Protein AF-A0A936JSG2-F1 (afdb_monomer_lite)

Secondary structure (DSSP, 8-state):
---------------------------------STTSSSSSSS----------HHHHHHTTT---S-STTSSS-HHHHHHHHTT-SS--EEE-----HHHHHHHHHHHHHSSS----SEEEHHHHHHHHHHHTT-------TTS-THHHHHHHHHHHHHTS-----HHHHHHHHHHHSSS-SSTTTGGGHHHHHHHHHHHH-HHHHHHHHHHHHHHHHH-GGGGGGGGG-TT---SHHHHHHHHHHHHTTTS-HHHHHHHHHHGGGSPPGGGS-TTS-HHHHHHHHHHH-TTSPPPGGGGGGHHHHHHHHT-HHHHHHHTTSHHHHHHHHHHHHHHH-GGGGTSTT---TT--HHHHHHHHHT---HHHHHHHHHHHTSTTTHHHHHHHHHHTHHHHHHHHHHHTTSS-HHHHHHHHHHHHHHHHHHHSSSPPP-PPPPHHHHHHHHHHHHHHHHHHHHH-SSHHHHHHHHHHHHHHHHHHHHHTT----HHHHHHHHHHTT-GGGHHHHHHHH-

pLDDT: mean 74.66, std 18.74, range [25.77, 98.31]

Foldseek 3Di:
DDDDDDDDDDDDDDDDDDDDDDYDDDDDDDDDDPPPVVPVVPPDDPPPPPAQDLVNLQVVLVADQFFAPPLFFDPVQRVCVLLPQQQQADEDQDDDDLVVLLVLLLVLLAFLHRPDFSYHYLSNLQLNLQLCLLNRLYDDDVPDDPVSVVSVVVSSVSSPDPDALELVSVLSSCVVQQQECVVLSRLLCLSVSLVSSCVRYNLLSSLVSLLVSLLVNLVCLVSHPPQQQAQLDQSGSNNNSLLNNLSSLSVDDVVSSLVSLVSLPVRDQLVPDDPRGNSQSNQSSPCSSPVPDDRDPSCPVVVLSSCLSVLVLVVLVVCVLPLVSCQRRVLSNCNSRNLVLLSDPSNDCFLHLLLSVLSSLLSRLGLSNLLNLLLLCVALLNVPSSLVSCQVCVVSSVVSLVSQLPHPPPSSVVSSVSSNCSNVCVVPPDDDDDPQQQDPVSLVVQLVVLLVVLVVQCVVPPDLVSNLVSLSVSSRSNQSSCSSNVRSDDLVVSLVCCVVSVNVVCSVVSVVSVD

Structure (mmCIF, N/CA/C/O backbone):
data_AF-A0A936JSG2-F1
#
_entry.id   AF-A0A936JSG2-F1
#
loop_
_atom_site.group_PDB
_atom_site.id
_atom_site.type_symbol
_atom_site.label_atom_id
_atom_site.label_alt_id
_atom_site.label_comp_id
_atom_site.label_asym_id
_atom_site.label_entity_id
_atom_site.label_seq_id
_atom_site.pdbx_PDB_ins_code
_atom_site.Cartn_x
_atom_site.Cartn_y
_atom_site.Cartn_z
_atom_site.occupancy
_atom_site.B_iso_or_equiv
_atom_site.auth_seq_id
_atom_site.auth_comp_id
_atom_site.auth_asym_id
_atom_site.auth_atom_id
_atom_site.pdbx_PDB_model_num
ATOM 1 N N . MET A 1 1 ? 40.244 39.069 -30.363 1.00 36.47 1 MET A N 1
ATOM 2 C CA . MET A 1 1 ? 40.485 40.272 -29.542 1.00 36.47 1 MET A CA 1
ATOM 3 C C . MET A 1 1 ? 39.942 40.016 -28.141 1.00 36.47 1 MET A C 1
ATOM 5 O O . MET A 1 1 ? 38.740 39.894 -27.974 1.00 36.47 1 MET A O 1
ATOM 9 N N . ALA A 1 2 ? 40.846 39.850 -27.182 1.00 35.59 2 ALA A N 1
ATOM 10 C CA . ALA A 1 2 ? 40.687 40.172 -25.755 1.00 35.59 2 ALA A CA 1
ATOM 11 C C . ALA A 1 2 ? 41.668 41.354 -25.491 1.00 35.59 2 ALA A C 1
ATOM 13 O O . ALA A 1 2 ? 42.476 41.588 -26.401 1.00 35.59 2 ALA A O 1
ATOM 14 N N . PRO A 1 3 ? 41.690 42.095 -24.355 1.00 45.69 3 PRO A N 1
ATOM 15 C CA . PRO A 1 3 ? 41.329 41.742 -22.963 1.00 45.69 3 PRO A CA 1
ATOM 16 C C . PRO A 1 3 ? 40.421 42.837 -22.310 1.00 45.69 3 PRO A C 1
ATOM 18 O O . PRO A 1 3 ? 39.923 43.683 -23.036 1.00 45.69 3 PRO A O 1
ATOM 21 N N . SER A 1 4 ? 40.034 42.920 -21.027 1.00 25.77 4 SER A N 1
ATOM 22 C CA . SER A 1 4 ? 40.705 42.670 -19.740 1.00 25.77 4 SER A CA 1
ATOM 23 C C . SER A 1 4 ? 39.725 42.877 -18.550 1.00 25.77 4 SER A C 1
ATOM 25 O O . SER A 1 4 ? 39.021 43.883 -18.513 1.00 25.77 4 SER A O 1
ATOM 27 N N . SER A 1 5 ? 39.742 41.995 -17.539 1.00 30.66 5 SER A N 1
ATOM 28 C CA . SER A 1 5 ? 39.470 42.313 -16.101 1.00 30.66 5 SER A CA 1
ATOM 29 C C . SER A 1 5 ? 40.711 43.041 -15.485 1.00 30.66 5 SER A C 1
ATOM 31 O O . SER A 1 5 ? 41.658 43.169 -16.266 1.00 30.66 5 SER A O 1
ATOM 33 N N . PRO A 1 6 ? 40.878 43.445 -14.177 1.00 45.25 6 PRO A N 1
ATOM 34 C CA . PRO A 1 6 ? 40.271 42.930 -12.916 1.00 45.25 6 PRO A CA 1
ATOM 35 C C . PRO A 1 6 ? 40.216 43.888 -11.660 1.00 45.25 6 PRO A C 1
ATOM 37 O O . PRO A 1 6 ? 40.498 45.077 -11.755 1.00 45.25 6 PRO A O 1
ATOM 40 N N . ARG A 1 7 ? 39.974 43.273 -10.472 1.00 28.62 7 ARG A N 1
ATOM 41 C CA . ARG A 1 7 ? 40.315 43.605 -9.043 1.00 28.62 7 ARG A CA 1
ATOM 42 C C . ARG A 1 7 ? 39.180 44.126 -8.139 1.00 28.62 7 ARG A C 1
ATOM 44 O O . ARG A 1 7 ? 38.544 45.108 -8.473 1.00 28.62 7 ARG A O 1
ATOM 51 N N . ASN A 1 8 ? 38.785 43.432 -7.056 1.00 27.62 8 ASN A N 1
ATOM 52 C CA . ASN A 1 8 ? 39.433 42.978 -5.790 1.00 27.62 8 ASN A CA 1
ATOM 53 C C . ASN A 1 8 ? 39.352 44.015 -4.655 1.00 27.62 8 ASN A C 1
ATOM 55 O O . ASN A 1 8 ? 40.032 45.026 -4.747 1.00 27.62 8 ASN A O 1
ATOM 59 N N . THR A 1 9 ? 38.722 43.639 -3.530 1.00 29.25 9 THR A N 1
ATOM 60 C CA . THR A 1 9 ? 39.320 43.744 -2.179 1.00 29.25 9 THR A CA 1
ATOM 61 C C . THR A 1 9 ? 38.692 42.741 -1.205 1.00 29.25 9 THR A C 1
ATOM 63 O O . THR A 1 9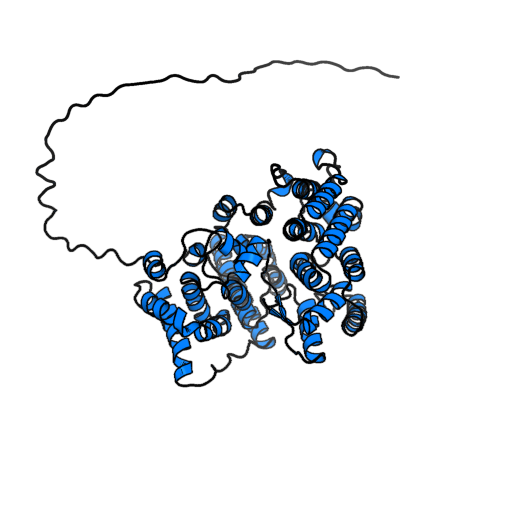 ? 37.479 42.663 -1.048 1.00 29.25 9 THR A O 1
ATOM 66 N N . THR A 1 10 ? 39.581 42.000 -0.552 1.00 29.30 10 THR A N 1
ATOM 67 C CA . THR A 1 10 ? 39.437 41.018 0.530 1.00 29.30 10 THR A CA 1
ATOM 68 C C . THR A 1 10 ? 39.502 41.685 1.912 1.00 29.30 10 THR A C 1
ATOM 70 O O . THR A 1 10 ? 40.213 42.678 2.056 1.00 29.30 10 THR A O 1
ATOM 73 N N . LYS A 1 11 ? 38.893 41.068 2.941 1.00 27.30 11 LYS A N 1
ATOM 74 C CA . LYS A 1 11 ? 39.495 40.767 4.271 1.00 27.30 11 LYS A CA 1
ATOM 75 C C . LYS A 1 11 ? 38.507 39.920 5.103 1.00 27.30 11 LYS A C 1
ATOM 77 O O . LYS A 1 11 ? 37.381 40.345 5.304 1.00 27.30 11 LYS A O 1
ATOM 82 N N . THR A 1 12 ? 38.742 38.617 5.279 1.00 29.02 12 THR A N 1
ATOM 83 C CA . THR A 1 12 ? 39.444 37.928 6.392 1.00 29.02 12 THR A CA 1
ATOM 84 C C . THR A 1 12 ? 38.700 37.980 7.730 1.00 29.02 12 THR A C 1
ATOM 86 O O . THR A 1 12 ? 38.724 39.016 8.371 1.00 29.02 12 THR A O 1
ATOM 89 N N . GLU A 1 13 ? 38.178 36.839 8.199 1.00 27.33 13 GLU A N 1
ATOM 90 C CA . GLU A 1 13 ? 38.541 36.294 9.519 1.00 27.33 13 GLU A CA 1
ATOM 91 C C . GLU A 1 13 ? 38.121 34.821 9.676 1.00 27.33 13 GLU A C 1
ATOM 93 O O . GLU A 1 13 ? 36.967 34.435 9.507 1.00 27.33 13 GLU A O 1
ATOM 98 N N . LYS A 1 14 ? 39.130 33.988 9.954 1.00 30.33 14 LYS A N 1
ATOM 99 C CA . LYS A 1 14 ? 39.027 32.620 10.473 1.00 30.33 14 LYS A CA 1
ATOM 100 C C . LYS A 1 14 ? 38.791 32.708 11.977 1.00 30.33 14 LYS A C 1
ATOM 102 O O . LYS A 1 14 ? 39.447 33.533 12.597 1.00 30.33 14 LYS A O 1
ATOM 107 N N . LEU A 1 15 ? 38.071 31.749 12.560 1.00 27.48 15 LEU A N 1
ATOM 108 C CA . LEU A 1 15 ? 38.438 31.162 13.856 1.00 27.48 15 LEU A CA 1
ATOM 109 C C . LEU A 1 15 ? 37.750 29.798 14.044 1.00 27.48 15 LEU A C 1
ATOM 111 O O . LEU A 1 15 ? 36.535 29.691 14.168 1.00 27.48 15 LEU A O 1
ATOM 115 N N . THR A 1 16 ? 38.570 28.750 14.035 1.00 27.45 16 THR A N 1
ATOM 116 C CA . THR A 1 16 ? 38.284 27.397 14.536 1.00 27.45 16 THR A CA 1
ATOM 117 C C . THR A 1 16 ? 38.670 27.284 16.031 1.00 27.45 16 THR A C 1
ATOM 119 O O . THR A 1 16 ? 39.287 28.204 16.572 1.00 27.45 16 THR A O 1
ATOM 122 N N . PRO A 1 17 ? 38.284 26.192 16.726 1.00 44.03 17 PRO A N 1
ATOM 123 C CA . PRO A 1 17 ? 37.820 26.201 18.115 1.00 44.03 17 PRO A CA 1
ATOM 124 C C . PRO A 1 17 ? 38.896 25.806 19.139 1.00 44.03 17 PRO A C 1
ATOM 126 O O . PRO A 1 17 ? 39.926 25.234 18.782 1.00 44.03 17 PRO A O 1
ATOM 129 N N . LYS A 1 18 ? 38.609 26.009 20.434 1.00 26.80 18 LYS A N 1
ATOM 130 C CA . LYS A 1 18 ? 39.314 25.325 21.528 1.00 26.80 18 LYS A CA 1
ATOM 131 C C . LYS A 1 18 ? 38.387 24.870 22.655 1.00 26.80 18 LYS A C 1
ATOM 133 O O . LYS A 1 18 ? 37.543 25.600 23.160 1.00 26.80 18 LYS A O 1
ATOM 138 N N . THR A 1 19 ? 38.635 23.623 23.011 1.00 26.36 19 THR A N 1
ATOM 139 C CA . THR A 1 19 ? 38.143 22.774 24.088 1.00 26.36 19 THR A CA 1
ATOM 140 C C . THR A 1 19 ? 38.687 23.136 25.481 1.00 26.36 19 THR A C 1
ATOM 142 O O . THR A 1 19 ? 39.776 23.689 25.616 1.00 26.36 19 THR A O 1
ATOM 145 N N . THR A 1 20 ? 37.968 22.621 26.492 1.00 27.64 20 THR A N 1
ATOM 146 C CA . THR A 1 20 ? 38.415 22.084 27.807 1.00 27.64 20 THR A CA 1
ATOM 147 C C . THR A 1 20 ? 38.913 23.003 28.933 1.00 27.64 20 THR A C 1
ATOM 149 O O . THR A 1 20 ? 39.959 23.624 28.818 1.00 27.64 20 THR A O 1
ATOM 152 N N . SER A 1 21 ? 38.244 22.904 30.097 1.00 26.06 21 SER A N 1
ATOM 153 C CA . SER A 1 21 ? 38.803 22.723 31.467 1.00 26.06 21 SER A CA 1
ATOM 154 C C . SER A 1 21 ? 37.628 22.798 32.474 1.00 26.06 21 SER A C 1
ATOM 156 O O . SER A 1 21 ? 36.882 23.763 32.435 1.00 26.06 21 SER A O 1
ATOM 158 N N . SER A 1 22 ? 37.190 21.767 33.209 1.00 26.66 22 SER A N 1
ATOM 159 C CA . SER A 1 22 ? 37.769 20.941 34.290 1.00 26.66 22 SER A CA 1
ATOM 160 C C . SER A 1 22 ? 37.536 21.452 35.740 1.00 26.66 22 SER A C 1
ATOM 162 O O . SER A 1 22 ? 38.049 22.480 36.149 1.00 26.66 22 SER A O 1
ATOM 164 N N . ARG A 1 23 ? 36.789 20.617 36.497 1.00 26.50 23 ARG A N 1
ATOM 165 C CA . ARG A 1 23 ? 36.893 20.194 37.924 1.00 26.50 23 ARG A CA 1
ATOM 166 C C . ARG A 1 23 ? 36.615 21.113 39.148 1.00 26.50 23 ARG A C 1
ATOM 168 O O . ARG A 1 23 ? 37.387 22.011 39.438 1.00 26.50 23 ARG A O 1
ATOM 175 N N . LYS A 1 24 ? 35.732 20.539 40.008 1.00 27.78 24 LYS A N 1
ATOM 176 C CA . LYS A 1 24 ? 35.721 20.415 41.505 1.00 27.78 24 LYS A CA 1
ATOM 177 C C . LYS A 1 24 ? 35.443 21.711 42.303 1.00 27.78 24 LYS A C 1
ATOM 179 O O . LYS A 1 24 ? 35.897 22.763 41.910 1.00 27.78 24 LYS A O 1
ATOM 184 N N . SER A 1 25 ? 34.692 21.742 43.414 1.00 27.94 25 SER A N 1
ATOM 185 C CA . SER A 1 25 ? 34.548 20.812 44.557 1.00 27.94 25 SER A CA 1
ATOM 186 C C . SER A 1 25 ? 33.334 21.169 45.452 1.00 27.94 25 SER A C 1
ATOM 188 O O . SER A 1 25 ? 33.001 22.342 45.586 1.00 27.94 25 SER A O 1
ATOM 190 N N . ALA A 1 26 ? 32.740 20.174 46.127 1.00 28.58 26 ALA A N 1
ATOM 191 C CA . ALA A 1 26 ? 31.854 20.329 47.304 1.00 28.58 26 ALA A CA 1
ATOM 192 C C . ALA A 1 26 ? 32.684 20.647 48.587 1.00 28.58 26 ALA A C 1
ATOM 194 O O . ALA A 1 26 ? 33.906 20.486 48.506 1.00 28.58 26 ALA A O 1
ATOM 195 N N . PRO A 1 27 ? 32.118 21.064 49.756 1.00 36.41 27 PRO A N 1
ATOM 196 C CA . PRO A 1 27 ? 31.206 20.235 50.569 1.00 36.41 27 PRO A CA 1
ATOM 197 C C . PRO A 1 27 ? 30.085 20.972 51.354 1.00 36.41 27 PRO A C 1
ATOM 199 O O . PRO A 1 27 ? 30.021 22.194 51.449 1.00 36.41 27 PRO A O 1
ATOM 202 N N . ALA A 1 28 ? 29.200 20.155 51.933 1.00 36.69 28 ALA A N 1
ATOM 203 C CA . ALA A 1 28 ? 27.977 20.478 52.669 1.00 36.69 28 ALA A CA 1
ATOM 204 C C . ALA A 1 28 ? 28.172 21.044 54.092 1.00 36.69 28 ALA A C 1
ATOM 206 O O . ALA A 1 28 ? 29.147 20.707 54.760 1.00 36.69 28 ALA A O 1
ATOM 207 N N . LYS A 1 29 ? 27.151 21.759 54.603 1.00 31.11 29 LYS A N 1
ATOM 208 C CA . LYS A 1 29 ? 26.766 21.800 56.031 1.00 31.11 29 LYS A CA 1
ATOM 209 C C . LYS A 1 29 ? 25.249 22.004 56.192 1.00 31.11 29 LYS A C 1
ATOM 211 O O . LYS A 1 29 ? 24.670 22.951 55.678 1.00 31.11 29 LYS A O 1
ATOM 216 N N . THR A 1 30 ? 24.639 21.069 56.912 1.00 32.00 30 THR A N 1
ATOM 217 C CA . THR A 1 30 ? 23.242 20.976 57.365 1.00 32.00 30 THR A CA 1
ATOM 218 C C . THR A 1 30 ? 22.932 21.876 58.564 1.00 32.00 30 THR A C 1
ATOM 220 O O . THR A 1 30 ? 23.741 21.917 59.491 1.00 32.00 30 THR A O 1
ATOM 223 N N . THR A 1 31 ? 21.698 22.390 58.660 1.00 31.30 31 THR A N 1
ATOM 224 C CA . THR A 1 31 ? 21.080 22.706 59.962 1.00 31.30 31 THR A CA 1
ATOM 225 C C . THR A 1 31 ? 19.595 22.340 59.990 1.00 31.30 31 THR A C 1
ATOM 227 O O . THR A 1 31 ? 18.808 22.704 59.121 1.00 31.30 31 THR A O 1
ATOM 230 N N . LYS A 1 32 ? 19.256 21.555 61.015 1.00 37.72 32 LYS A N 1
ATOM 231 C CA . LYS A 1 32 ? 17.963 20.965 61.364 1.00 37.72 32 LYS A CA 1
ATOM 232 C C . LYS A 1 32 ? 16.973 22.041 61.832 1.00 37.72 32 LYS A C 1
ATOM 234 O O . LYS A 1 32 ? 17.223 22.660 62.858 1.00 37.72 32 LYS A O 1
ATOM 239 N N . ALA A 1 33 ? 15.838 22.203 61.146 1.00 31.70 33 ALA A N 1
ATOM 240 C CA . ALA A 1 33 ? 14.663 22.898 61.704 1.00 31.70 33 ALA A CA 1
ATOM 241 C C . ALA A 1 33 ? 13.302 22.512 61.074 1.00 31.70 33 ALA A C 1
ATOM 243 O O . ALA A 1 33 ? 12.269 22.996 61.524 1.00 31.70 33 ALA A O 1
ATOM 244 N N . GLN A 1 34 ? 13.250 21.635 60.062 1.00 34.91 34 GLN A N 1
ATOM 245 C CA . GLN A 1 34 ? 12.003 21.351 59.324 1.00 34.91 34 GLN A CA 1
ATOM 246 C C . GLN A 1 34 ? 11.388 19.961 59.578 1.00 34.91 34 GLN A C 1
ATOM 248 O O . GLN A 1 34 ? 10.332 19.653 59.032 1.00 34.91 34 GLN A O 1
ATOM 253 N N . SER A 1 35 ? 11.972 19.126 60.443 1.00 38.97 35 SER A N 1
ATOM 254 C CA . SER A 1 35 ? 11.553 17.719 60.577 1.00 38.97 35 SER A CA 1
ATOM 255 C C . SER A 1 35 ? 10.395 17.443 61.548 1.00 38.97 35 SER A C 1
ATOM 257 O O . SER A 1 35 ? 10.164 16.283 61.859 1.00 38.97 35 SER A O 1
ATOM 259 N N . VAL A 1 36 ? 9.659 18.448 62.040 1.00 35.06 36 VAL A N 1
ATOM 260 C CA . VAL A 1 36 ? 8.564 18.211 63.018 1.00 35.06 36 VAL A CA 1
ATOM 261 C C . VAL A 1 36 ? 7.177 18.626 62.498 1.00 35.06 36 VAL A C 1
ATOM 263 O O . VAL A 1 36 ? 6.163 18.210 63.048 1.00 35.06 36 VAL A O 1
ATOM 266 N N . LYS A 1 37 ? 7.085 19.343 61.366 1.00 34.56 37 LYS A N 1
ATOM 267 C CA . LYS A 1 37 ? 5.795 19.641 60.698 1.00 34.56 37 LYS A CA 1
ATOM 268 C C . LYS A 1 37 ? 5.437 18.698 59.541 1.00 34.56 37 LYS A C 1
ATOM 270 O O . LYS A 1 37 ? 4.304 18.732 59.079 1.00 34.56 37 LYS A O 1
ATOM 275 N N . ALA A 1 38 ? 6.353 17.826 59.115 1.00 34.75 38 ALA A N 1
ATOM 276 C CA . ALA A 1 38 ? 6.115 16.863 58.032 1.00 34.75 38 ALA A CA 1
ATOM 277 C C . ALA A 1 38 ? 5.551 15.506 58.506 1.00 34.75 38 ALA A C 1
ATOM 279 O O . ALA A 1 38 ? 5.141 14.696 57.683 1.00 34.75 38 ALA A O 1
ATOM 280 N N . GLN A 1 39 ? 5.503 15.249 59.818 1.00 35.28 39 GLN A N 1
ATOM 281 C CA . GLN A 1 39 ? 5.197 13.917 60.361 1.00 35.28 39 GLN A CA 1
ATOM 282 C C . GLN A 1 39 ? 3.780 13.770 60.943 1.00 35.28 39 GLN A C 1
ATOM 284 O O . GLN A 1 39 ? 3.456 12.730 61.497 1.00 35.28 39 GLN A O 1
ATOM 289 N N . LYS A 1 40 ? 2.914 14.782 60.777 1.00 33.34 40 LYS A N 1
ATOM 290 C CA . LYS A 1 40 ? 1.494 14.746 61.192 1.00 33.34 40 LYS A CA 1
ATOM 291 C C . LYS A 1 40 ? 0.489 14.904 60.038 1.00 33.34 40 LYS A C 1
ATOM 293 O O . LYS A 1 40 ? -0.676 15.194 60.266 1.00 33.34 40 LYS A O 1
ATOM 298 N N . LEU A 1 41 ? 0.952 14.688 58.804 1.00 33.50 41 LEU A N 1
ATOM 299 C CA . LEU A 1 41 ? 0.133 14.572 57.584 1.00 33.50 41 LEU A CA 1
ATOM 300 C C . LEU A 1 41 ? 0.208 13.158 56.967 1.00 33.50 41 LEU A C 1
ATOM 302 O O . LEU A 1 41 ? -0.222 12.950 55.838 1.00 33.50 41 LEU A O 1
ATOM 306 N N . LEU A 1 42 ? 0.753 12.187 57.712 1.00 36.12 42 LEU A N 1
ATOM 307 C CA . LEU A 1 42 ? 0.964 10.795 57.291 1.00 36.12 42 LEU A CA 1
ATOM 308 C C . LEU A 1 42 ? 0.060 9.790 58.021 1.00 36.12 42 LEU A C 1
ATOM 310 O O . LEU A 1 42 ? 0.363 8.603 58.071 1.00 36.12 42 LEU A O 1
ATOM 314 N N . GLU A 1 43 ? -1.078 10.244 58.539 1.00 35.69 43 GLU A N 1
ATOM 315 C CA . GLU A 1 43 ? -2.126 9.357 59.038 1.00 35.69 43 GLU A CA 1
ATOM 316 C C . GLU A 1 43 ? -3.449 9.733 58.364 1.00 35.69 43 GLU A C 1
ATOM 318 O O . GLU A 1 43 ? -4.003 10.802 58.604 1.00 35.69 43 GLU A O 1
ATOM 323 N N . GLY A 1 44 ? -3.942 8.849 57.489 1.00 39.25 44 GLY A N 1
ATOM 324 C CA . GLY A 1 44 ? -5.367 8.809 57.151 1.00 39.25 44 GLY A CA 1
ATOM 325 C C . GLY A 1 44 ? -5.834 9.421 55.827 1.00 39.25 44 GLY A C 1
ATOM 326 O O . GLY A 1 44 ? -6.995 9.810 55.747 1.00 39.25 44 GLY A O 1
ATOM 327 N N . ALA A 1 45 ? -5.021 9.460 54.767 1.00 32.78 45 ALA A N 1
ATOM 328 C CA . ALA A 1 45 ? -5.585 9.517 53.414 1.00 32.78 45 ALA A CA 1
ATOM 329 C C . ALA A 1 45 ? -5.653 8.083 52.862 1.00 32.78 45 ALA A C 1
ATOM 331 O O . ALA A 1 45 ? -4.596 7.456 52.743 1.00 32.78 45 ALA A O 1
ATOM 332 N N . PRO A 1 46 ? -6.839 7.529 52.535 1.00 34.31 46 PRO A N 1
ATOM 333 C CA . PRO A 1 46 ? -6.897 6.252 51.841 1.00 34.31 46 PRO A CA 1
ATOM 334 C C . PRO A 1 46 ? -6.083 6.398 50.559 1.00 34.31 46 PRO A C 1
ATOM 336 O O . PRO A 1 46 ? -6.268 7.360 49.806 1.00 34.31 46 PRO A O 1
ATOM 339 N N . ALA A 1 47 ? -5.152 5.470 50.335 1.00 36.66 47 ALA A N 1
ATOM 340 C CA . ALA A 1 47 ? -4.469 5.358 49.063 1.00 36.66 47 ALA A CA 1
ATOM 341 C C . ALA A 1 47 ? -5.558 5.252 47.993 1.00 36.66 47 ALA A C 1
ATOM 343 O O . ALA A 1 47 ? -6.222 4.223 47.886 1.00 36.66 47 ALA A O 1
ATOM 344 N N . LYS A 1 48 ? -5.794 6.337 47.241 1.00 38.22 48 LYS A N 1
ATOM 345 C CA . LYS A 1 48 ? -6.564 6.256 46.003 1.00 38.22 48 LYS A CA 1
ATOM 346 C C . LYS A 1 48 ? -5.843 5.203 45.182 1.00 38.22 48 LYS A C 1
ATOM 348 O O . LYS A 1 48 ? -4.706 5.433 44.767 1.00 38.22 48 LYS A O 1
ATOM 353 N N . SER A 1 49 ? -6.473 4.040 45.051 1.00 41.34 49 SER A N 1
ATOM 354 C CA . SER A 1 49 ? -6.025 2.961 44.187 1.00 41.34 49 SER A CA 1
ATOM 355 C C . SER A 1 49 ? -5.629 3.603 42.865 1.00 41.34 49 SER A C 1
ATOM 357 O O . SER A 1 49 ? -6.412 4.324 42.240 1.00 41.34 49 SER A O 1
ATOM 359 N N . ARG A 1 50 ? -4.344 3.489 42.521 1.00 48.62 50 ARG A N 1
ATOM 360 C CA . ARG A 1 50 ? -3.820 4.073 41.293 1.00 48.62 50 ARG A CA 1
ATOM 361 C C . ARG A 1 50 ? -4.525 3.315 40.176 1.00 48.62 50 ARG A C 1
ATOM 363 O O . ARG A 1 50 ? -4.325 2.114 40.029 1.00 48.62 50 ARG A O 1
ATOM 370 N N . LYS A 1 51 ? -5.455 4.010 39.529 1.00 56.16 51 LYS A N 1
ATOM 371 C CA . LYS A 1 51 ? -6.401 3.462 38.559 1.00 56.16 51 LYS A CA 1
ATOM 372 C C . LYS A 1 51 ? -5.646 2.692 37.472 1.00 56.16 51 LYS A C 1
ATOM 374 O O . LYS A 1 51 ? -4.556 3.138 37.099 1.00 56.16 51 LYS A O 1
ATOM 379 N N . PRO A 1 52 ? -6.182 1.562 36.988 1.00 58.72 52 PRO A N 1
ATOM 380 C CA . PRO A 1 52 ? -5.496 0.771 35.983 1.00 58.72 52 PRO A CA 1
ATOM 381 C C . PRO A 1 52 ? -5.408 1.574 34.681 1.00 58.72 52 PRO A C 1
ATOM 383 O O . PRO A 1 52 ? -6.416 1.942 34.082 1.00 58.72 52 PRO A O 1
ATOM 386 N N . ASP A 1 53 ? -4.178 1.890 34.288 1.00 79.81 53 ASP A N 1
ATOM 387 C CA . ASP A 1 53 ? -3.851 2.447 32.979 1.00 79.81 53 ASP A CA 1
ATOM 388 C C . ASP A 1 53 ? -4.194 1.409 31.897 1.00 79.81 53 ASP A C 1
ATOM 390 O O . ASP A 1 53 ? -3.991 0.212 32.102 1.00 79.81 53 ASP A O 1
ATOM 394 N N . ILE A 1 54 ? -4.693 1.847 30.741 1.00 81.25 54 ILE A N 1
ATOM 395 C CA . ILE A 1 54 ? -5.044 0.957 29.628 1.00 81.25 54 ILE A CA 1
ATOM 396 C C . ILE A 1 54 ? -3.843 0.109 29.194 1.00 81.25 54 ILE A C 1
ATOM 398 O O . ILE A 1 54 ? -3.987 -1.078 28.917 1.00 81.25 54 ILE A O 1
ATOM 402 N N . VAL A 1 55 ? -2.638 0.684 29.242 1.00 80.81 55 VAL A N 1
ATOM 403 C CA . VAL A 1 55 ? -1.390 -0.039 28.969 1.00 80.81 55 VAL A CA 1
ATOM 404 C C . VAL A 1 55 ? -1.142 -1.125 30.019 1.00 80.81 55 VAL A C 1
ATOM 406 O O . VAL A 1 55 ? -0.710 -2.221 29.671 1.00 80.81 55 VAL A O 1
ATOM 409 N N . ALA A 1 56 ? -1.449 -0.856 31.292 1.00 81.56 56 ALA A N 1
ATOM 410 C CA . ALA A 1 56 ? -1.305 -1.834 32.367 1.00 81.56 56 ALA A CA 1
ATOM 411 C C . ALA A 1 56 ? -2.304 -2.992 32.221 1.00 81.56 56 ALA A C 1
ATOM 413 O O . ALA A 1 56 ? -1.919 -4.140 32.411 1.00 81.56 56 ALA A O 1
ATOM 414 N N . VAL A 1 57 ? -3.549 -2.705 31.819 1.00 84.19 57 VAL A N 1
ATOM 415 C CA . VAL A 1 57 ? -4.558 -3.742 31.544 1.00 84.19 57 VAL A CA 1
ATOM 416 C C . VAL A 1 57 ? -4.128 -4.638 30.388 1.00 84.19 57 VAL A C 1
ATOM 418 O O . VAL A 1 57 ? -4.189 -5.857 30.501 1.00 84.19 57 VAL A O 1
ATOM 421 N N . LEU A 1 58 ? -3.662 -4.058 29.282 1.00 83.19 58 LEU A N 1
ATOM 422 C CA . LEU A 1 58 ? -3.245 -4.838 28.115 1.00 83.19 58 LEU A CA 1
ATOM 423 C C . LEU A 1 58 ? -1.960 -5.642 28.384 1.00 83.19 58 LEU A C 1
ATOM 425 O O . LEU A 1 58 ? -1.814 -6.747 27.862 1.00 83.19 58 LEU A O 1
ATOM 429 N N . ALA A 1 59 ? -1.061 -5.148 29.243 1.00 81.56 59 ALA A N 1
ATOM 430 C CA . ALA A 1 59 ? 0.151 -5.866 29.644 1.00 81.56 59 ALA A CA 1
ATOM 431 C C . ALA A 1 59 ? -0.136 -7.215 30.332 1.00 81.56 59 ALA A C 1
ATOM 433 O O . ALA A 1 59 ? 0.653 -8.146 30.168 1.00 81.56 59 ALA A O 1
ATOM 434 N N . GLU A 1 60 ? -1.274 -7.365 31.028 1.00 83.88 60 GLU A N 1
ATOM 435 C CA . GLU A 1 60 ? -1.713 -8.650 31.614 1.00 83.88 60 GLU A CA 1
ATOM 436 C C . GLU A 1 60 ? -1.901 -9.748 30.551 1.00 83.88 60 GLU A C 1
ATOM 438 O O . GLU A 1 60 ? -1.799 -10.935 30.854 1.00 83.88 60 GLU A O 1
ATOM 443 N N . PHE A 1 61 ? -2.126 -9.353 29.296 1.00 79.94 61 PHE A N 1
ATOM 444 C CA . PHE A 1 61 ? -2.367 -10.239 28.158 1.00 79.94 61 PHE A CA 1
ATOM 445 C C . PHE A 1 61 ? -1.156 -10.363 27.226 1.00 79.94 61 PHE A C 1
ATOM 447 O O . PHE A 1 61 ? -1.297 -10.766 26.072 1.00 79.94 61 PHE A O 1
ATOM 454 N N . GLY A 1 62 ? 0.038 -10.011 27.711 1.00 71.88 62 GLY A N 1
ATOM 455 C CA . GLY A 1 62 ? 1.278 -10.145 26.947 1.00 71.88 62 GLY A CA 1
ATOM 456 C C . GLY A 1 62 ? 1.473 -9.073 25.876 1.00 71.88 62 GLY A C 1
ATOM 457 O O . GLY A 1 62 ? 2.194 -9.318 24.914 1.00 71.88 62 GLY A O 1
ATOM 458 N N . PHE A 1 63 ? 0.850 -7.899 26.036 1.00 71.69 63 PHE A N 1
ATOM 459 C CA . PHE A 1 63 ? 1.030 -6.759 25.135 1.00 71.69 63 PHE A CA 1
ATOM 460 C C . PHE A 1 63 ? 2.525 -6.406 24.981 1.00 71.69 63 PHE A C 1
ATOM 462 O O . PHE A 1 63 ? 3.169 -6.009 25.963 1.00 71.69 63 PHE A O 1
ATOM 469 N N . PRO A 1 64 ? 3.110 -6.569 23.781 1.00 63.22 64 PRO A N 1
ATOM 470 C CA . PRO A 1 64 ? 4.524 -6.369 23.559 1.00 63.22 64 PRO A CA 1
ATOM 471 C C . PRO A 1 64 ? 4.852 -4.875 23.513 1.00 63.22 64 PRO A C 1
ATOM 473 O O . PRO A 1 64 ? 4.132 -4.051 22.952 1.00 63.22 64 PRO A O 1
ATOM 476 N N . THR A 1 65 ? 5.990 -4.516 24.101 1.00 56.16 65 THR A N 1
ATOM 477 C CA . THR A 1 65 ? 6.431 -3.118 24.230 1.00 56.16 65 THR A CA 1
ATOM 478 C C . THR A 1 65 ? 7.623 -2.761 23.337 1.00 56.16 65 THR A C 1
ATOM 480 O O . THR A 1 65 ? 8.101 -1.629 23.413 1.00 56.16 65 THR A O 1
ATOM 483 N N . GLY A 1 66 ? 8.099 -3.684 22.489 1.00 59.28 66 GLY A N 1
ATOM 484 C CA . GLY A 1 66 ? 9.280 -3.495 21.637 1.00 59.28 66 GLY A CA 1
ATOM 485 C C . GLY A 1 66 ? 9.171 -4.180 20.266 1.00 59.28 66 GLY A C 1
ATOM 486 O O . GLY A 1 66 ? 8.276 -4.994 20.081 1.00 59.28 66 GLY A O 1
ATOM 487 N N . PRO A 1 67 ? 10.048 -3.843 19.305 1.00 65.31 67 PRO A N 1
ATOM 488 C CA . PRO A 1 67 ? 9.914 -4.218 17.893 1.00 65.31 67 PRO A CA 1
ATOM 489 C C . PRO A 1 67 ? 10.363 -5.655 17.552 1.00 65.31 67 PRO A C 1
ATOM 491 O O . PRO A 1 67 ? 11.128 -6.260 18.300 1.00 65.31 67 PRO A O 1
ATOM 494 N N . GLY A 1 68 ? 9.979 -6.166 16.370 1.00 62.62 68 GLY A N 1
ATOM 495 C CA . GLY A 1 68 ? 10.584 -7.358 15.746 1.00 62.62 68 GLY A CA 1
ATOM 496 C C . GLY A 1 68 ? 9.883 -8.713 15.968 1.00 62.62 68 GLY A C 1
ATOM 497 O O . GLY A 1 68 ? 8.663 -8.804 16.101 1.00 62.62 68 GLY A O 1
ATOM 498 N N . ARG A 1 69 ? 10.658 -9.811 15.913 1.00 58.88 69 ARG A N 1
ATOM 499 C CA . ARG A 1 69 ? 10.149 -11.192 16.074 1.00 58.88 69 ARG A CA 1
ATOM 500 C C . ARG A 1 69 ? 9.478 -11.356 17.448 1.00 58.88 69 ARG A C 1
ATOM 502 O O . ARG A 1 69 ? 10.017 -10.907 18.452 1.00 58.88 69 ARG A O 1
ATOM 509 N N . GLY A 1 70 ? 8.328 -12.035 17.494 1.00 56.34 70 GLY A N 1
ATOM 510 C CA . GLY A 1 70 ? 7.573 -12.253 18.739 1.00 56.34 70 GLY A CA 1
ATOM 511 C C . GLY A 1 70 ? 6.488 -11.209 19.038 1.00 56.34 70 GLY A C 1
ATOM 512 O O . GLY A 1 70 ? 5.830 -11.310 20.067 1.00 56.34 70 GLY A O 1
ATOM 513 N N . LEU A 1 71 ? 6.242 -10.268 18.120 1.00 54.59 71 LEU A N 1
ATOM 514 C CA . LEU A 1 71 ? 5.156 -9.273 18.146 1.00 54.59 71 LEU A CA 1
ATOM 515 C C . LEU A 1 71 ? 3.739 -9.845 17.888 1.00 54.59 71 LEU A C 1
ATOM 517 O O . LEU A 1 71 ? 2.891 -9.205 17.268 1.00 54.59 71 LEU A O 1
ATOM 521 N N . CYS A 1 72 ? 3.469 -11.054 18.376 1.00 55.38 72 CYS A N 1
ATOM 522 C CA . CYS A 1 72 ? 2.140 -11.666 18.367 1.00 55.38 72 CYS A CA 1
ATOM 523 C C . CYS A 1 72 ? 1.503 -11.919 16.973 1.00 55.38 72 CYS A C 1
ATOM 525 O O . CYS A 1 72 ? 0.287 -11.883 16.846 1.00 55.38 72 CYS A O 1
ATOM 527 N N . PHE A 1 73 ? 2.270 -12.236 15.926 1.00 67.31 73 PHE A N 1
ATOM 528 C CA . PHE A 1 73 ? 1.771 -12.828 14.660 1.00 67.31 73 PHE A CA 1
ATOM 529 C C . PHE A 1 73 ? 2.472 -14.163 14.372 1.00 67.31 73 PHE A C 1
ATOM 531 O O . PHE A 1 73 ? 3.353 -14.577 15.129 1.00 67.31 73 PHE A O 1
ATOM 538 N N . THR A 1 74 ? 2.048 -14.873 13.321 1.00 66.62 74 THR A N 1
ATOM 539 C CA . THR A 1 74 ? 2.616 -16.184 12.963 1.00 66.62 74 THR A CA 1
ATOM 540 C C . THR A 1 74 ? 4.101 -16.070 12.589 1.00 66.62 74 THR A C 1
ATOM 542 O O . THR A 1 74 ? 4.564 -15.003 12.177 1.00 66.62 74 THR A O 1
ATOM 545 N N . CYS A 1 75 ? 4.876 -17.150 12.733 1.00 71.88 75 CYS A N 1
ATOM 546 C CA . CYS A 1 75 ? 6.285 -17.154 12.315 1.00 71.88 75 CYS A CA 1
ATOM 547 C C . CYS A 1 75 ? 6.419 -16.813 10.823 1.00 71.88 75 CYS A C 1
ATOM 549 O O . CYS A 1 75 ? 7.342 -16.110 10.420 1.00 71.88 75 CYS A O 1
ATOM 551 N N . GLU A 1 76 ? 5.446 -17.241 10.026 1.00 74.50 76 GLU A N 1
ATOM 552 C CA . GLU A 1 76 ? 5.343 -16.985 8.599 1.00 74.50 76 GLU A CA 1
ATOM 553 C C . GLU A 1 76 ? 5.191 -15.485 8.299 1.00 74.50 76 GLU A C 1
ATOM 555 O O . GLU A 1 76 ? 5.889 -14.955 7.436 1.00 74.50 76 GLU A O 1
ATOM 560 N N . ASP A 1 77 ? 4.337 -14.767 9.037 1.00 75.00 77 ASP A N 1
ATOM 561 C CA . ASP A 1 77 ? 4.197 -13.308 8.896 1.00 75.00 77 ASP A CA 1
ATOM 562 C C . ASP A 1 77 ? 5.480 -12.572 9.305 1.00 75.00 77 ASP A C 1
ATOM 564 O O . ASP A 1 77 ? 5.878 -11.592 8.668 1.00 75.00 77 ASP A O 1
ATOM 568 N N . ALA A 1 78 ? 6.163 -13.067 10.343 1.00 74.69 78 ALA A N 1
ATOM 569 C CA . ALA A 1 78 ? 7.440 -12.519 10.784 1.00 74.69 78 ALA A CA 1
ATOM 570 C C . ALA A 1 78 ? 8.501 -12.615 9.692 1.00 74.69 78 ALA A C 1
ATOM 572 O O . ALA A 1 78 ? 9.175 -11.624 9.402 1.00 74.69 78 ALA A O 1
ATOM 573 N N . ASP A 1 79 ? 8.603 -13.783 9.064 1.00 77.19 79 ASP A N 1
ATOM 574 C CA . ASP A 1 79 ? 9.543 -14.033 7.983 1.00 77.19 79 ASP A CA 1
ATOM 575 C C . ASP A 1 79 ? 9.224 -13.170 6.752 1.00 77.19 79 ASP A C 1
ATOM 577 O O . ASP A 1 79 ? 10.142 -12.648 6.117 1.00 77.19 79 ASP A O 1
ATOM 581 N N . LEU A 1 80 ? 7.942 -12.951 6.427 1.00 76.38 80 LEU A N 1
ATOM 582 C CA . LEU A 1 80 ? 7.541 -12.034 5.352 1.00 76.38 80 LEU A CA 1
ATOM 583 C C . LEU A 1 80 ? 8.005 -10.602 5.644 1.00 76.38 80 LEU A C 1
ATOM 585 O O . LEU A 1 80 ? 8.634 -9.946 4.809 1.00 76.38 80 LEU A O 1
ATOM 589 N N . PHE A 1 81 ? 7.753 -10.095 6.843 1.00 77.69 81 PHE A N 1
ATOM 590 C CA . PHE A 1 81 ? 8.223 -8.763 7.192 1.00 77.69 81 PHE A CA 1
ATOM 591 C C . PHE A 1 81 ? 9.750 -8.664 7.213 1.00 77.69 81 PHE A C 1
ATOM 593 O O . PHE A 1 81 ? 10.304 -7.686 6.709 1.00 77.69 81 PHE A O 1
ATOM 600 N N . GLU A 1 82 ? 10.459 -9.655 7.739 1.00 76.44 82 GLU A N 1
ATOM 601 C CA . GLU A 1 82 ? 11.925 -9.666 7.731 1.00 76.44 82 GLU A CA 1
ATOM 602 C C . GLU A 1 82 ? 12.478 -9.603 6.295 1.00 76.44 82 GLU A C 1
ATOM 604 O O . GLU A 1 82 ? 13.355 -8.794 5.978 1.00 76.44 82 GLU A O 1
ATOM 609 N N . ARG A 1 83 ? 11.836 -10.333 5.378 1.00 74.62 83 ARG A N 1
ATOM 610 C CA . ARG A 1 83 ? 12.092 -10.310 3.930 1.00 74.62 83 ARG A CA 1
ATOM 611 C C . ARG A 1 83 ? 11.633 -9.023 3.228 1.00 74.62 83 ARG A C 1
ATOM 613 O O . ARG A 1 83 ? 11.772 -8.901 2.011 1.00 74.62 83 ARG A O 1
ATOM 620 N N . GLY A 1 84 ? 11.106 -8.043 3.963 1.00 69.81 84 GLY A N 1
ATOM 621 C CA . GLY A 1 84 ? 10.727 -6.730 3.447 1.00 69.81 84 GLY A CA 1
ATOM 622 C C . GLY A 1 84 ? 9.426 -6.731 2.648 1.00 69.81 84 GLY A C 1
ATOM 623 O O . GLY A 1 84 ? 9.347 -6.040 1.638 1.00 69.81 84 GLY A O 1
ATOM 624 N N . TYR A 1 85 ? 8.419 -7.517 3.034 1.00 70.38 85 TYR A N 1
ATOM 625 C CA . TYR A 1 85 ? 7.109 -7.461 2.380 1.00 70.38 85 TYR A CA 1
ATOM 626 C C . TYR A 1 85 ? 6.314 -6.204 2.807 1.00 70.38 85 TYR A C 1
ATOM 628 O O . TYR A 1 85 ? 5.945 -6.093 3.976 1.00 70.38 85 TYR A O 1
ATOM 636 N N . PRO A 1 86 ? 6.021 -5.257 1.890 1.00 57.44 86 PRO A N 1
ATOM 637 C CA . PRO A 1 86 ? 5.272 -4.032 2.200 1.00 57.44 86 PRO A CA 1
ATOM 638 C C . PRO A 1 86 ? 3.849 -4.228 2.719 1.00 57.44 86 PRO A C 1
ATOM 640 O O . PRO A 1 86 ? 3.390 -3.461 3.562 1.00 57.44 86 PRO A O 1
ATOM 643 N N . GLU A 1 87 ? 3.109 -5.159 2.103 1.00 62.75 87 GLU A N 1
ATOM 644 C CA . GLU A 1 87 ? 1.638 -5.183 2.170 1.00 62.75 87 GLU A CA 1
ATOM 645 C C . GLU A 1 87 ? 1.070 -6.573 2.484 1.00 62.75 87 GLU A C 1
ATOM 647 O O . GLU A 1 87 ? -0.127 -6.769 2.312 1.00 62.75 87 GLU A O 1
ATOM 652 N N . LEU A 1 88 ? 1.917 -7.519 2.922 1.00 65.19 88 LEU A N 1
ATOM 653 C CA . LEU A 1 88 ? 1.565 -8.872 3.403 1.00 65.19 88 LEU A CA 1
ATOM 654 C C . LEU A 1 88 ? 0.661 -9.709 2.496 1.00 65.19 88 LEU A C 1
ATOM 656 O O . LEU A 1 88 ? 0.130 -10.721 2.944 1.00 65.19 88 LEU A O 1
ATOM 660 N N . ARG A 1 89 ? 0.485 -9.315 1.235 1.00 73.00 89 ARG A N 1
ATOM 661 C CA . ARG A 1 89 ? -0.387 -10.047 0.328 1.00 73.00 89 ARG A CA 1
ATOM 662 C C . ARG A 1 89 ? 0.182 -11.425 0.023 1.00 73.00 89 ARG A C 1
ATOM 664 O O . ARG A 1 89 ? 1.397 -11.614 0.070 1.00 73.00 89 ARG A O 1
ATOM 671 N N . ARG A 1 90 ? -0.720 -12.362 -0.257 1.00 77.00 90 ARG A N 1
ATOM 672 C CA . ARG A 1 90 ? -0.455 -13.759 -0.600 1.00 77.00 90 ARG A CA 1
ATOM 673 C C . ARG A 1 90 ? -1.341 -14.139 -1.776 1.00 77.00 90 ARG A C 1
ATOM 675 O O . ARG A 1 90 ? -2.519 -13.779 -1.794 1.00 77.00 90 ARG A O 1
ATOM 682 N N . LEU A 1 91 ? -0.805 -14.872 -2.750 1.00 84.62 91 LEU A N 1
ATOM 683 C CA . LEU A 1 91 ? -1.650 -15.503 -3.759 1.00 84.62 91 LEU A CA 1
ATOM 684 C C . LEU A 1 91 ? -2.238 -16.808 -3.221 1.00 84.62 91 LEU A C 1
ATOM 686 O O . LEU A 1 91 ? -1.511 -17.641 -2.681 1.00 84.62 91 LEU A O 1
ATOM 690 N N . THR A 1 92 ? -3.541 -17.002 -3.411 1.00 87.62 92 THR A N 1
ATOM 691 C CA . THR A 1 92 ? -4.244 -18.234 -3.032 1.00 87.62 92 THR A CA 1
ATOM 692 C C . THR A 1 92 ? -4.760 -18.979 -4.255 1.00 87.62 92 THR A C 1
ATOM 694 O O . THR A 1 92 ? -5.052 -18.389 -5.296 1.00 87.62 92 THR A O 1
ATOM 697 N N . ASP A 1 93 ? -4.908 -20.293 -4.119 1.00 90.62 93 ASP A N 1
ATOM 698 C CA . ASP A 1 93 ? -5.511 -21.163 -5.135 1.00 90.62 93 ASP A CA 1
ATOM 699 C C . ASP A 1 93 ? -7.011 -21.384 -4.868 1.00 90.62 93 ASP A C 1
ATOM 701 O O . ASP A 1 93 ? -7.577 -22.426 -5.194 1.00 90.62 93 ASP A O 1
ATOM 705 N N . GLU A 1 94 ? -7.660 -20.399 -4.239 1.00 87.38 94 GLU A N 1
ATOM 706 C CA . GLU A 1 94 ? -9.098 -20.424 -3.989 1.00 87.38 94 GLU A CA 1
ATOM 707 C C . GLU A 1 94 ? -9.865 -20.504 -5.322 1.00 87.38 94 GLU A C 1
ATOM 709 O O . GLU A 1 94 ? -9.627 -19.686 -6.222 1.00 87.38 94 GLU A O 1
ATOM 714 N N . PRO A 1 95 ? -10.782 -21.476 -5.478 1.00 87.00 95 PRO A N 1
ATOM 715 C CA . PRO A 1 95 ? -11.545 -21.620 -6.705 1.00 87.00 95 PRO A CA 1
ATOM 716 C C . PRO A 1 95 ? -12.558 -20.480 -6.830 1.00 87.00 95 PRO A C 1
ATOM 718 O O . PRO A 1 95 ? -13.440 -20.316 -5.989 1.00 87.00 95 PRO A O 1
ATOM 721 N N . ILE A 1 96 ? -12.460 -19.721 -7.921 1.00 89.56 96 ILE A N 1
ATOM 722 C CA . ILE A 1 96 ? -13.406 -18.659 -8.271 1.00 89.56 96 ILE A CA 1
ATOM 723 C C . ILE A 1 96 ? -13.890 -18.881 -9.697 1.00 89.56 96 ILE A C 1
ATOM 725 O O . ILE A 1 96 ? -13.112 -19.212 -10.591 1.00 89.56 96 ILE A O 1
ATOM 729 N N . GLU A 1 97 ? -15.194 -18.703 -9.897 1.00 92.56 97 GLU A N 1
ATOM 730 C CA . GLU A 1 97 ? -15.821 -18.794 -11.211 1.00 92.56 97 GLU A CA 1
ATOM 731 C C . GLU A 1 97 ? -15.211 -17.738 -12.166 1.00 92.56 97 GLU A C 1
ATOM 733 O O . GLU A 1 97 ? -15.043 -16.583 -11.761 1.00 92.56 97 GLU A O 1
ATOM 738 N N . PRO A 1 98 ? -14.833 -18.100 -13.409 1.00 90.62 98 PRO A N 1
ATOM 739 C CA . PRO A 1 98 ? -14.061 -17.219 -14.288 1.00 90.62 98 PRO A CA 1
ATOM 740 C C . PRO A 1 98 ? -14.695 -15.851 -14.545 1.00 90.62 98 PRO A C 1
ATOM 742 O O . PRO A 1 98 ? -13.989 -14.841 -14.510 1.00 90.62 98 PRO A O 1
ATOM 745 N N . LYS A 1 99 ? -16.015 -15.790 -14.764 1.00 91.50 99 LYS A N 1
ATOM 746 C CA . LYS A 1 99 ? -16.714 -14.521 -14.982 1.00 91.50 99 LYS A CA 1
ATOM 747 C C . LYS A 1 99 ? -16.654 -13.653 -13.727 1.00 91.50 99 LYS A C 1
ATOM 749 O O . LYS A 1 99 ? -16.322 -12.472 -13.817 1.00 91.50 99 LYS A O 1
ATOM 754 N N . ARG A 1 100 ? -16.874 -14.232 -12.545 1.00 89.31 100 ARG A N 1
ATOM 755 C CA . ARG A 1 100 ? -16.729 -13.510 -11.277 1.00 89.31 100 ARG A CA 1
ATOM 756 C C . ARG A 1 100 ? -15.302 -13.012 -11.047 1.00 89.31 100 ARG A C 1
ATOM 758 O O . ARG A 1 100 ? -15.116 -11.891 -10.576 1.00 89.31 100 ARG A O 1
ATOM 765 N N . ALA A 1 101 ? -14.294 -13.818 -11.374 1.00 90.31 101 ALA A N 1
ATOM 766 C CA . ALA A 1 101 ? -12.897 -13.417 -11.249 1.00 90.31 101 ALA A CA 1
ATOM 767 C C . ALA A 1 101 ? -12.558 -12.232 -12.169 1.00 90.31 101 ALA A C 1
ATOM 769 O O . ALA A 1 101 ? -11.881 -11.294 -11.741 1.00 90.31 101 ALA A O 1
ATOM 770 N N . PHE A 1 102 ? -13.085 -12.244 -13.398 1.00 91.50 102 PHE A N 1
ATOM 771 C CA . PHE A 1 102 ? -12.975 -11.136 -14.344 1.00 91.50 102 PHE A CA 1
ATOM 772 C C . PHE A 1 102 ? -13.619 -9.854 -13.801 1.00 91.50 102 PHE A C 1
ATOM 774 O O . PHE A 1 102 ? -12.954 -8.822 -13.754 1.00 91.50 102 PHE A O 1
ATOM 781 N N . GLU A 1 103 ? -14.871 -9.920 -13.334 1.00 88.56 103 GLU A N 1
ATOM 782 C CA . GLU A 1 103 ? -15.593 -8.765 -12.775 1.00 88.56 103 GLU A CA 1
ATOM 783 C C . GLU A 1 103 ? -14.833 -8.129 -11.602 1.00 88.56 103 GLU A C 1
ATOM 785 O O . GLU A 1 103 ? -14.718 -6.907 -11.505 1.00 88.56 103 GLU A O 1
ATOM 790 N N . LEU A 1 104 ? -14.281 -8.957 -10.711 1.00 85.38 104 LEU A N 1
ATOM 791 C CA . LEU A 1 104 ? -13.497 -8.487 -9.569 1.00 85.38 104 LEU A CA 1
ATOM 792 C C . LEU A 1 104 ? -12.169 -7.853 -10.003 1.00 85.38 104 LEU A C 1
ATOM 794 O O . LEU A 1 104 ? -11.773 -6.828 -9.446 1.00 85.38 104 LEU A O 1
ATOM 798 N N . ALA A 1 105 ? -11.493 -8.430 -10.999 1.00 89.62 105 ALA A N 1
ATOM 799 C CA . ALA A 1 105 ? -10.267 -7.866 -11.555 1.00 89.62 105 ALA A CA 1
ATOM 800 C C . ALA A 1 105 ? -10.524 -6.535 -12.280 1.00 89.62 105 ALA A C 1
ATOM 802 O O . ALA A 1 105 ? -9.749 -5.593 -12.114 1.00 89.62 105 ALA A O 1
ATOM 803 N N . GLU A 1 106 ? -11.618 -6.428 -13.037 1.00 87.75 106 GLU A N 1
ATOM 804 C CA . GLU A 1 106 ? -12.020 -5.187 -13.701 1.00 87.75 106 GLU A CA 1
ATOM 805 C C . GLU A 1 106 ? -12.364 -4.101 -12.681 1.00 87.75 106 GLU A C 1
ATOM 807 O O . GLU A 1 106 ? -11.824 -2.996 -12.761 1.00 87.75 106 GLU A O 1
ATOM 812 N N . LYS A 1 107 ? -13.165 -4.434 -11.660 1.00 82.50 107 LYS A N 1
ATOM 813 C CA . LYS A 1 107 ? -13.471 -3.511 -10.560 1.00 82.50 107 LYS A CA 1
ATOM 814 C C . LYS A 1 107 ? -12.195 -3.019 -9.871 1.00 82.50 107 LYS A C 1
ATOM 816 O O . LYS A 1 107 ? -12.082 -1.838 -9.564 1.00 82.50 107 LYS A O 1
ATOM 821 N N . ALA A 1 108 ? -11.207 -3.893 -9.666 1.00 80.88 108 ALA A N 1
ATOM 822 C CA . ALA A 1 108 ? -9.921 -3.504 -9.091 1.00 80.88 108 ALA A CA 1
ATOM 823 C C . ALA A 1 108 ? -9.093 -2.593 -10.021 1.00 80.88 108 ALA A C 1
ATOM 825 O O . ALA A 1 108 ? -8.391 -1.702 -9.544 1.00 80.88 108 ALA A O 1
ATOM 826 N N . LEU A 1 109 ? -9.152 -2.787 -11.343 1.00 83.00 109 LEU A N 1
ATOM 827 C CA . LEU A 1 109 ? -8.486 -1.904 -12.310 1.00 83.00 109 LEU A CA 1
ATOM 828 C C . LEU A 1 109 ? -9.121 -0.508 -12.335 1.00 83.00 109 LEU A C 1
ATOM 830 O O . LEU A 1 109 ? -8.391 0.480 -12.456 1.00 83.00 109 LEU A O 1
ATOM 834 N N . ASP A 1 110 ? -10.438 -0.438 -12.157 1.00 79.12 110 ASP A N 1
ATOM 835 C CA . ASP A 1 110 ? -11.229 0.797 -12.162 1.00 79.12 110 ASP A CA 1
ATOM 836 C C . ASP A 1 110 ? -11.301 1.506 -10.799 1.00 79.12 110 ASP A C 1
ATOM 838 O O . ASP A 1 110 ? -11.717 2.659 -10.729 1.00 79.12 110 ASP A O 1
ATOM 842 N N . ALA A 1 111 ? -10.861 0.865 -9.717 1.00 72.62 111 ALA A N 1
ATOM 843 C CA . ALA A 1 111 ? -10.716 1.502 -8.411 1.00 72.62 111 ALA A CA 1
ATOM 844 C C . ALA A 1 111 ? -9.391 2.258 -8.340 1.00 72.62 111 ALA A C 1
ATOM 846 O O . ALA A 1 111 ? -8.371 1.710 -8.745 1.00 72.62 111 ALA A O 1
ATOM 847 N N . ILE A 1 112 ? -9.366 3.477 -7.792 1.00 63.34 112 ILE A N 1
ATOM 848 C CA . ILE A 1 112 ? -8.134 4.272 -7.635 1.00 63.34 112 ILE A CA 1
ATOM 849 C C . ILE A 1 112 ? -7.047 3.539 -6.883 1.00 63.34 112 ILE A C 1
ATOM 851 O O . ILE A 1 112 ? -5.893 3.521 -7.324 1.00 63.34 112 ILE A O 1
ATOM 855 N N . ASP A 1 113 ? -7.453 2.898 -5.796 1.00 63.34 113 ASP A N 1
ATOM 856 C CA . ASP A 1 113 ? -6.623 1.973 -5.076 1.00 63.34 113 ASP A CA 1
ATOM 857 C C . ASP A 1 113 ? -7.258 0.583 -5.157 1.00 63.34 113 ASP A C 1
ATOM 859 O O . ASP A 1 113 ? -8.323 0.372 -4.581 1.00 63.34 113 ASP A O 1
ATOM 863 N N . PRO A 1 114 ? -6.654 -0.388 -5.864 1.00 64.00 114 PRO A N 1
ATOM 864 C CA . PRO A 1 114 ? -7.167 -1.743 -5.873 1.00 64.00 114 PRO A CA 1
ATOM 865 C C . PRO A 1 114 ? -7.064 -2.288 -4.447 1.00 64.00 114 PRO A C 1
ATOM 867 O O . PRO A 1 114 ? -5.969 -2.612 -3.955 1.00 64.00 114 PRO A O 1
ATOM 870 N N . CYS A 1 115 ? -8.205 -2.368 -3.765 1.00 58.69 115 CYS A N 1
ATOM 871 C CA . CYS A 1 115 ? -8.341 -3.000 -2.459 1.00 58.69 115 CYS A CA 1
ATOM 872 C C . CYS A 1 115 ? -8.320 -4.521 -2.620 1.00 58.69 115 CYS A C 1
ATOM 874 O O . CYS A 1 115 ? -9.282 -5.228 -2.335 1.00 58.69 115 CYS A O 1
ATOM 876 N N . PHE A 1 116 ? -7.183 -5.037 -3.087 1.00 64.88 116 PHE A N 1
ATOM 877 C CA . PHE A 1 116 ? -6.864 -6.439 -2.904 1.00 64.88 116 PHE A CA 1
ATOM 878 C C . PHE A 1 116 ? -6.707 -6.707 -1.414 1.00 64.88 116 PHE A C 1
ATOM 880 O O . PHE A 1 116 ? -5.851 -6.084 -0.762 1.00 64.88 116 PHE A O 1
ATOM 887 N N . ARG A 1 117 ? -7.519 -7.649 -0.925 1.00 66.62 117 ARG A N 1
ATOM 888 C CA . ARG A 1 117 ? -7.353 -8.284 0.383 1.00 66.62 117 ARG A CA 1
ATOM 889 C C . ARG A 1 117 ? -5.942 -8.862 0.510 1.00 66.62 117 ARG A C 1
ATOM 891 O O . ARG A 1 117 ? -5.197 -8.946 -0.469 1.00 66.62 117 ARG A O 1
ATOM 898 N N . ILE A 1 118 ? -5.569 -9.234 1.729 1.00 69.81 118 ILE A N 1
ATOM 899 C CA . ILE A 1 118 ? -4.298 -9.922 1.985 1.00 69.81 118 ILE A CA 1
ATOM 900 C C . ILE A 1 118 ? -4.198 -11.176 1.119 1.00 69.81 118 ILE A C 1
ATOM 902 O O . ILE A 1 118 ? -3.244 -11.324 0.365 1.00 69.81 118 ILE A O 1
ATOM 906 N N . ASP A 1 119 ? -5.223 -12.016 1.153 1.00 77.62 119 ASP A N 1
ATOM 907 C CA . ASP A 1 119 ? -5.302 -13.194 0.304 1.00 77.62 119 ASP A CA 1
ATOM 908 C C . ASP A 1 119 ? -5.957 -12.828 -1.033 1.00 77.62 119 ASP A C 1
ATOM 910 O O . ASP A 1 119 ? -7.103 -12.369 -1.083 1.00 77.62 119 ASP A O 1
ATOM 914 N N . VAL A 1 120 ? -5.213 -13.006 -2.125 1.00 84.75 120 VAL A N 1
ATOM 915 C CA . VAL A 1 120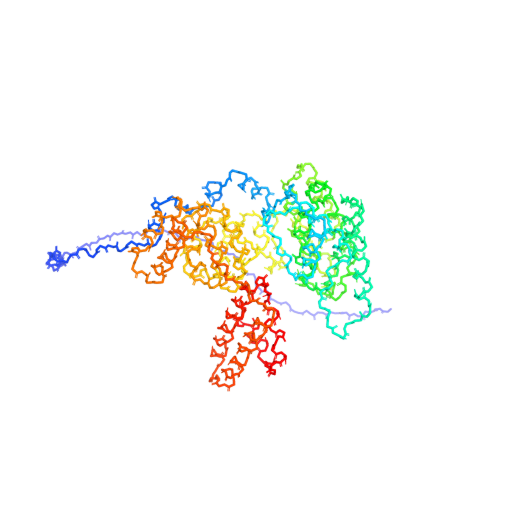 ? -5.657 -12.706 -3.488 1.00 84.75 120 VAL A CA 1
ATOM 916 C C . VAL A 1 120 ? -5.693 -13.998 -4.301 1.00 84.75 120 VAL A C 1
ATOM 918 O O . VAL A 1 120 ? -4.645 -14.554 -4.627 1.00 84.75 120 VAL A O 1
ATOM 921 N N . PRO A 1 121 ? -6.876 -14.474 -4.700 1.00 90.38 121 PRO A N 1
ATOM 922 C CA . PRO A 1 121 ? -6.996 -15.634 -5.572 1.00 90.38 121 PRO A CA 1
ATOM 923 C C . PRO A 1 121 ? -6.231 -15.439 -6.888 1.00 90.38 121 PRO A C 1
ATOM 925 O O . PRO A 1 121 ? -6.405 -14.422 -7.571 1.00 90.38 121 PRO A O 1
ATOM 928 N N . ARG A 1 122 ? -5.415 -16.423 -7.297 1.00 92.25 122 ARG A N 1
ATOM 929 C CA . ARG A 1 122 ? -4.653 -16.374 -8.565 1.00 92.25 122 ARG A CA 1
ATOM 930 C C . ARG A 1 122 ? -5.558 -16.142 -9.771 1.00 92.25 122 ARG A C 1
ATOM 932 O O . ARG A 1 122 ? -5.163 -15.443 -10.705 1.00 92.25 122 ARG A O 1
ATOM 939 N N . ALA A 1 123 ? -6.777 -16.680 -9.715 1.00 92.31 123 ALA A N 1
ATOM 940 C CA . ALA A 1 123 ? -7.814 -16.493 -10.724 1.00 92.31 123 ALA A CA 1
ATOM 941 C C . ALA A 1 123 ? -8.203 -15.016 -10.929 1.00 92.31 123 ALA A C 1
ATOM 943 O O . ALA A 1 123 ? -8.575 -14.653 -12.038 1.00 92.31 123 ALA A O 1
ATOM 944 N N . ILE A 1 124 ? -8.076 -14.162 -9.904 1.00 92.62 124 ILE A N 1
ATOM 945 C CA . ILE A 1 124 ? -8.298 -12.706 -9.988 1.00 92.62 124 ILE A CA 1
ATOM 946 C C . ILE A 1 124 ? -6.994 -11.983 -10.352 1.00 92.62 124 ILE A C 1
ATOM 948 O O . ILE A 1 124 ? -6.987 -11.074 -11.183 1.00 92.62 124 ILE A O 1
ATOM 952 N N . ALA A 1 125 ? -5.868 -12.389 -9.756 1.00 92.62 125 ALA A N 1
ATOM 953 C CA . ALA A 1 125 ? -4.577 -11.736 -9.972 1.00 92.62 125 ALA A CA 1
ATOM 954 C C . ALA A 1 125 ? -4.106 -11.806 -11.435 1.00 92.62 125 ALA A C 1
ATOM 956 O O . ALA A 1 125 ? -3.588 -10.820 -11.960 1.00 92.62 125 ALA A O 1
ATOM 957 N N . LYS A 1 126 ? -4.312 -12.947 -12.109 1.00 94.88 126 LYS A N 1
ATOM 958 C CA . LYS A 1 126 ? -3.933 -13.134 -13.519 1.00 94.88 126 LYS A CA 1
ATOM 959 C C . LYS A 1 126 ? -4.637 -12.134 -14.456 1.00 94.88 126 LYS A C 1
ATOM 961 O O . LYS A 1 126 ? -3.925 -11.373 -15.114 1.00 94.88 126 LYS A O 1
ATOM 966 N N . PRO A 1 127 ? -5.983 -12.081 -14.539 1.00 94.81 127 PRO A N 1
ATOM 967 C CA . PRO A 1 127 ? -6.659 -11.103 -15.385 1.00 94.81 127 PRO A CA 1
ATOM 968 C C . PRO A 1 127 ? -6.345 -9.671 -14.948 1.00 94.81 127 PRO A C 1
ATOM 970 O O . PRO A 1 127 ? -6.158 -8.821 -15.809 1.00 94.81 127 PRO A O 1
ATOM 973 N N . PHE A 1 128 ? -6.179 -9.393 -13.649 1.00 93.56 128 PHE A N 1
ATOM 974 C CA . PHE A 1 128 ? -5.757 -8.062 -13.208 1.00 93.56 128 PHE A CA 1
ATOM 975 C C . PHE A 1 128 ? -4.413 -7.641 -13.823 1.00 93.56 128 PHE A C 1
ATOM 977 O O . PHE A 1 128 ? -4.334 -6.561 -14.401 1.00 93.56 128 PHE A O 1
ATOM 984 N N . LEU A 1 129 ? -3.373 -8.481 -13.753 1.00 94.00 129 LEU A N 1
ATOM 985 C CA . LEU A 1 129 ? -2.056 -8.174 -14.327 1.00 94.00 129 LEU A CA 1
ATOM 986 C C . LEU A 1 129 ? -2.101 -8.013 -15.851 1.00 94.00 129 LEU A C 1
ATOM 988 O O . LEU A 1 129 ? -1.472 -7.104 -16.393 1.00 94.00 129 LEU A O 1
ATOM 992 N N . LEU A 1 130 ? -2.881 -8.857 -16.532 1.00 95.69 130 LEU A N 1
ATOM 993 C CA . LEU A 1 130 ? -3.123 -8.745 -17.969 1.00 95.69 130 LEU A CA 1
ATOM 994 C C . LEU A 1 130 ? -3.807 -7.418 -18.311 1.00 95.69 130 LEU A C 1
ATOM 996 O O . LEU A 1 130 ? -3.325 -6.688 -19.169 1.00 95.69 130 LEU A O 1
ATOM 1000 N N . GLY A 1 131 ? -4.876 -7.047 -17.609 1.00 92.06 131 GLY A N 1
ATOM 1001 C CA . GLY A 1 131 ? -5.552 -5.769 -17.828 1.00 92.06 131 GLY A CA 1
ATOM 1002 C C . GLY A 1 131 ? -4.685 -4.558 -17.461 1.00 92.06 131 GLY A C 1
ATOM 1003 O O . GLY A 1 131 ? -4.727 -3.534 -18.144 1.00 92.06 131 GLY A O 1
ATOM 1004 N N . TYR A 1 132 ? -3.831 -4.683 -16.441 1.00 90.62 132 TYR A N 1
ATOM 1005 C CA . TYR A 1 132 ? -2.923 -3.620 -16.003 1.00 90.62 132 TYR A CA 1
ATOM 1006 C C . TYR A 1 132 ? -1.895 -3.238 -17.075 1.00 90.62 132 TYR A C 1
ATOM 1008 O O . TYR A 1 132 ? -1.442 -2.096 -17.112 1.00 90.62 132 TYR A O 1
ATOM 1016 N N . ARG A 1 133 ? -1.568 -4.148 -18.003 1.00 90.62 133 ARG A N 1
ATOM 1017 C CA . ARG A 1 133 ? -0.740 -3.831 -19.176 1.00 90.62 133 ARG A CA 1
ATOM 1018 C C . ARG A 1 133 ? -1.357 -2.738 -20.052 1.00 90.62 133 ARG A C 1
ATOM 1020 O O . ARG A 1 133 ? -0.612 -1.944 -20.626 1.00 90.62 133 ARG A O 1
ATOM 1027 N N . VAL A 1 134 ? -2.684 -2.667 -20.149 1.00 88.50 134 VAL A N 1
ATOM 1028 C CA . VAL A 1 134 ? -3.385 -1.570 -20.843 1.00 88.50 134 VAL A CA 1
ATOM 1029 C C . VAL A 1 134 ? -3.493 -0.343 -19.939 1.00 88.50 134 VAL A C 1
ATOM 1031 O O . VAL A 1 134 ? -3.316 0.777 -20.409 1.00 88.50 134 VAL A O 1
ATOM 1034 N N . GLY A 1 135 ? -3.659 -0.563 -18.635 1.00 79.12 135 GLY A N 1
ATOM 1035 C CA . GLY A 1 135 ? -3.603 0.459 -17.592 1.00 79.12 135 GLY A CA 1
ATOM 1036 C C . GLY A 1 135 ? -4.942 0.658 -16.878 1.00 79.12 135 GLY A C 1
ATOM 1037 O O . GLY A 1 135 ? -5.983 0.169 -17.333 1.00 79.12 135 GLY A O 1
ATOM 1038 N N . PRO A 1 136 ? -4.939 1.359 -15.734 1.00 73.19 136 PRO A N 1
ATOM 1039 C CA . PRO A 1 136 ? -6.172 1.803 -15.106 1.00 73.19 136 PRO A CA 1
ATOM 1040 C C . PRO A 1 136 ? -6.821 2.889 -15.973 1.00 73.19 136 PRO A C 1
ATOM 1042 O O . PRO A 1 136 ? -6.177 3.856 -16.372 1.00 73.19 136 PRO A O 1
ATOM 1045 N N . LEU A 1 137 ? -8.102 2.706 -16.289 1.00 75.75 137 LEU A N 1
ATOM 1046 C CA . LEU A 1 137 ? -8.885 3.609 -17.140 1.00 75.75 137 LEU A CA 1
ATOM 1047 C C . LEU A 1 137 ? -9.890 4.367 -16.268 1.00 75.75 137 LEU A C 1
ATOM 1049 O O . LEU A 1 137 ? -11.107 4.263 -16.454 1.00 75.75 137 LEU A O 1
ATOM 1053 N N . LEU A 1 138 ? -9.335 5.039 -15.259 1.00 66.06 138 LEU A N 1
ATOM 1054 C CA . LEU A 1 138 ? -10.049 5.859 -14.286 1.00 66.06 138 LEU A CA 1
ATOM 1055 C C . LEU A 1 138 ? -10.673 7.084 -14.969 1.00 66.06 138 LEU A C 1
ATOM 1057 O O . LEU A 1 138 ? -10.189 7.530 -16.008 1.00 66.06 138 LEU A O 1
ATOM 1061 N N . PHE A 1 139 ? -11.742 7.609 -14.364 1.00 56.31 139 PHE A N 1
ATOM 1062 C CA . PHE A 1 139 ? -12.483 8.790 -14.821 1.00 56.31 139 PHE A CA 1
ATOM 1063 C C . PHE A 1 139 ? -13.022 8.649 -16.253 1.00 56.31 139 PHE A C 1
ATOM 1065 O O . PHE A 1 139 ? -12.446 9.115 -17.232 1.00 56.31 139 PHE A O 1
ATOM 1072 N N . VAL A 1 140 ? -14.174 7.993 -16.381 1.00 49.88 140 VAL A N 1
ATOM 1073 C CA . VAL A 1 140 ? -14.998 8.078 -17.591 1.00 49.88 140 VAL A CA 1
ATOM 1074 C C . VAL A 1 140 ? -16.144 9.025 -17.265 1.00 49.88 140 VAL A C 1
ATOM 1076 O O . VAL A 1 140 ? -17.230 8.580 -16.908 1.00 49.88 140 VAL A O 1
ATOM 1079 N N . ASP A 1 141 ? -15.900 10.335 -17.304 1.00 44.50 141 ASP A N 1
ATOM 1080 C CA . ASP A 1 141 ? -17.031 11.254 -17.415 1.00 44.50 141 ASP A CA 1
ATOM 1081 C C . ASP A 1 141 ? -17.564 11.220 -18.857 1.00 44.50 141 ASP A C 1
ATOM 1083 O O . ASP A 1 141 ? -16.882 10.794 -19.795 1.00 44.50 141 ASP A O 1
ATOM 1087 N N . SER A 1 142 ? -18.805 11.658 -19.054 1.00 43.03 142 SER A N 1
ATOM 1088 C CA . SER A 1 142 ? -19.448 11.737 -20.372 1.00 43.03 142 SER A CA 1
ATOM 1089 C C . SER A 1 142 ? -18.727 12.663 -21.371 1.00 43.03 142 SER A C 1
ATOM 1091 O O . SER A 1 142 ? -19.147 12.744 -22.524 1.00 43.03 142 SER A O 1
ATOM 1093 N N . ASN A 1 143 ? -17.653 13.343 -20.950 1.00 47.16 143 ASN A N 1
ATOM 1094 C CA . ASN A 1 143 ? -16.836 14.254 -21.746 1.00 47.16 143 ASN A CA 1
ATOM 1095 C C . ASN A 1 143 ? -15.434 13.688 -22.070 1.00 47.16 143 ASN A C 1
ATOM 1097 O O . ASN A 1 143 ? -14.675 14.337 -22.794 1.00 47.16 143 ASN A O 1
ATOM 1101 N N . HIS A 1 144 ? -15.070 12.496 -21.576 1.00 51.22 144 HIS A N 1
ATOM 1102 C CA . HIS A 1 144 ? -13.770 11.878 -21.842 1.00 51.22 144 HIS A CA 1
ATOM 1103 C C . HIS A 1 144 ? -13.705 11.218 -23.233 1.00 51.22 144 HIS A C 1
ATOM 1105 O O . HIS A 1 144 ? -14.682 10.645 -23.720 1.00 51.22 144 HIS A O 1
ATOM 1111 N N . PRO A 1 145 ? -12.547 11.292 -23.917 1.00 50.38 145 PRO A N 1
ATOM 1112 C CA . PRO A 1 145 ? -12.435 10.964 -25.333 1.00 50.38 145 PRO A CA 1
ATOM 1113 C C . PRO A 1 145 ? -12.702 9.480 -25.623 1.00 50.38 145 PRO A C 1
ATOM 1115 O O . PRO A 1 145 ? -12.336 8.595 -24.848 1.00 50.38 145 PRO A O 1
ATOM 1118 N N . THR A 1 146 ? -13.221 9.210 -26.826 1.00 58.09 146 THR A N 1
ATOM 1119 C CA . THR A 1 146 ? -13.432 7.897 -27.486 1.00 58.09 146 THR A CA 1
ATOM 1120 C C . THR A 1 146 ? -12.298 6.871 -27.318 1.00 58.09 146 THR A C 1
ATOM 1122 O O . THR A 1 146 ? -12.512 5.671 -27.489 1.00 58.09 146 THR A O 1
ATOM 1125 N N . LYS A 1 147 ? -11.098 7.320 -26.941 1.00 70.19 147 LYS A N 1
ATOM 1126 C CA . LYS A 1 147 ? -9.906 6.513 -26.682 1.00 70.19 147 LYS A CA 1
ATOM 1127 C C . LYS A 1 147 ? -10.036 5.584 -25.463 1.00 70.19 147 LYS A C 1
ATOM 1129 O O . LYS A 1 147 ? -9.613 4.438 -25.559 1.00 70.19 147 LYS A O 1
ATOM 1134 N N . ASN A 1 148 ? -10.655 6.006 -24.353 1.00 74.25 148 ASN A N 1
ATOM 1135 C CA . ASN A 1 148 ? -10.793 5.132 -23.170 1.00 74.25 148 ASN A CA 1
ATOM 1136 C C . ASN A 1 148 ? -11.757 3.966 -23.428 1.00 74.25 148 ASN A C 1
ATOM 1138 O O . ASN A 1 148 ? -11.505 2.848 -22.983 1.00 74.25 148 ASN A O 1
ATOM 1142 N N . ALA A 1 149 ? -12.823 4.197 -24.200 1.00 77.50 149 ALA A N 1
ATOM 1143 C CA . ALA A 1 149 ? -13.742 3.138 -24.612 1.00 77.50 149 ALA A CA 1
ATOM 1144 C C . ALA A 1 149 ? -13.035 2.071 -25.468 1.00 77.50 149 ALA A C 1
ATOM 1146 O O . ALA A 1 149 ? -13.223 0.878 -25.245 1.00 77.50 149 ALA A O 1
ATOM 1147 N N . GLN A 1 150 ? -12.163 2.486 -26.394 1.00 81.75 150 GLN A N 1
ATOM 1148 C CA . GLN A 1 150 ? -11.349 1.562 -27.194 1.00 81.75 150 GLN A CA 1
ATOM 1149 C C . GLN A 1 150 ? -10.358 0.773 -26.327 1.00 81.75 150 GLN A C 1
ATOM 1151 O O . GLN A 1 150 ? -10.266 -0.447 -26.453 1.00 81.75 150 GLN A O 1
ATOM 1156 N N . LEU A 1 151 ? -9.676 1.446 -25.396 1.00 85.75 151 LEU A N 1
ATOM 1157 C CA . LEU A 1 151 ? -8.752 0.795 -24.464 1.00 85.75 151 LEU A CA 1
ATOM 1158 C C . LEU A 1 151 ? -9.465 -0.196 -23.533 1.00 85.75 151 LEU A C 1
ATOM 1160 O O . LEU A 1 151 ? -8.880 -1.212 -23.176 1.00 85.75 151 LEU A O 1
ATOM 1164 N N . ARG A 1 152 ? -10.736 0.033 -23.171 1.00 87.19 152 ARG A N 1
ATOM 1165 C CA . ARG A 1 152 ? -11.529 -0.944 -22.401 1.00 87.19 152 ARG A CA 1
ATOM 1166 C C . ARG A 1 152 ? -11.775 -2.233 -23.182 1.00 87.19 152 ARG A C 1
ATOM 1168 O O . ARG A 1 152 ? -11.676 -3.306 -22.596 1.00 87.19 152 ARG A O 1
ATOM 1175 N N . VAL A 1 153 ? -12.029 -2.144 -24.490 1.00 89.38 153 VAL A N 1
ATOM 1176 C CA . VAL A 1 153 ? -12.166 -3.330 -25.356 1.00 89.38 153 VAL A CA 1
ATOM 1177 C C . VAL A 1 153 ? -10.846 -4.100 -25.426 1.00 89.38 153 VAL A C 1
ATOM 1179 O O . VAL A 1 153 ? -10.839 -5.317 -25.248 1.00 89.38 153 VAL A O 1
ATOM 1182 N N . GLU A 1 154 ? -9.724 -3.401 -25.617 1.00 91.25 154 GLU A N 1
ATOM 1183 C CA . GLU A 1 154 ? -8.385 -4.009 -25.610 1.00 91.25 154 GLU A CA 1
ATOM 1184 C C . GLU A 1 154 ? -8.070 -4.677 -24.263 1.00 91.25 154 GLU A C 1
ATOM 1186 O O . GLU A 1 154 ? -7.632 -5.828 -24.217 1.00 91.25 154 GLU A O 1
ATOM 1191 N N . ARG A 1 155 ? -8.354 -3.984 -23.155 1.00 91.94 155 ARG A N 1
ATOM 1192 C CA . ARG A 1 155 ? -8.164 -4.480 -21.789 1.00 91.94 155 ARG A CA 1
ATOM 1193 C C . ARG A 1 155 ? -8.978 -5.742 -21.543 1.00 91.94 155 ARG A C 1
ATOM 1195 O O . ARG A 1 155 ? -8.419 -6.737 -21.093 1.00 91.94 155 ARG A O 1
ATOM 1202 N N . ALA A 1 156 ? -10.266 -5.722 -21.883 1.00 92.69 156 ALA A N 1
ATOM 1203 C CA . ALA A 1 156 ? -11.143 -6.875 -21.733 1.00 92.69 156 ALA A CA 1
ATOM 1204 C C . ALA A 1 156 ? -10.649 -8.066 -22.567 1.00 92.69 156 ALA A C 1
ATOM 1206 O O . ALA A 1 156 ? -10.583 -9.179 -22.046 1.00 92.69 156 ALA A O 1
ATOM 1207 N N . ALA A 1 157 ? -10.238 -7.847 -23.820 1.00 94.62 157 ALA A N 1
ATOM 1208 C CA . ALA A 1 157 ? -9.666 -8.899 -24.661 1.00 94.62 157 ALA A CA 1
ATOM 1209 C C . ALA A 1 157 ? -8.393 -9.506 -24.045 1.00 94.62 157 ALA A C 1
ATOM 1211 O O . ALA A 1 157 ? -8.242 -10.727 -24.015 1.00 94.62 157 ALA A O 1
ATOM 1212 N N . LEU A 1 158 ? -7.499 -8.674 -23.502 1.00 94.88 158 LEU A N 1
ATOM 1213 C CA . LEU A 1 158 ? -6.263 -9.143 -22.881 1.00 94.88 158 LEU A CA 1
ATOM 1214 C C . LEU A 1 158 ? -6.529 -9.917 -21.581 1.00 94.88 158 LEU A C 1
ATOM 1216 O O . LEU A 1 158 ? -5.924 -10.964 -21.363 1.00 94.88 158 LEU A O 1
ATOM 1220 N N . MET A 1 159 ? -7.470 -9.455 -20.756 1.00 95.31 159 MET A N 1
ATOM 1221 C CA . MET A 1 159 ? -7.906 -10.124 -19.523 1.00 95.31 159 MET A CA 1
ATOM 1222 C C . MET A 1 159 ? -8.516 -11.515 -19.766 1.00 95.31 159 MET A C 1
ATOM 1224 O O . MET A 1 159 ? -8.348 -12.394 -18.924 1.00 95.31 159 MET A O 1
ATOM 1228 N N . HIS A 1 160 ? -9.192 -11.723 -20.902 1.00 94.62 160 HIS A N 1
ATOM 1229 C CA . HIS A 1 160 ? -9.747 -13.024 -21.308 1.00 94.62 160 HIS A CA 1
ATOM 1230 C C . HIS A 1 160 ? -8.739 -13.924 -22.036 1.00 94.62 160 HIS A C 1
ATOM 1232 O O . HIS A 1 160 ? -9.064 -15.060 -22.374 1.00 94.62 160 HIS A O 1
ATOM 1238 N N . SER A 1 161 ? -7.538 -13.425 -22.328 1.00 94.81 161 SER A N 1
ATOM 1239 C CA . SER A 1 161 ? -6.559 -14.177 -23.109 1.00 94.81 161 SER A CA 1
ATOM 1240 C C . SER A 1 161 ? -5.836 -15.242 -22.280 1.00 94.81 161 SER A C 1
ATOM 1242 O O . SER A 1 161 ? -5.630 -15.106 -21.072 1.00 94.81 161 SER A O 1
ATOM 1244 N N . ASP A 1 162 ? -5.326 -16.263 -22.966 1.00 94.19 162 ASP A N 1
ATOM 1245 C CA . ASP A 1 162 ? -4.457 -17.284 -22.370 1.00 94.19 162 ASP A CA 1
ATOM 1246 C C . ASP A 1 162 ? -3.003 -16.822 -22.191 1.00 94.19 162 ASP A C 1
ATOM 1248 O O . ASP A 1 162 ? -2.129 -17.623 -21.847 1.00 94.19 162 ASP A O 1
ATOM 1252 N N . ARG A 1 163 ? -2.716 -15.529 -22.402 1.00 96.25 163 ARG A N 1
ATOM 1253 C CA . ARG A 1 163 ? -1.365 -14.980 -22.275 1.00 96.25 163 ARG A CA 1
ATOM 1254 C C . ARG A 1 163 ? -0.793 -15.291 -20.886 1.00 96.25 163 ARG A C 1
ATOM 1256 O O . ARG A 1 163 ? -1.439 -15.092 -19.854 1.00 96.25 163 ARG A O 1
ATOM 1263 N N . ALA A 1 164 ? 0.440 -15.790 -20.870 1.00 95.62 164 ALA A N 1
ATOM 1264 C CA . ALA A 1 164 ? 1.152 -16.087 -19.638 1.00 95.62 164 ALA A CA 1
ATOM 1265 C C . ALA A 1 164 ? 1.549 -14.799 -18.901 1.00 95.62 164 ALA A C 1
ATOM 1267 O O . ALA A 1 164 ? 1.869 -13.783 -19.523 1.00 95.62 164 ALA A O 1
ATOM 1268 N N . ILE A 1 165 ? 1.575 -14.870 -17.569 1.00 97.44 165 ILE A N 1
ATOM 1269 C CA . ILE A 1 165 ? 2.243 -13.859 -16.750 1.00 97.44 165 ILE A CA 1
ATOM 1270 C C . ILE A 1 165 ? 3.730 -14.199 -16.766 1.00 97.44 165 ILE A C 1
ATOM 1272 O O . ILE A 1 165 ? 4.161 -15.144 -16.111 1.00 97.44 165 ILE A O 1
ATOM 1276 N N . ASP A 1 166 ? 4.495 -13.473 -17.574 1.00 97.56 166 ASP A N 1
ATOM 1277 C CA . ASP A 1 166 ? 5.923 -13.695 -17.777 1.00 97.56 166 ASP A CA 1
ATOM 1278 C C . ASP A 1 166 ? 6.726 -12.389 -17.641 1.00 97.56 166 ASP A C 1
ATOM 1280 O O . ASP A 1 166 ? 6.186 -11.294 -17.457 1.00 97.56 166 ASP A O 1
ATOM 1284 N N . GLN A 1 167 ? 8.054 -12.506 -17.712 1.00 97.81 167 GLN A N 1
ATOM 1285 C CA . GLN A 1 167 ? 8.946 -11.350 -17.627 1.00 97.81 167 GLN A CA 1
ATOM 1286 C C . GLN A 1 167 ? 8.727 -10.363 -18.783 1.00 97.81 167 GLN A C 1
ATOM 1288 O O . GLN A 1 167 ? 8.884 -9.159 -18.604 1.00 97.81 167 GLN A O 1
ATOM 1293 N N . LYS A 1 168 ? 8.328 -10.856 -19.961 1.00 97.56 168 LYS A N 1
ATOM 1294 C CA . LYS A 1 168 ? 8.063 -10.011 -21.125 1.00 97.56 168 LYS A CA 1
ATOM 1295 C C . LYS A 1 168 ? 6.842 -9.120 -20.887 1.00 97.56 168 LYS A C 1
ATOM 1297 O O . LYS A 1 168 ? 6.905 -7.928 -21.164 1.00 97.56 168 LYS A O 1
ATOM 1302 N N . LEU A 1 169 ? 5.756 -9.667 -20.341 1.00 97.31 169 LEU A N 1
ATOM 1303 C CA . LEU A 1 169 ? 4.576 -8.897 -19.951 1.00 97.31 169 LEU A CA 1
ATOM 1304 C C . LEU A 1 169 ? 4.931 -7.822 -18.913 1.00 97.31 169 LEU A C 1
ATOM 1306 O O . LEU A 1 169 ? 4.468 -6.688 -19.046 1.00 97.31 169 LEU A O 1
ATOM 1310 N N . LEU A 1 170 ? 5.771 -8.145 -17.921 1.00 97.38 170 LEU A N 1
ATOM 1311 C CA . LEU A 1 170 ? 6.250 -7.164 -16.944 1.00 97.38 170 LEU A CA 1
ATOM 1312 C C . LEU A 1 170 ? 7.042 -6.032 -17.614 1.00 97.38 170 LEU A C 1
ATOM 1314 O O . LEU A 1 170 ? 6.734 -4.866 -17.375 1.00 97.38 170 LEU A O 1
ATOM 1318 N N . ASP A 1 171 ? 8.019 -6.360 -18.464 1.00 96.81 171 ASP A N 1
ATOM 1319 C CA . ASP A 1 171 ? 8.827 -5.374 -19.195 1.00 96.81 171 ASP A CA 1
ATOM 1320 C C . ASP A 1 171 ? 7.937 -4.433 -20.024 1.00 96.81 171 ASP A C 1
ATOM 1322 O O . ASP A 1 171 ? 8.073 -3.214 -19.933 1.00 96.81 171 ASP A O 1
ATOM 1326 N N . GLU A 1 172 ? 6.970 -4.979 -20.768 1.00 94.56 172 GLU A N 1
ATOM 1327 C CA . GLU A 1 172 ? 6.027 -4.176 -21.552 1.00 94.56 172 GLU A CA 1
ATOM 1328 C C . GLU A 1 172 ? 5.117 -3.305 -20.664 1.00 94.56 172 GLU A C 1
ATOM 1330 O O . GLU A 1 172 ? 4.769 -2.183 -21.034 1.00 94.56 172 GLU A O 1
ATOM 1335 N N . THR A 1 173 ? 4.718 -3.807 -19.492 1.00 92.50 173 THR A N 1
ATOM 1336 C CA . THR A 1 173 ? 3.876 -3.074 -18.532 1.00 92.50 173 THR A CA 1
ATOM 1337 C C . THR A 1 173 ? 4.639 -1.906 -17.910 1.00 92.50 173 THR A C 1
ATOM 1339 O O . THR A 1 173 ? 4.112 -0.795 -17.840 1.00 92.50 173 THR A O 1
ATOM 1342 N N . LEU A 1 174 ? 5.891 -2.131 -17.496 1.00 91.94 174 LEU A N 1
ATOM 1343 C CA . LEU A 1 174 ? 6.797 -1.089 -17.006 1.00 91.94 174 LEU A CA 1
ATOM 1344 C C . LEU A 1 174 ? 7.069 -0.044 -18.088 1.00 91.94 174 LEU A C 1
ATOM 1346 O O . LEU A 1 174 ? 7.063 1.152 -17.812 1.00 91.94 174 LEU A O 1
ATOM 1350 N N . GLU A 1 175 ? 7.269 -0.472 -19.331 1.00 89.75 175 GLU A N 1
ATOM 1351 C CA . GLU A 1 175 ? 7.537 0.455 -20.422 1.00 89.75 175 GLU A CA 1
ATOM 1352 C C . GLU A 1 175 ? 6.335 1.352 -20.752 1.00 89.75 175 GLU A C 1
ATOM 1354 O O . GLU A 1 175 ? 6.508 2.536 -21.059 1.00 89.75 175 GLU A O 1
ATOM 1359 N N . GLN A 1 176 ? 5.124 0.803 -20.653 1.00 85.25 176 GLN A N 1
ATOM 1360 C CA . GLN A 1 176 ? 3.894 1.539 -20.917 1.00 85.25 176 GLN A CA 1
ATOM 1361 C C . GLN A 1 176 ? 3.528 2.506 -19.785 1.00 85.25 176 GLN A C 1
ATOM 1363 O O . GLN A 1 176 ? 3.131 3.636 -20.061 1.00 85.25 176 GLN A O 1
ATOM 1368 N N . HIS A 1 177 ? 3.651 2.068 -18.527 1.00 82.88 177 HIS A N 1
ATOM 1369 C CA . HIS A 1 177 ? 3.047 2.752 -17.370 1.00 82.88 177 HIS A CA 1
ATOM 1370 C C . HIS A 1 177 ? 4.055 3.206 -16.311 1.00 82.88 177 HIS A C 1
ATOM 1372 O O . HIS A 1 177 ? 3.679 3.811 -15.310 1.00 82.88 177 HIS A O 1
ATOM 1378 N N . GLY A 1 178 ? 5.333 2.863 -16.468 1.00 82.62 178 GLY A N 1
ATOM 1379 C CA . GLY A 1 178 ? 6.366 3.141 -15.469 1.00 82.62 178 GLY A CA 1
ATOM 1380 C C . GLY A 1 178 ? 6.963 4.546 -15.564 1.00 82.62 178 GLY A C 1
ATOM 1381 O O . GLY A 1 178 ? 7.550 5.014 -14.590 1.00 82.62 178 GLY A O 1
ATOM 1382 N N . PHE A 1 179 ? 6.837 5.220 -16.714 1.00 77.25 179 PHE A N 1
ATOM 1383 C CA . PHE A 1 179 ? 7.473 6.522 -16.966 1.00 77.25 179 PHE A CA 1
ATOM 1384 C C . PHE A 1 179 ? 6.630 7.725 -16.543 1.00 77.25 179 PHE A C 1
ATOM 1386 O O . PHE A 1 179 ? 7.147 8.634 -15.896 1.00 77.25 179 PHE A O 1
ATOM 1393 N N . ASP A 1 180 ? 5.370 7.769 -16.971 1.00 66.50 180 ASP A N 1
ATOM 1394 C CA . ASP A 1 180 ? 4.538 8.965 -16.861 1.00 66.50 180 ASP A CA 1
ATOM 1395 C C . ASP A 1 180 ? 3.859 9.063 -15.483 1.00 66.50 180 ASP A C 1
ATOM 1397 O O . ASP A 1 180 ? 3.682 8.074 -14.768 1.00 66.50 180 ASP A O 1
ATOM 1401 N N . MET A 1 181 ? 3.466 10.282 -15.123 1.00 53.41 181 MET A N 1
ATOM 1402 C CA . MET A 1 181 ? 2.521 10.560 -14.046 1.00 53.41 181 MET A CA 1
ATOM 1403 C C . MET A 1 181 ? 1.155 9.939 -14.323 1.00 53.41 181 MET A C 1
ATOM 1405 O O . MET A 1 181 ? 0.470 9.609 -13.360 1.00 53.41 181 MET A O 1
ATOM 1409 N N . GLY A 1 182 ? 0.782 9.799 -15.606 1.00 58.97 182 GLY A N 1
ATOM 1410 C CA . GLY A 1 182 ? -0.528 9.318 -16.035 1.00 58.97 182 GLY A CA 1
ATOM 1411 C C . GLY A 1 182 ? -1.654 9.907 -15.184 1.00 58.97 182 GLY A C 1
ATOM 1412 O O . GLY A 1 182 ? -1.591 11.058 -14.745 1.00 58.97 182 GLY A O 1
ATOM 1413 N N . ASP A 1 183 ? -2.654 9.083 -14.892 1.00 54.38 183 ASP A N 1
ATOM 1414 C CA . ASP A 1 183 ? -3.451 9.297 -13.696 1.00 54.38 183 ASP A CA 1
ATOM 1415 C C . ASP A 1 183 ? -2.564 9.052 -12.462 1.00 54.38 183 ASP A C 1
ATOM 1417 O O . ASP A 1 183 ? -2.092 7.932 -12.243 1.00 54.38 183 ASP A O 1
ATOM 1421 N N . THR A 1 184 ? -2.341 10.098 -11.664 1.00 53.12 184 THR A N 1
ATOM 1422 C CA . THR A 1 184 ? -1.534 10.120 -10.431 1.00 53.12 184 THR A CA 1
ATOM 1423 C C . THR A 1 184 ? -1.717 8.873 -9.558 1.00 53.12 184 THR A C 1
ATOM 1425 O O . THR A 1 184 ? -0.765 8.414 -8.927 1.00 53.12 184 THR A O 1
ATOM 1428 N N . TYR A 1 185 ? -2.913 8.282 -9.555 1.00 55.81 185 TYR A N 1
ATOM 1429 C CA . TYR A 1 185 ? -3.268 7.119 -8.743 1.00 55.81 185 TYR A CA 1
ATOM 1430 C C . TYR A 1 185 ? -2.786 5.775 -9.301 1.00 55.81 185 TYR A C 1
ATOM 1432 O O . TYR A 1 185 ? -2.555 4.837 -8.537 1.00 55.81 185 TYR A O 1
ATOM 1440 N N . ALA A 1 186 ? -2.576 5.664 -10.615 1.00 55.62 186 ALA A N 1
ATOM 1441 C CA . ALA A 1 186 ? -1.978 4.485 -11.243 1.00 55.62 186 ALA A CA 1
ATOM 1442 C C . ALA A 1 186 ? -0.562 4.234 -10.702 1.00 55.62 186 ALA A C 1
ATOM 1444 O O . ALA A 1 186 ? -0.162 3.101 -10.434 1.00 55.62 186 ALA A O 1
ATOM 1445 N N . SER A 1 187 ? 0.181 5.319 -10.474 1.00 59.19 187 SER A N 1
ATOM 1446 C CA . SER A 1 187 ? 1.567 5.281 -10.012 1.00 59.19 187 SER A CA 1
ATOM 1447 C C . SER A 1 187 ? 1.726 4.693 -8.596 1.00 59.19 187 SER A C 1
ATOM 1449 O O . SER A 1 187 ? 2.738 4.058 -8.295 1.00 59.19 187 SER A O 1
ATOM 1451 N N . TRP A 1 188 ? 0.705 4.809 -7.739 1.00 64.50 188 TRP A N 1
ATOM 1452 C CA . TRP A 1 188 ? 0.734 4.315 -6.355 1.00 64.50 188 TRP A CA 1
ATOM 1453 C C . TRP A 1 188 ? 0.571 2.796 -6.248 1.00 64.50 188 TRP A C 1
ATOM 1455 O O . TRP A 1 188 ? 0.878 2.203 -5.215 1.00 64.50 188 TRP A O 1
ATOM 1465 N N . ARG A 1 189 ? 0.122 2.141 -7.325 1.00 76.69 189 ARG A N 1
ATOM 1466 C CA . ARG A 1 189 ? -0.176 0.701 -7.344 1.00 76.69 189 ARG A CA 1
ATOM 1467 C C . ARG A 1 189 ? 1.051 -0.167 -7.579 1.00 76.69 189 ARG A C 1
ATOM 1469 O O . ARG A 1 189 ? 0.982 -1.371 -7.336 1.00 76.69 189 ARG A O 1
ATOM 1476 N N . TRP A 1 190 ? 2.165 0.409 -8.035 1.00 83.62 190 TRP A N 1
ATOM 1477 C CA . TRP A 1 190 ? 3.353 -0.344 -8.442 1.00 83.62 190 TRP A CA 1
ATOM 1478 C C . TRP A 1 190 ? 3.860 -1.353 -7.406 1.00 83.62 190 TRP A C 1
ATOM 1480 O O . TRP A 1 190 ? 4.104 -2.491 -7.805 1.00 83.62 190 TRP A O 1
ATOM 1490 N N . PRO A 1 191 ? 3.943 -1.040 -6.098 1.00 80.75 191 PRO A N 1
ATOM 1491 C CA . PRO A 1 191 ? 4.316 -2.041 -5.099 1.00 80.75 191 PRO A CA 1
ATOM 1492 C C . PRO A 1 191 ? 3.396 -3.273 -5.109 1.00 80.75 191 PRO A C 1
ATOM 1494 O O . PRO A 1 191 ? 3.872 -4.401 -5.008 1.00 80.75 191 PRO A O 1
ATOM 1497 N N . LYS A 1 192 ? 2.084 -3.071 -5.290 1.00 80.81 192 LYS A N 1
ATOM 1498 C CA . LYS A 1 192 ? 1.083 -4.148 -5.349 1.00 80.81 192 LYS A CA 1
ATOM 1499 C C . LYS A 1 192 ? 1.203 -4.958 -6.638 1.00 80.81 192 LYS A C 1
ATOM 1501 O O . LYS A 1 192 ? 1.151 -6.180 -6.603 1.00 80.81 192 LYS A O 1
ATOM 1506 N N . VAL A 1 193 ? 1.378 -4.277 -7.767 1.00 87.69 193 VAL A N 1
ATOM 1507 C CA . VAL A 1 193 ? 1.505 -4.899 -9.092 1.00 87.69 193 VAL A CA 1
ATOM 1508 C C . VAL A 1 193 ? 2.772 -5.748 -9.171 1.00 87.69 193 VAL A C 1
ATOM 1510 O O . VAL A 1 193 ? 2.710 -6.906 -9.571 1.00 87.69 193 VAL A O 1
ATOM 1513 N N . LEU A 1 194 ? 3.913 -5.201 -8.740 1.00 90.12 194 LEU A N 1
ATOM 1514 C CA . LEU A 1 194 ? 5.196 -5.908 -8.730 1.00 90.12 194 LEU A CA 1
ATOM 1515 C C . LEU A 1 194 ? 5.175 -7.118 -7.795 1.00 90.12 194 LEU A C 1
ATOM 1517 O O . LEU A 1 194 ? 5.757 -8.143 -8.136 1.00 90.12 194 LEU A O 1
ATOM 1521 N N . TYR A 1 195 ? 4.465 -7.020 -6.667 1.00 87.56 195 TYR A N 1
ATOM 1522 C CA . TYR A 1 195 ? 4.215 -8.164 -5.794 1.00 87.56 195 TYR A CA 1
ATOM 1523 C C . TYR A 1 195 ? 3.461 -9.287 -6.524 1.00 87.56 195 TYR A C 1
ATOM 1525 O O . TYR A 1 195 ? 3.893 -10.434 -6.495 1.00 87.56 195 TYR A O 1
ATOM 1533 N N . LEU A 1 196 ? 2.368 -8.972 -7.229 1.00 90.38 196 LEU A N 1
ATOM 1534 C CA . LEU A 1 196 ? 1.638 -9.999 -7.974 1.00 90.38 196 LEU A CA 1
ATOM 1535 C C . LEU A 1 196 ? 2.538 -10.638 -9.041 1.00 90.38 196 LEU A C 1
ATOM 1537 O O . LEU A 1 196 ? 2.540 -11.854 -9.171 1.00 90.38 196 LEU A O 1
ATOM 1541 N N . TYR A 1 197 ? 3.352 -9.854 -9.758 1.00 94.06 197 TYR A N 1
ATOM 1542 C CA . TYR A 1 197 ? 4.335 -10.415 -10.692 1.00 94.06 197 TYR A CA 1
ATOM 1543 C C . TYR A 1 197 ? 5.341 -11.345 -10.000 1.00 94.06 197 TYR A C 1
ATOM 1545 O O . TYR A 1 197 ? 5.610 -12.423 -10.525 1.00 94.06 197 TYR A O 1
ATOM 1553 N N . GLU A 1 198 ? 5.874 -10.965 -8.836 1.00 91.56 198 GLU A N 1
ATOM 1554 C CA . GLU A 1 198 ? 6.837 -11.769 -8.066 1.00 91.56 198 GLU A CA 1
ATOM 1555 C C . GLU A 1 198 ? 6.303 -13.179 -7.793 1.00 91.56 198 GLU A C 1
ATOM 1557 O O . GLU A 1 198 ? 7.032 -14.153 -7.967 1.00 91.56 198 GLU A O 1
ATOM 1562 N N . GLU A 1 199 ? 5.018 -13.299 -7.483 1.00 89.88 199 GLU A N 1
ATOM 1563 C CA . GLU A 1 199 ? 4.356 -14.577 -7.217 1.00 89.88 199 GLU A CA 1
ATOM 1564 C C . GLU A 1 199 ? 4.161 -15.458 -8.463 1.00 89.88 199 GLU A C 1
ATOM 1566 O O . GLU A 1 199 ? 4.031 -16.675 -8.343 1.00 89.88 199 GLU A O 1
ATOM 1571 N N . PHE A 1 200 ? 4.140 -14.873 -9.667 1.00 93.75 200 PHE A N 1
ATOM 1572 C CA . PHE A 1 200 ? 4.032 -15.628 -10.923 1.00 93.75 200 PHE A CA 1
ATOM 1573 C C . PHE A 1 200 ? 5.393 -15.971 -11.535 1.00 93.75 200 PHE A C 1
ATOM 1575 O O . PHE A 1 200 ? 5.554 -17.053 -12.099 1.00 93.75 200 PHE A O 1
ATOM 1582 N N . ILE A 1 201 ? 6.365 -15.054 -11.474 1.00 96.06 201 ILE A N 1
ATOM 1583 C CA . ILE A 1 201 ? 7.620 -15.177 -12.237 1.00 96.06 201 ILE A CA 1
ATOM 1584 C C . ILE A 1 201 ? 8.876 -15.262 -11.365 1.00 96.06 201 ILE A C 1
ATOM 1586 O O . ILE A 1 201 ? 9.956 -15.536 -11.897 1.00 96.06 201 ILE A O 1
ATOM 1590 N N . GLY A 1 202 ? 8.739 -15.073 -10.052 1.00 93.81 202 GLY A N 1
ATOM 1591 C CA . GLY A 1 202 ? 9.823 -15.074 -9.074 1.00 93.81 202 GLY A CA 1
ATOM 1592 C C . GLY A 1 202 ? 10.473 -13.701 -8.881 1.00 93.81 202 GLY A C 1
ATOM 1593 O O . GLY A 1 202 ? 10.602 -12.905 -9.816 1.00 93.81 202 GLY A O 1
ATOM 1594 N N . THR A 1 203 ? 10.939 -13.443 -7.655 1.00 93.94 203 THR A N 1
ATOM 1595 C CA . THR A 1 203 ? 11.537 -12.168 -7.223 1.00 93.94 203 THR A CA 1
ATOM 1596 C C . THR A 1 203 ? 12.693 -11.723 -8.108 1.00 93.94 203 THR A C 1
ATOM 1598 O O . THR A 1 203 ? 12.777 -10.548 -8.453 1.00 93.94 203 THR A O 1
ATOM 1601 N N . GLU A 1 204 ? 13.583 -12.642 -8.493 1.00 96.75 204 GLU A N 1
ATOM 1602 C CA . GLU A 1 204 ? 14.770 -12.298 -9.278 1.00 96.75 204 GLU A CA 1
ATOM 1603 C C . GLU A 1 204 ? 14.397 -11.660 -10.619 1.00 96.75 204 GLU A C 1
ATOM 1605 O O . GLU A 1 204 ? 14.907 -10.591 -10.960 1.00 96.75 204 GLU A O 1
ATOM 1610 N N . LYS A 1 205 ? 13.481 -12.284 -11.371 1.00 98.00 205 LYS A N 1
ATOM 1611 C CA . LYS A 1 205 ? 13.065 -11.771 -12.683 1.00 98.00 205 LYS A CA 1
ATOM 1612 C C . LYS A 1 205 ? 12.427 -10.394 -12.547 1.00 98.00 205 LYS A C 1
ATOM 1614 O O . LYS A 1 205 ? 12.748 -9.500 -13.327 1.00 98.00 205 LYS A O 1
ATOM 1619 N N . VAL A 1 206 ? 11.597 -10.201 -11.519 1.00 97.06 206 VAL A N 1
ATOM 1620 C CA . VAL A 1 206 ? 11.008 -8.892 -11.210 1.00 97.06 206 VAL A CA 1
ATOM 1621 C C . VAL A 1 206 ? 12.090 -7.868 -10.872 1.00 97.06 206 VAL A C 1
ATOM 1623 O O . VAL A 1 206 ? 12.087 -6.780 -11.442 1.00 97.06 206 VAL A O 1
ATOM 1626 N N . ALA A 1 207 ? 13.043 -8.205 -10.001 1.00 96.75 207 ALA A N 1
ATOM 1627 C CA . ALA A 1 207 ? 14.123 -7.308 -9.594 1.00 96.75 207 ALA A CA 1
ATOM 1628 C C . ALA A 1 207 ? 14.984 -6.869 -10.788 1.00 96.75 207 ALA A C 1
ATOM 1630 O O . ALA A 1 207 ? 15.285 -5.683 -10.920 1.00 96.75 207 ALA A O 1
ATOM 1631 N N . ARG A 1 208 ? 15.324 -7.799 -11.691 1.00 97.94 208 ARG A N 1
ATOM 1632 C CA . ARG A 1 208 ? 16.090 -7.513 -12.914 1.00 97.94 208 ARG A CA 1
ATOM 1633 C C . ARG A 1 208 ? 15.312 -6.618 -13.884 1.00 97.94 208 ARG A C 1
ATOM 1635 O O . ARG A 1 208 ? 15.865 -5.633 -14.369 1.00 97.94 208 ARG A O 1
ATOM 1642 N N . SER A 1 209 ? 14.033 -6.907 -14.131 1.00 98.31 209 SER A N 1
ATOM 1643 C CA . SER A 1 209 ? 13.168 -6.069 -14.976 1.00 98.31 209 SER A CA 1
ATOM 1644 C C . SER A 1 209 ? 12.988 -4.661 -14.406 1.00 98.31 209 SER A C 1
ATOM 1646 O O . SER A 1 209 ? 13.116 -3.676 -15.133 1.00 98.31 209 SER A O 1
ATOM 1648 N N . VAL A 1 210 ? 12.781 -4.550 -13.091 1.00 97.00 210 VAL A N 1
ATOM 1649 C CA . VAL A 1 210 ? 12.702 -3.265 -12.387 1.00 97.00 210 VAL A CA 1
ATOM 1650 C C . VAL A 1 210 ? 14.017 -2.494 -12.505 1.00 97.00 210 VAL A C 1
ATOM 1652 O O . VAL A 1 210 ? 13.995 -1.323 -12.868 1.00 97.00 210 VAL A O 1
ATOM 1655 N N . ALA A 1 211 ? 15.165 -3.128 -12.258 1.00 97.25 211 ALA A N 1
ATOM 1656 C CA . ALA A 1 211 ? 16.472 -2.482 -12.374 1.00 97.25 211 ALA A CA 1
ATOM 1657 C C . ALA A 1 211 ? 16.732 -1.951 -13.794 1.00 97.25 211 ALA A C 1
ATOM 1659 O O . ALA A 1 211 ? 17.058 -0.774 -13.967 1.00 97.25 211 ALA A O 1
ATOM 1660 N N . LYS A 1 212 ? 16.497 -2.788 -14.812 1.00 97.06 212 LYS A N 1
ATOM 1661 C CA . LYS A 1 212 ? 16.586 -2.413 -16.231 1.00 97.06 212 LYS A CA 1
ATOM 1662 C C . LYS A 1 212 ? 15.691 -1.214 -16.548 1.00 97.06 212 LYS A C 1
ATOM 1664 O O . LYS A 1 212 ? 16.146 -0.257 -17.176 1.00 97.06 212 LYS A O 1
ATOM 1669 N N . PHE A 1 213 ? 14.441 -1.246 -16.088 1.00 96.00 213 PHE A N 1
ATOM 1670 C CA . PHE A 1 213 ? 13.501 -0.145 -16.265 1.00 96.00 213 PHE A CA 1
ATOM 1671 C C . PHE A 1 213 ? 13.987 1.143 -15.586 1.00 96.00 213 PHE A C 1
ATOM 1673 O O . PHE A 1 213 ? 13.963 2.195 -16.213 1.00 96.00 213 PHE A O 1
ATOM 1680 N N . LEU A 1 214 ? 14.466 1.092 -14.340 1.00 95.00 214 LEU A N 1
ATOM 1681 C CA . LEU A 1 214 ? 14.905 2.285 -13.604 1.00 95.00 214 LEU A CA 1
ATOM 1682 C C . LEU A 1 214 ? 16.113 2.967 -14.258 1.00 95.00 214 LEU A C 1
ATOM 1684 O O . LEU A 1 214 ? 16.169 4.197 -14.327 1.00 95.00 214 LEU A O 1
ATOM 1688 N N . ILE A 1 215 ? 17.049 2.180 -14.794 1.00 94.31 215 ILE A N 1
ATOM 1689 C CA . ILE A 1 215 ? 18.182 2.694 -15.574 1.00 94.31 215 ILE A CA 1
ATOM 1690 C C . ILE A 1 215 ? 17.683 3.356 -16.863 1.00 94.31 215 ILE A C 1
ATOM 1692 O O . ILE A 1 215 ? 18.127 4.454 -17.205 1.00 94.31 215 ILE A O 1
ATOM 1696 N N . LEU A 1 216 ? 16.745 2.721 -17.571 1.00 93.06 216 LEU A N 1
ATOM 1697 C CA . LEU A 1 216 ? 16.126 3.301 -18.764 1.00 93.06 216 LEU A CA 1
ATOM 1698 C C . LEU A 1 216 ? 15.378 4.601 -18.429 1.00 93.06 216 LEU A C 1
ATOM 1700 O O . LEU A 1 216 ? 15.552 5.603 -19.118 1.00 93.06 216 LEU A O 1
ATOM 1704 N N . ALA A 1 217 ? 14.622 4.625 -17.331 1.00 90.06 217 ALA A N 1
ATOM 1705 C CA . ALA A 1 217 ? 13.899 5.793 -16.845 1.00 90.06 217 ALA A CA 1
ATOM 1706 C C . ALA A 1 217 ? 14.839 6.970 -16.559 1.00 90.06 217 ALA A C 1
ATOM 1708 O O . ALA A 1 217 ? 14.512 8.098 -16.922 1.00 90.06 217 ALA A O 1
ATOM 1709 N N . ALA A 1 218 ? 16.023 6.711 -15.996 1.00 88.25 218 ALA A N 1
ATOM 1710 C CA . ALA A 1 218 ? 17.050 7.730 -15.786 1.00 88.25 218 ALA A CA 1
ATOM 1711 C C . ALA A 1 218 ? 17.671 8.243 -17.100 1.00 88.25 218 ALA A C 1
ATOM 1713 O O . ALA A 1 218 ? 18.060 9.408 -17.182 1.00 88.25 218 ALA A O 1
ATOM 1714 N N . LYS A 1 219 ? 17.772 7.385 -18.125 1.00 87.88 219 LYS A N 1
ATOM 1715 C CA . LYS A 1 219 ? 18.319 7.724 -19.452 1.00 87.88 219 LYS A CA 1
ATOM 1716 C C . LYS A 1 219 ? 17.293 8.445 -20.341 1.00 87.88 219 LYS A C 1
ATOM 1718 O O . LYS A 1 219 ? 17.677 9.230 -21.204 1.00 87.88 219 LYS A O 1
ATOM 1723 N N . GLU A 1 220 ? 15.997 8.240 -20.109 1.00 87.12 220 GLU A N 1
ATOM 1724 C CA . GLU A 1 220 ? 14.907 8.760 -20.946 1.00 87.12 220 GLU A CA 1
ATOM 1725 C C . GLU A 1 220 ? 13.960 9.711 -20.198 1.00 87.12 220 GLU A C 1
ATOM 1727 O O . GLU A 1 220 ? 12.742 9.644 -20.350 1.00 87.12 220 GLU A O 1
ATOM 1732 N N . LEU A 1 221 ? 14.515 10.661 -19.440 1.00 79.06 221 LEU A N 1
ATOM 1733 C CA . LEU A 1 221 ? 13.757 11.649 -18.652 1.00 79.06 221 LEU A CA 1
ATOM 1734 C C . LEU A 1 221 ? 12.657 12.382 -19.437 1.00 79.06 221 LEU A C 1
ATOM 1736 O O . LEU A 1 221 ? 11.620 12.726 -18.884 1.00 79.06 221 LEU A O 1
ATOM 1740 N N . LYS A 1 222 ? 12.837 12.576 -20.748 1.00 79.38 222 LYS A N 1
ATOM 1741 C CA . LYS A 1 222 ? 11.819 13.169 -21.634 1.00 79.38 222 LYS A CA 1
ATOM 1742 C C . LYS A 1 222 ? 10.481 12.410 -21.635 1.00 79.38 222 LYS A C 1
ATOM 1744 O O . LYS A 1 222 ? 9.447 13.016 -21.888 1.00 79.38 222 LYS A O 1
ATOM 1749 N N . ARG A 1 223 ? 10.490 11.098 -21.360 1.00 80.94 223 ARG A N 1
ATOM 1750 C CA . ARG A 1 223 ? 9.284 10.250 -21.294 1.00 80.94 223 ARG A CA 1
ATOM 1751 C C . ARG A 1 223 ? 8.467 10.467 -20.025 1.00 80.94 223 ARG A C 1
ATOM 1753 O O . ARG A 1 223 ? 7.340 10.002 -19.959 1.00 80.94 223 ARG A O 1
ATOM 1760 N N . TRP A 1 224 ? 9.013 11.182 -19.045 1.00 76.31 224 TRP A N 1
ATOM 1761 C CA . TRP A 1 224 ? 8.333 11.503 -17.792 1.00 76.31 224 TRP A CA 1
ATOM 1762 C C . TRP A 1 224 ? 7.371 12.696 -17.929 1.00 76.31 224 TRP A C 1
ATOM 1764 O O . TRP A 1 224 ? 6.781 13.139 -16.943 1.00 76.31 224 TRP A O 1
ATOM 1774 N N . GLY A 1 225 ? 7.268 13.290 -19.124 1.00 72.75 225 GLY A N 1
ATOM 1775 C CA . GLY A 1 225 ? 6.454 14.479 -19.355 1.00 72.75 225 GLY A CA 1
ATOM 1776 C C . GLY A 1 225 ? 6.861 15.637 -18.439 1.00 72.75 225 GLY A C 1
ATOM 1777 O O . GLY A 1 225 ? 8.046 15.894 -18.217 1.00 72.75 225 GLY A O 1
ATOM 1778 N N . PHE A 1 226 ? 5.869 16.329 -17.874 1.00 66.50 226 PHE A N 1
ATOM 1779 C CA . PHE A 1 226 ? 6.088 17.454 -16.959 1.00 66.50 226 PHE A CA 1
ATOM 1780 C C . PHE A 1 226 ? 6.810 17.041 -15.658 1.00 66.50 226 PHE A C 1
ATOM 1782 O O . PHE A 1 226 ? 7.501 17.858 -15.057 1.00 66.50 226 PHE A O 1
ATOM 1789 N N . ALA A 1 227 ? 6.733 15.771 -15.236 1.00 62.97 227 ALA A N 1
ATOM 1790 C CA . ALA A 1 227 ? 7.459 15.303 -14.052 1.00 62.97 227 ALA A CA 1
ATOM 1791 C C . ALA A 1 227 ? 8.971 15.155 -14.271 1.00 62.97 227 ALA A C 1
ATOM 1793 O O . ALA A 1 227 ? 9.730 15.221 -13.310 1.00 62.97 227 ALA A O 1
ATOM 1794 N N . GLY A 1 228 ? 9.428 15.025 -15.521 1.00 58.84 228 GLY A N 1
ATOM 1795 C CA . GLY A 1 228 ? 10.856 15.011 -15.854 1.00 58.84 228 GLY A CA 1
ATOM 1796 C C . GLY A 1 228 ? 11.531 16.385 -15.788 1.00 58.84 228 GLY A C 1
ATOM 1797 O O . GLY A 1 228 ? 12.747 16.458 -15.953 1.00 58.84 228 GLY A O 1
ATOM 1798 N N . GLN A 1 229 ? 10.754 17.456 -15.583 1.00 63.53 229 GLN A N 1
ATOM 1799 C CA . GLN A 1 229 ? 11.215 18.850 -15.593 1.00 63.53 229 GLN A CA 1
ATOM 1800 C C . GLN A 1 229 ? 11.356 19.459 -14.187 1.00 63.53 229 GLN A C 1
ATOM 1802 O O . GLN A 1 229 ? 11.923 20.543 -14.054 1.00 63.53 229 GLN A O 1
ATOM 1807 N N . ASP A 1 230 ? 10.859 18.782 -13.144 1.00 66.44 230 ASP A N 1
ATOM 1808 C CA . ASP A 1 230 ? 10.929 19.249 -11.756 1.00 66.44 230 ASP A CA 1
ATOM 1809 C C . ASP A 1 230 ? 11.943 18.413 -10.946 1.00 66.44 230 ASP A C 1
ATOM 1811 O O . ASP A 1 230 ? 11.725 17.216 -10.724 1.00 66.44 230 ASP A O 1
ATOM 1815 N N . PRO A 1 231 ? 13.052 19.017 -10.473 1.00 56.72 231 PRO A N 1
ATOM 1816 C CA . PRO A 1 231 ? 14.101 18.308 -9.747 1.00 56.72 231 PRO A CA 1
ATOM 1817 C C . PRO A 1 231 ? 13.680 17.754 -8.374 1.00 56.72 231 PRO A C 1
ATOM 1819 O O . PRO A 1 231 ? 14.376 16.874 -7.853 1.00 56.72 231 PRO A O 1
ATOM 1822 N N . TYR A 1 232 ? 12.582 18.253 -7.792 1.00 60.22 232 TYR A N 1
ATOM 1823 C CA . TYR A 1 232 ? 12.091 17.888 -6.455 1.00 60.22 232 TYR A CA 1
ATOM 1824 C C . TYR A 1 232 ? 10.839 17.010 -6.482 1.00 60.22 232 TYR A C 1
ATOM 1826 O O . TYR A 1 232 ? 10.361 16.582 -5.430 1.00 60.22 232 TYR A O 1
ATOM 1834 N N . ARG A 1 233 ? 10.292 16.736 -7.666 1.00 66.88 233 ARG A N 1
ATOM 1835 C CA . ARG A 1 233 ? 9.035 16.009 -7.797 1.00 66.88 233 ARG A CA 1
ATOM 1836 C C . ARG A 1 233 ? 9.231 14.511 -7.603 1.00 66.88 233 ARG A C 1
ATOM 1838 O O . ARG A 1 233 ? 9.953 13.862 -8.354 1.00 66.88 233 ARG A O 1
ATOM 1845 N N . THR A 1 234 ? 8.535 13.952 -6.616 1.00 62.41 234 THR A N 1
ATOM 1846 C CA . THR A 1 234 ? 8.698 12.555 -6.177 1.00 62.41 234 THR A CA 1
ATOM 1847 C C . THR A 1 234 ? 7.487 11.661 -6.432 1.00 62.41 234 THR A C 1
ATOM 1849 O O . THR A 1 234 ? 7.509 10.488 -6.074 1.00 62.41 234 THR A O 1
ATOM 1852 N N . ASN A 1 235 ? 6.441 12.176 -7.083 1.00 63.78 235 ASN A N 1
ATOM 1853 C CA . ASN A 1 235 ? 5.196 11.444 -7.343 1.00 63.78 235 ASN A CA 1
ATOM 1854 C C . ASN A 1 235 ? 5.146 10.723 -8.705 1.00 63.78 235 ASN A C 1
ATOM 1856 O O . ASN A 1 235 ? 4.095 10.205 -9.067 1.00 63.78 235 ASN A O 1
ATOM 1860 N N . ALA A 1 236 ? 6.251 10.657 -9.454 1.00 73.88 236 ALA A N 1
ATOM 1861 C CA . ALA A 1 236 ? 6.297 9.876 -10.694 1.00 73.88 236 ALA A CA 1
ATOM 1862 C C . ALA A 1 236 ? 6.294 8.363 -10.411 1.00 73.88 236 ALA A C 1
ATOM 1864 O O . ALA A 1 236 ? 6.911 7.912 -9.444 1.00 73.88 236 ALA A O 1
ATOM 1865 N N . ALA A 1 237 ? 5.686 7.566 -11.295 1.00 78.69 237 ALA A N 1
ATOM 1866 C CA . ALA A 1 237 ? 5.651 6.101 -11.208 1.00 78.69 237 ALA A CA 1
ATOM 1867 C C . ALA A 1 237 ? 7.031 5.467 -10.971 1.00 78.69 237 ALA A C 1
ATOM 1869 O O . ALA A 1 237 ? 7.183 4.611 -10.095 1.00 78.69 237 ALA A O 1
ATOM 1870 N N . ALA A 1 238 ? 8.057 5.959 -11.668 1.00 84.38 238 ALA A N 1
ATOM 1871 C CA . ALA A 1 238 ? 9.435 5.519 -11.491 1.00 84.38 238 ALA A CA 1
ATOM 1872 C C . ALA A 1 238 ? 9.934 5.645 -10.039 1.00 84.38 238 ALA A C 1
ATOM 1874 O O . ALA A 1 238 ? 10.715 4.802 -9.595 1.00 84.38 238 ALA A O 1
ATOM 1875 N N . HIS A 1 239 ? 9.459 6.631 -9.265 1.00 81.19 239 HIS A N 1
ATOM 1876 C CA . HIS A 1 239 ? 9.834 6.751 -7.858 1.00 81.19 239 HIS A CA 1
ATOM 1877 C C . HIS A 1 239 ? 9.243 5.631 -7.001 1.00 81.19 239 HIS A C 1
ATOM 1879 O O . HIS A 1 239 ? 9.961 5.011 -6.217 1.00 81.19 239 HIS A O 1
ATOM 1885 N N . TYR A 1 240 ? 7.960 5.317 -7.179 1.00 80.00 240 TYR A N 1
ATOM 1886 C CA . TYR A 1 240 ? 7.305 4.222 -6.459 1.00 80.00 240 TYR A CA 1
ATOM 1887 C C . TYR A 1 240 ? 7.901 2.855 -6.826 1.00 80.00 240 TYR A C 1
ATOM 1889 O O . TYR A 1 240 ? 8.095 2.000 -5.955 1.00 80.00 240 TYR A O 1
ATOM 1897 N N . ILE A 1 241 ? 8.270 2.669 -8.096 1.00 88.50 241 ILE A N 1
ATOM 1898 C CA . ILE A 1 241 ? 8.995 1.480 -8.559 1.00 88.50 241 ILE A CA 1
ATOM 1899 C C . ILE A 1 241 ? 10.372 1.397 -7.880 1.00 88.50 241 ILE A C 1
ATOM 1901 O O . ILE A 1 241 ? 10.716 0.360 -7.310 1.00 88.50 241 ILE A O 1
ATOM 1905 N N . ALA A 1 242 ? 11.137 2.492 -7.859 1.00 89.25 242 ALA A N 1
ATOM 1906 C CA . ALA A 1 242 ? 12.451 2.541 -7.216 1.00 89.25 242 ALA A CA 1
ATOM 1907 C C . ALA A 1 242 ? 12.384 2.262 -5.711 1.00 89.25 242 ALA A C 1
ATOM 1909 O O . ALA A 1 242 ? 13.195 1.496 -5.194 1.00 89.25 242 ALA A O 1
ATOM 1910 N N . LEU A 1 243 ? 11.373 2.788 -5.013 1.00 84.56 243 LEU A N 1
ATOM 1911 C CA . LEU A 1 243 ? 11.134 2.475 -3.604 1.00 84.56 243 LEU A CA 1
ATOM 1912 C C . LEU A 1 243 ? 10.840 0.985 -3.377 1.00 84.56 243 LEU A C 1
ATOM 1914 O O . LEU A 1 243 ? 11.027 0.493 -2.269 1.00 84.56 243 LEU A O 1
ATOM 1918 N N . THR A 1 244 ? 10.389 0.235 -4.381 1.00 86.44 244 THR A N 1
ATOM 1919 C CA . THR A 1 244 ? 10.093 -1.202 -4.240 1.00 86.44 244 THR A CA 1
ATOM 1920 C C . THR A 1 244 ? 11.347 -2.072 -4.377 1.00 86.44 244 THR A C 1
ATOM 1922 O O . THR A 1 244 ? 11.459 -3.097 -3.703 1.00 86.44 244 THR A O 1
ATOM 1925 N N . LEU A 1 245 ? 12.334 -1.649 -5.175 1.00 91.75 245 LEU A N 1
ATOM 1926 C CA . LEU A 1 245 ? 13.535 -2.442 -5.461 1.00 91.75 245 LEU A CA 1
ATOM 1927 C C . LEU A 1 245 ? 14.338 -2.868 -4.210 1.00 91.75 245 LEU A C 1
ATOM 1929 O O . LEU A 1 245 ? 14.664 -4.050 -4.125 1.00 91.75 245 LEU A O 1
ATOM 1933 N N . PRO A 1 246 ? 14.609 -2.014 -3.197 1.00 89.75 246 PRO A N 1
ATOM 1934 C CA . PRO A 1 246 ? 15.307 -2.431 -1.976 1.00 89.75 246 PRO A CA 1
ATOM 1935 C C . PRO A 1 246 ? 14.716 -3.663 -1.292 1.00 89.75 246 PRO A C 1
ATOM 1937 O O . PRO A 1 246 ? 15.456 -4.443 -0.702 1.00 89.75 246 PRO A O 1
ATOM 1940 N N . TRP A 1 247 ? 13.396 -3.834 -1.356 1.00 87.38 247 TRP A N 1
ATOM 1941 C CA . TRP A 1 247 ? 12.721 -4.988 -0.776 1.00 87.38 247 TRP A CA 1
ATOM 1942 C C . TRP A 1 247 ? 12.876 -6.243 -1.615 1.00 87.38 247 TRP A C 1
ATOM 1944 O O . TRP A 1 247 ? 13.179 -7.293 -1.058 1.00 87.38 247 TRP A O 1
ATOM 1954 N N . LEU A 1 248 ? 12.733 -6.132 -2.937 1.00 90.56 248 LEU A N 1
ATOM 1955 C CA . LEU A 1 248 ? 13.016 -7.244 -3.847 1.00 90.56 248 LEU A CA 1
ATOM 1956 C C . LEU A 1 248 ? 14.449 -7.752 -3.629 1.00 90.56 248 LEU A C 1
ATOM 1958 O O . LEU A 1 248 ? 14.672 -8.949 -3.489 1.00 90.56 248 LEU A O 1
ATOM 1962 N N . LEU A 1 249 ? 15.410 -6.835 -3.480 1.00 91.94 249 LEU A N 1
ATOM 1963 C CA . LEU A 1 249 ? 16.819 -7.170 -3.267 1.00 91.94 249 LEU A CA 1
ATOM 1964 C C . LEU A 1 249 ? 17.115 -7.882 -1.938 1.00 91.94 249 LEU A C 1
ATOM 1966 O O . LEU A 1 249 ? 18.164 -8.501 -1.818 1.00 91.94 249 LEU A O 1
ATOM 1970 N N . ARG A 1 250 ? 16.224 -7.820 -0.940 1.00 89.00 250 ARG A N 1
ATOM 1971 C CA . ARG A 1 250 ? 16.362 -8.610 0.301 1.00 89.00 250 ARG A CA 1
ATOM 1972 C C . ARG A 1 250 ? 15.991 -10.082 0.112 1.00 89.00 250 ARG A C 1
ATOM 1974 O O . ARG A 1 250 ? 16.283 -10.893 0.982 1.00 89.00 250 ARG A O 1
ATOM 1981 N N . ARG A 1 251 ? 15.291 -10.404 -0.977 1.00 89.25 251 ARG A N 1
ATOM 1982 C CA . ARG A 1 251 ? 14.718 -11.729 -1.259 1.00 89.25 251 ARG A CA 1
ATOM 1983 C C . ARG A 1 251 ? 15.405 -12.458 -2.409 1.00 89.25 251 ARG A C 1
ATOM 1985 O O . ARG A 1 251 ? 15.086 -13.614 -2.661 1.00 89.25 251 ARG A O 1
ATOM 1992 N N . VAL A 1 252 ? 16.330 -11.797 -3.098 1.00 92.81 252 VAL A N 1
ATOM 1993 C CA . VAL A 1 252 ? 17.203 -12.421 -4.097 1.00 92.81 252 VAL A CA 1
ATOM 1994 C C . VAL A 1 252 ? 18.517 -12.849 -3.445 1.00 92.81 252 VAL A C 1
ATOM 1996 O O . VAL A 1 252 ? 18.879 -12.353 -2.377 1.00 92.81 252 VAL A O 1
ATOM 1999 N N . GLU A 1 253 ? 19.236 -13.768 -4.086 1.00 95.12 253 GLU A N 1
ATOM 2000 C CA . GLU A 1 253 ? 20.578 -14.160 -3.651 1.00 95.12 253 GLU A CA 1
ATOM 2001 C C . GLU A 1 253 ? 21.497 -12.931 -3.557 1.00 95.12 253 GLU A C 1
ATOM 2003 O O . GLU A 1 253 ? 21.427 -12.036 -4.401 1.00 95.12 253 GLU A O 1
ATOM 2008 N N . SER A 1 254 ? 22.370 -12.876 -2.547 1.00 94.31 254 SER A N 1
ATOM 2009 C CA . SER A 1 254 ? 23.224 -11.706 -2.297 1.00 94.31 254 SER A CA 1
ATOM 2010 C C . SER A 1 254 ? 24.110 -11.349 -3.491 1.00 94.31 254 SER A C 1
ATOM 2012 O O . SER A 1 254 ? 24.250 -10.174 -3.810 1.00 94.31 254 SER A O 1
ATOM 2014 N N . THR A 1 255 ? 24.638 -12.349 -4.198 1.00 97.12 255 THR A N 1
ATOM 2015 C CA . THR A 1 255 ? 25.451 -12.175 -5.413 1.00 97.12 255 THR A CA 1
ATOM 2016 C C . THR A 1 255 ? 24.681 -11.436 -6.512 1.00 97.12 255 THR A C 1
ATOM 2018 O O . THR A 1 255 ? 25.193 -10.493 -7.114 1.00 97.12 255 THR A O 1
ATOM 2021 N N . ILE A 1 256 ? 23.417 -11.807 -6.720 1.00 97.12 256 ILE A N 1
ATOM 2022 C CA . ILE A 1 256 ? 22.507 -11.167 -7.673 1.00 97.12 256 ILE A CA 1
ATOM 2023 C C . ILE A 1 256 ? 22.089 -9.780 -7.175 1.00 97.12 256 ILE A C 1
ATOM 2025 O O . ILE A 1 256 ? 21.999 -8.836 -7.962 1.00 97.12 256 ILE A O 1
ATOM 2029 N N . ALA A 1 257 ? 21.843 -9.630 -5.871 1.00 95.81 257 ALA A N 1
ATOM 2030 C CA . ALA A 1 257 ? 21.516 -8.336 -5.288 1.00 95.81 257 ALA A CA 1
ATOM 2031 C C . ALA A 1 257 ? 22.651 -7.328 -5.513 1.00 95.81 257 ALA A C 1
ATOM 2033 O O . ALA A 1 257 ? 22.387 -6.195 -5.918 1.00 95.81 257 ALA A O 1
ATOM 2034 N N . ASP A 1 258 ? 23.896 -7.745 -5.286 1.00 96.31 258 ASP A N 1
ATOM 2035 C CA . ASP A 1 258 ? 25.092 -6.926 -5.474 1.00 96.31 258 ASP A CA 1
ATOM 2036 C C . ASP A 1 258 ? 25.302 -6.565 -6.949 1.00 96.31 258 ASP A C 1
ATOM 2038 O O . ASP A 1 258 ? 25.589 -5.407 -7.261 1.00 96.31 258 ASP A O 1
ATOM 2042 N N . GLU A 1 259 ? 25.069 -7.511 -7.865 1.00 97.38 259 GLU A N 1
ATOM 2043 C CA . GLU A 1 259 ? 25.064 -7.261 -9.311 1.00 97.38 259 GLU A CA 1
ATOM 2044 C C . GLU A 1 259 ? 24.050 -6.165 -9.682 1.00 97.38 259 GLU A C 1
ATOM 2046 O O . GLU A 1 259 ? 24.404 -5.176 -10.327 1.00 97.38 259 GLU A O 1
ATOM 2051 N N . ILE A 1 260 ? 22.796 -6.289 -9.231 1.00 97.44 260 ILE A N 1
ATOM 2052 C CA . ILE A 1 260 ? 21.740 -5.307 -9.513 1.00 97.44 260 ILE A CA 1
ATOM 2053 C C . ILE A 1 260 ? 22.071 -3.940 -8.892 1.00 97.44 260 ILE A C 1
ATOM 2055 O O . ILE A 1 260 ? 21.879 -2.903 -9.533 1.00 97.44 260 ILE A O 1
ATOM 2059 N N . ARG A 1 261 ? 22.594 -3.908 -7.659 1.00 95.88 261 ARG A N 1
ATOM 2060 C CA . ARG A 1 261 ? 23.035 -2.661 -7.009 1.00 95.88 261 ARG A CA 1
ATOM 2061 C C . ARG A 1 261 ? 24.150 -1.984 -7.795 1.00 95.88 261 ARG A C 1
ATOM 2063 O O . ARG A 1 261 ? 24.116 -0.763 -7.944 1.00 95.88 261 ARG A O 1
ATOM 2070 N N . ALA A 1 262 ? 25.104 -2.750 -8.320 1.00 96.19 262 ALA A N 1
ATOM 2071 C CA . ALA A 1 262 ? 26.189 -2.215 -9.132 1.00 96.19 262 ALA A CA 1
ATOM 2072 C C . ALA A 1 262 ? 25.670 -1.554 -10.419 1.00 96.19 262 ALA A C 1
ATOM 2074 O O . ALA A 1 262 ? 26.142 -0.474 -10.773 1.00 96.19 262 ALA A O 1
ATOM 2075 N N . GLN A 1 263 ? 24.649 -2.126 -11.069 1.00 96.38 263 GLN A N 1
ATOM 2076 C CA . GLN A 1 263 ? 24.039 -1.539 -12.273 1.00 96.38 263 GLN A CA 1
ATOM 2077 C C . GLN A 1 263 ? 23.411 -0.159 -12.013 1.00 96.38 263 GLN A C 1
ATOM 2079 O O . GLN A 1 263 ? 23.431 0.708 -12.885 1.00 96.38 263 GLN A O 1
ATOM 2084 N N . MET A 1 264 ? 22.903 0.108 -10.802 1.00 95.50 264 MET A N 1
ATOM 2085 C CA . MET A 1 264 ? 22.353 1.431 -10.461 1.00 95.50 264 MET A CA 1
ATOM 2086 C C . MET A 1 264 ? 23.406 2.551 -10.546 1.00 95.50 264 MET A C 1
ATOM 2088 O O . MET A 1 264 ? 23.051 3.714 -10.741 1.00 95.50 264 MET A O 1
ATOM 2092 N N . LEU A 1 265 ? 24.700 2.216 -10.451 1.00 92.69 265 LEU A N 1
ATOM 2093 C CA . LEU A 1 265 ? 25.806 3.170 -10.586 1.00 92.69 265 LEU A CA 1
ATOM 2094 C C . LEU A 1 265 ? 26.069 3.604 -12.038 1.00 92.69 265 LEU A C 1
ATOM 2096 O O . LEU A 1 265 ? 26.839 4.541 -12.246 1.00 92.69 265 LEU A O 1
ATOM 2100 N N . GLU A 1 266 ? 25.423 2.983 -13.034 1.00 93.38 266 GLU A N 1
ATOM 2101 C CA . GLU A 1 266 ? 25.416 3.490 -14.415 1.00 93.38 266 GLU A CA 1
ATOM 2102 C C . GLU A 1 266 ? 24.748 4.865 -14.525 1.00 93.38 266 GLU A C 1
ATOM 2104 O O . GLU A 1 266 ? 25.029 5.633 -15.449 1.00 93.38 266 GLU A O 1
ATOM 2109 N N . VAL A 1 267 ? 23.838 5.180 -13.600 1.00 91.38 267 VAL A N 1
ATOM 2110 C CA . VAL A 1 267 ? 23.163 6.473 -13.562 1.00 91.38 267 VAL A CA 1
ATOM 2111 C C . VAL A 1 267 ? 24.122 7.517 -12.985 1.00 91.38 267 VAL A C 1
ATOM 2113 O O . VAL A 1 267 ? 24.725 7.275 -11.936 1.00 91.38 267 VAL A O 1
ATOM 2116 N N . PRO A 1 268 ? 24.283 8.697 -13.617 1.00 89.00 268 PRO A N 1
ATOM 2117 C CA . PRO A 1 268 ? 25.132 9.749 -13.076 1.00 89.00 268 PRO A CA 1
ATOM 2118 C C . PRO A 1 268 ? 24.740 10.118 -11.642 1.00 89.00 268 PRO A C 1
ATOM 2120 O O . PRO A 1 268 ? 23.559 10.219 -11.317 1.00 89.00 268 PRO A O 1
ATOM 2123 N N . ALA A 1 269 ? 25.744 10.345 -10.793 1.00 87.25 269 ALA A N 1
ATOM 2124 C CA . ALA A 1 269 ? 25.522 10.846 -9.440 1.00 87.25 269 ALA A CA 1
ATOM 2125 C C . ALA A 1 269 ? 24.721 12.166 -9.479 1.00 87.25 269 ALA A C 1
ATOM 2127 O O . ALA A 1 269 ? 24.928 12.959 -10.407 1.00 87.25 269 ALA A O 1
ATOM 2128 N N . PRO A 1 270 ? 23.831 12.426 -8.505 1.00 85.00 270 PRO A N 1
ATOM 2129 C CA . PRO A 1 270 ? 22.934 13.584 -8.520 1.00 85.00 270 PRO A CA 1
ATOM 2130 C C . PRO A 1 270 ? 23.665 14.929 -8.675 1.00 85.00 270 PRO A C 1
ATOM 2132 O O . PRO A 1 270 ? 23.153 15.827 -9.343 1.00 85.00 270 PRO A O 1
ATOM 2135 N N . GLU A 1 271 ? 24.889 15.058 -8.158 1.00 86.88 271 GLU A N 1
ATOM 2136 C CA . GLU A 1 271 ? 25.730 16.259 -8.278 1.00 86.88 271 GLU A CA 1
ATOM 2137 C C . GLU A 1 271 ? 26.248 16.487 -9.707 1.00 86.88 271 GLU A C 1
ATOM 2139 O O . GLU A 1 271 ? 26.592 17.607 -10.082 1.00 86.88 271 GLU A O 1
ATOM 2144 N N . LYS A 1 272 ? 26.304 15.423 -10.514 1.00 87.81 272 LYS A N 1
ATOM 2145 C CA . LYS A 1 272 ? 26.723 15.446 -11.922 1.00 87.81 272 LYS A CA 1
ATOM 2146 C C . LYS A 1 272 ? 25.540 15.575 -12.887 1.00 87.81 272 LYS A C 1
ATOM 2148 O O . LYS A 1 272 ? 25.760 15.729 -14.086 1.00 87.81 272 LYS A O 1
ATOM 2153 N N . MET A 1 273 ? 24.300 15.504 -12.396 1.00 83.56 273 MET A N 1
ATOM 2154 C CA . MET A 1 273 ? 23.103 15.666 -13.224 1.00 83.56 273 MET A CA 1
ATOM 2155 C C . MET A 1 273 ? 22.781 17.155 -13.457 1.00 83.56 273 MET A C 1
ATOM 2157 O O . MET A 1 273 ? 22.978 17.981 -12.552 1.00 83.56 273 MET A O 1
ATOM 2161 N N . PRO A 1 274 ? 22.231 17.528 -14.629 1.00 80.25 274 PRO A N 1
ATOM 2162 C CA . PRO A 1 274 ? 21.747 18.885 -14.883 1.00 80.25 274 PRO A CA 1
ATOM 2163 C C . PRO A 1 274 ? 20.758 19.360 -13.809 1.00 80.25 274 PRO A C 1
ATOM 2165 O O . PRO A 1 274 ? 19.999 18.571 -13.252 1.00 80.25 274 PRO A O 1
ATOM 2168 N N . THR A 1 275 ? 20.741 20.663 -13.518 1.00 73.69 275 THR A N 1
ATOM 2169 C CA . THR A 1 275 ? 19.878 21.237 -12.462 1.00 73.69 275 THR A CA 1
ATOM 2170 C C . THR A 1 275 ? 18.384 21.056 -12.738 1.00 73.69 275 THR A C 1
ATOM 2172 O O . THR A 1 275 ? 17.603 20.981 -11.800 1.00 73.69 275 THR A O 1
ATOM 2175 N N . GLN A 1 276 ? 17.999 20.948 -14.010 1.00 68.62 276 GLN A N 1
ATOM 2176 C CA . GLN A 1 276 ? 16.615 20.725 -14.444 1.00 68.62 276 GLN A CA 1
ATOM 2177 C C . GLN A 1 276 ? 16.229 19.235 -14.512 1.00 68.62 276 GLN A C 1
ATOM 2179 O O . GLN A 1 276 ? 15.118 18.911 -14.910 1.00 68.62 276 GLN A O 1
ATOM 2184 N N . SER A 1 277 ? 17.137 18.317 -14.169 1.00 71.62 277 SER A N 1
ATOM 2185 C CA . SER A 1 277 ? 16.862 16.876 -14.133 1.00 71.62 277 SER A CA 1
ATOM 2186 C C . SER A 1 277 ? 16.348 16.444 -12.751 1.00 71.62 277 SER A C 1
ATOM 2188 O O . SER A 1 277 ? 16.697 17.090 -11.760 1.00 71.62 277 SER A O 1
ATOM 2190 N N . PRO A 1 278 ? 15.596 15.330 -12.635 1.00 75.56 278 PRO A N 1
ATOM 2191 C CA . PRO A 1 278 ? 15.100 14.809 -11.361 1.00 75.56 278 PRO A CA 1
ATOM 2192 C C . PRO A 1 278 ? 16.245 14.233 -10.519 1.00 75.56 278 PRO A C 1
ATOM 2194 O O . PRO A 1 278 ? 16.446 13.022 -10.424 1.00 75.56 278 PRO A O 1
ATOM 2197 N N . ARG A 1 279 ? 17.026 15.118 -9.890 1.00 81.69 279 ARG A N 1
ATOM 2198 C CA . ARG A 1 279 ? 18.159 14.761 -9.024 1.00 81.69 279 ARG A CA 1
ATOM 2199 C C . ARG A 1 279 ? 17.727 13.896 -7.845 1.00 81.69 279 ARG A C 1
ATOM 2201 O O . ARG A 1 279 ? 18.510 13.061 -7.409 1.00 81.69 279 ARG A O 1
ATOM 2208 N N . ALA A 1 280 ? 16.499 14.062 -7.346 1.00 80.38 280 ALA A N 1
ATOM 2209 C CA . ALA A 1 280 ? 15.903 13.157 -6.361 1.00 80.38 280 ALA A CA 1
ATOM 2210 C C . ALA A 1 280 ? 15.903 11.699 -6.852 1.00 80.38 280 ALA A C 1
ATOM 2212 O O . ALA A 1 280 ? 16.366 10.810 -6.141 1.00 80.38 280 ALA A O 1
ATOM 2213 N N . PHE A 1 281 ? 15.500 11.453 -8.099 1.00 85.38 281 PHE A N 1
ATOM 2214 C CA . PHE A 1 281 ? 15.502 10.108 -8.666 1.00 85.38 281 PHE A CA 1
ATOM 2215 C C . PHE A 1 281 ? 16.917 9.524 -8.775 1.00 85.38 281 PHE A C 1
ATOM 2217 O O . PHE A 1 281 ? 17.163 8.417 -8.299 1.00 85.38 281 PHE A O 1
ATOM 2224 N N . GLY A 1 282 ? 17.875 10.285 -9.318 1.00 88.50 282 GLY A N 1
ATOM 2225 C CA . GLY A 1 282 ? 19.278 9.854 -9.387 1.00 88.50 282 GLY A CA 1
ATOM 2226 C C . GLY A 1 282 ? 19.873 9.565 -8.004 1.00 88.50 282 GLY A C 1
ATOM 2227 O O . GLY A 1 282 ? 20.507 8.530 -7.799 1.00 88.50 282 GLY A O 1
ATOM 2228 N N . ALA A 1 283 ? 19.599 10.428 -7.023 1.00 88.38 283 ALA A N 1
ATOM 2229 C CA . ALA A 1 283 ? 20.003 10.214 -5.638 1.00 88.38 283 ALA A CA 1
ATOM 2230 C C . ALA A 1 283 ? 19.416 8.927 -5.045 1.00 88.38 283 ALA A C 1
ATOM 2232 O O . ALA A 1 283 ? 20.118 8.204 -4.339 1.00 88.38 283 ALA A O 1
ATOM 2233 N N . MET A 1 284 ? 18.155 8.614 -5.349 1.00 88.81 284 MET A N 1
ATOM 2234 C CA . MET A 1 284 ? 17.520 7.385 -4.886 1.00 88.81 284 MET A CA 1
ATOM 2235 C C . MET A 1 284 ? 18.181 6.147 -5.488 1.00 88.81 284 MET A C 1
ATOM 2237 O O . MET A 1 284 ? 18.447 5.207 -4.749 1.00 88.81 284 MET A O 1
ATOM 2241 N N . LEU A 1 285 ? 18.504 6.138 -6.785 1.00 92.75 285 LEU A N 1
ATOM 2242 C CA . LEU A 1 285 ? 19.196 4.998 -7.403 1.00 92.75 285 LEU A CA 1
ATOM 2243 C C . LEU A 1 285 ? 20.599 4.793 -6.810 1.00 92.75 285 LEU A C 1
ATOM 2245 O O . LEU A 1 285 ? 20.991 3.662 -6.528 1.00 92.75 285 LEU A O 1
ATOM 2249 N N . HIS A 1 286 ? 21.323 5.877 -6.512 1.00 92.31 286 HIS A N 1
ATOM 2250 C CA . HIS A 1 286 ? 22.605 5.808 -5.793 1.00 92.31 286 HIS A CA 1
ATOM 2251 C C . HIS A 1 286 ? 22.457 5.325 -4.349 1.00 92.31 286 HIS A C 1
ATOM 2253 O O . HIS A 1 286 ? 23.326 4.611 -3.848 1.00 92.31 286 HIS A O 1
ATOM 2259 N N . TRP A 1 287 ? 21.364 5.686 -3.678 1.00 91.00 287 TRP A N 1
ATOM 2260 C CA . TRP A 1 287 ? 21.038 5.143 -2.363 1.00 91.00 287 TRP A CA 1
ATOM 2261 C C . TRP A 1 287 ? 20.673 3.652 -2.444 1.00 91.00 287 TRP A C 1
ATOM 2263 O O . TRP A 1 287 ? 21.115 2.877 -1.606 1.00 91.00 287 TRP A O 1
ATOM 2273 N N . ILE A 1 288 ? 19.959 3.199 -3.479 1.00 91.69 288 ILE A N 1
ATOM 2274 C CA . ILE A 1 288 ? 19.713 1.764 -3.703 1.00 91.69 288 ILE A CA 1
ATOM 2275 C C . ILE A 1 288 ? 21.040 1.031 -3.934 1.00 91.69 288 ILE A C 1
ATOM 2277 O O . ILE A 1 288 ? 21.242 -0.046 -3.375 1.00 91.69 288 ILE A O 1
ATOM 2281 N N . ALA A 1 289 ? 21.964 1.614 -4.702 1.00 93.00 289 ALA A N 1
ATOM 2282 C CA . ALA A 1 289 ? 23.296 1.049 -4.904 1.00 93.00 289 ALA A CA 1
ATOM 2283 C C . ALA A 1 289 ? 24.070 0.904 -3.582 1.00 93.00 289 ALA A C 1
ATOM 2285 O O . ALA A 1 289 ? 24.777 -0.080 -3.380 1.00 93.00 289 ALA A O 1
ATOM 2286 N N . ASN A 1 290 ? 23.929 1.876 -2.673 1.00 89.12 290 ASN A N 1
ATOM 2287 C CA . ASN A 1 290 ? 24.588 1.874 -1.371 1.00 89.12 290 ASN A CA 1
ATOM 2288 C C . ASN A 1 290 ? 23.697 2.494 -0.267 1.00 89.12 290 ASN A C 1
ATOM 2290 O O . ASN A 1 290 ? 23.788 3.701 -0.005 1.00 89.12 290 ASN A O 1
ATOM 2294 N N . PRO A 1 291 ? 22.875 1.672 0.420 1.00 81.38 291 PRO A N 1
ATOM 2295 C CA . PRO A 1 291 ? 21.900 2.159 1.399 1.00 81.38 291 PRO A CA 1
ATOM 2296 C C . PRO A 1 291 ? 22.498 2.732 2.686 1.00 81.38 291 PRO A C 1
ATOM 2298 O O . PRO A 1 291 ? 21.778 3.391 3.436 1.00 81.38 291 PRO A O 1
ATOM 2301 N N . SER A 1 292 ? 23.789 2.488 2.952 1.00 80.00 292 SER A N 1
ATOM 2302 C CA . SER A 1 292 ? 24.489 3.022 4.126 1.00 80.00 292 SER A CA 1
ATOM 2303 C C . SER A 1 292 ? 24.988 4.455 3.924 1.00 80.00 292 SER A C 1
ATOM 2305 O O . SER A 1 292 ? 25.566 5.039 4.839 1.00 80.00 292 SER A O 1
ATOM 2307 N N . ARG A 1 293 ? 24.815 5.032 2.727 1.00 76.81 293 ARG A N 1
ATOM 2308 C CA . ARG A 1 293 ? 25.108 6.446 2.477 1.00 76.81 293 ARG A CA 1
ATOM 2309 C C . ARG A 1 293 ? 24.063 7.335 3.140 1.00 76.81 293 ARG A C 1
ATOM 2311 O O . ARG A 1 293 ? 22.886 6.984 3.225 1.00 76.81 293 ARG A O 1
ATOM 2318 N N . ASN A 1 294 ? 24.497 8.529 3.534 1.00 78.88 294 ASN A N 1
ATOM 2319 C CA . ASN A 1 294 ? 23.581 9.582 3.951 1.00 78.88 294 ASN A CA 1
ATOM 2320 C C . ASN A 1 294 ? 22.573 9.866 2.833 1.00 78.88 294 ASN A C 1
ATOM 2322 O O . ASN A 1 294 ? 22.934 9.924 1.654 1.00 78.88 294 ASN A O 1
ATOM 2326 N N . VAL A 1 295 ? 21.313 10.047 3.222 1.00 79.12 295 VAL A N 1
ATOM 2327 C CA . VAL A 1 295 ? 20.237 10.401 2.298 1.00 79.12 295 VAL A CA 1
ATOM 2328 C C . VAL A 1 295 ? 20.551 11.778 1.716 1.00 79.12 295 VAL A C 1
ATOM 2330 O O . VAL A 1 295 ? 20.803 12.732 2.452 1.00 79.12 295 VAL A O 1
ATOM 2333 N N . HIS A 1 296 ? 20.588 11.873 0.387 1.00 83.88 296 HIS A N 1
ATOM 2334 C CA . HIS A 1 296 ? 20.822 13.140 -0.300 1.00 83.88 296 HIS A CA 1
ATOM 2335 C C . HIS A 1 296 ? 19.697 14.135 0.030 1.00 83.88 296 HIS A C 1
ATOM 2337 O O . HIS A 1 296 ? 18.541 13.744 0.173 1.00 83.88 296 HIS A O 1
ATOM 2343 N N . GLU A 1 297 ? 20.002 15.430 0.102 1.00 81.44 297 GLU A N 1
ATOM 2344 C CA . GLU A 1 297 ? 19.044 16.456 0.543 1.00 81.44 297 GLU A CA 1
ATOM 2345 C C . GLU A 1 297 ? 17.748 16.502 -0.289 1.00 81.44 297 GLU A C 1
ATOM 2347 O O . GLU A 1 297 ? 16.667 16.729 0.251 1.00 81.44 297 GLU A O 1
ATOM 2352 N N . THR A 1 298 ? 17.829 16.212 -1.588 1.00 76.50 298 THR A N 1
ATOM 2353 C CA . THR A 1 298 ? 16.658 16.150 -2.486 1.00 76.50 298 THR A CA 1
ATOM 2354 C C . THR A 1 298 ? 15.682 15.012 -2.165 1.00 76.50 298 THR A C 1
ATOM 2356 O O . THR A 1 298 ? 14.605 14.967 -2.748 1.00 76.50 298 THR A O 1
ATOM 2359 N N . LEU A 1 299 ? 16.030 14.102 -1.250 1.00 76.00 299 LEU A N 1
ATOM 2360 C CA . LEU A 1 299 ? 15.189 12.987 -0.807 1.00 76.00 299 LEU A CA 1
ATOM 2361 C C . LEU A 1 299 ? 14.510 13.229 0.547 1.00 76.00 299 LEU A C 1
ATOM 2363 O O . LEU A 1 299 ? 13.852 12.321 1.046 1.00 76.00 299 LEU A O 1
ATOM 2367 N N . LYS A 1 300 ? 14.624 14.425 1.144 1.00 75.88 300 LYS A N 1
ATOM 2368 C CA . LYS A 1 300 ? 14.006 14.736 2.451 1.00 75.88 300 LYS A CA 1
ATOM 2369 C C . LYS A 1 300 ? 12.505 14.407 2.500 1.00 75.88 300 LYS A C 1
ATOM 2371 O O . LYS A 1 300 ? 12.031 13.849 3.481 1.00 75.88 300 LYS A O 1
ATOM 2376 N N . CYS A 1 301 ? 11.757 14.657 1.422 1.00 67.12 301 CYS A N 1
ATOM 2377 C CA . CYS A 1 301 ? 10.327 14.323 1.345 1.00 67.12 301 CYS A CA 1
ATOM 2378 C C . CYS A 1 301 ? 10.029 12.812 1.234 1.00 67.12 301 CYS A C 1
ATOM 2380 O O . CYS A 1 301 ? 8.888 12.397 1.411 1.00 67.12 301 CYS A O 1
ATOM 2382 N N . LEU A 1 302 ? 11.041 11.984 0.960 1.00 73.19 302 LEU A N 1
ATOM 2383 C CA . LEU A 1 302 ? 10.960 10.522 0.891 1.00 73.19 302 LEU A CA 1
ATOM 2384 C C . LEU A 1 302 ? 11.647 9.844 2.083 1.00 73.19 302 LEU A C 1
ATOM 2386 O O . LEU A 1 302 ? 11.793 8.622 2.097 1.00 73.19 302 LEU A O 1
ATOM 2390 N N . GLU A 1 303 ? 12.070 10.599 3.094 1.00 76.81 303 GLU A N 1
ATOM 2391 C CA . GLU A 1 303 ? 12.861 10.047 4.191 1.00 76.81 303 GLU A CA 1
ATOM 2392 C C . GLU A 1 303 ? 12.091 8.985 4.983 1.00 76.81 303 GLU A C 1
ATOM 2394 O O . GLU A 1 303 ? 12.655 7.944 5.304 1.00 76.81 303 GLU A O 1
ATOM 2399 N N . PHE A 1 304 ? 10.784 9.165 5.192 1.00 75.06 304 PHE A N 1
ATOM 2400 C CA . PHE A 1 304 ? 9.955 8.157 5.853 1.00 75.06 304 PHE A CA 1
ATOM 2401 C C . PHE A 1 304 ? 9.826 6.834 5.080 1.00 75.06 304 PHE A C 1
ATOM 2403 O O . PHE A 1 304 ? 10.146 5.785 5.648 1.00 75.06 304 PHE A O 1
ATOM 2410 N N . PRO A 1 305 ? 9.399 6.809 3.798 1.00 75.75 305 PRO A N 1
ATOM 2411 C CA . PRO A 1 305 ? 9.365 5.553 3.058 1.00 75.75 305 PRO A CA 1
ATOM 2412 C C . PRO A 1 305 ? 10.752 4.905 2.965 1.00 75.75 305 PRO A C 1
ATOM 2414 O O . PRO A 1 305 ? 10.835 3.682 3.052 1.00 75.75 305 PRO A O 1
ATOM 2417 N N . LEU A 1 306 ? 11.837 5.685 2.873 1.00 77.31 306 LEU A N 1
ATOM 2418 C CA . LEU A 1 306 ? 13.209 5.166 2.926 1.00 77.31 306 LEU A CA 1
ATOM 2419 C C . LEU A 1 306 ? 13.563 4.585 4.304 1.00 77.31 306 LEU A C 1
ATOM 2421 O O . LEU A 1 306 ? 14.151 3.508 4.373 1.00 77.31 306 LEU A O 1
ATOM 2425 N N . ALA A 1 307 ? 13.166 5.228 5.401 1.00 78.31 307 ALA A N 1
ATOM 2426 C CA . ALA A 1 307 ? 13.347 4.723 6.760 1.00 78.31 307 ALA A CA 1
ATOM 2427 C C . ALA A 1 307 ? 12.661 3.362 6.952 1.00 78.31 307 ALA A C 1
ATOM 2429 O O . ALA A 1 307 ? 13.295 2.422 7.434 1.00 78.31 307 ALA A O 1
ATOM 2430 N N . LEU A 1 308 ? 11.433 3.198 6.442 1.00 77.50 308 LEU A N 1
ATOM 2431 C CA . LEU A 1 308 ? 10.742 1.902 6.413 1.00 77.50 308 LEU A CA 1
ATOM 2432 C C . LEU A 1 308 ? 11.496 0.830 5.609 1.00 77.50 308 LEU A C 1
ATOM 2434 O O . LEU A 1 308 ? 11.363 -0.358 5.898 1.00 77.50 308 LEU A O 1
ATOM 2438 N N . ARG A 1 309 ? 12.265 1.220 4.581 1.00 79.56 309 ARG A N 1
ATOM 2439 C CA . ARG A 1 309 ? 13.119 0.303 3.798 1.00 79.56 309 ARG A CA 1
ATOM 2440 C C . ARG A 1 309 ? 14.438 -0.039 4.472 1.00 79.56 309 ARG A C 1
ATOM 2442 O O . ARG A 1 309 ? 15.052 -1.033 4.088 1.00 79.56 309 ARG A O 1
ATOM 2449 N N . ARG A 1 310 ? 14.898 0.780 5.414 1.00 76.25 310 ARG A N 1
ATOM 2450 C CA . ARG A 1 310 ? 16.126 0.559 6.195 1.00 76.25 310 ARG A CA 1
ATOM 2451 C C . ARG A 1 310 ? 15.866 -0.138 7.522 1.00 76.25 310 ARG A C 1
ATOM 2453 O O . ARG A 1 310 ? 16.823 -0.499 8.188 1.00 76.25 310 ARG A O 1
ATOM 2460 N N . ASP A 1 311 ? 14.599 -0.312 7.885 1.00 77.38 311 ASP A N 1
ATOM 2461 C CA . ASP A 1 311 ? 14.175 -0.745 9.220 1.00 77.38 311 ASP A CA 1
ATOM 2462 C C . ASP A 1 311 ? 14.651 0.213 10.318 1.00 77.38 311 ASP A C 1
ATOM 2464 O O . ASP A 1 311 ? 14.993 -0.186 11.427 1.00 77.38 311 ASP A O 1
ATOM 2468 N N . ASP A 1 312 ? 14.658 1.507 9.992 1.00 79.00 312 ASP A N 1
ATOM 2469 C CA . ASP A 1 312 ? 15.060 2.596 10.878 1.00 79.00 312 ASP A CA 1
ATOM 2470 C C . ASP A 1 312 ? 13.935 2.904 11.877 1.00 79.00 312 ASP A C 1
ATOM 2472 O O . ASP A 1 312 ? 13.162 3.852 11.723 1.00 79.00 312 ASP A O 1
ATOM 2476 N N . ALA A 1 313 ? 13.793 2.027 12.873 1.00 76.12 313 ALA A N 1
ATOM 2477 C CA . ALA A 1 313 ? 12.720 2.095 13.857 1.00 76.12 313 ALA A CA 1
ATOM 2478 C C . ALA A 1 313 ? 12.706 3.435 14.609 1.00 76.12 313 ALA A C 1
ATOM 2480 O O . ALA A 1 313 ? 11.633 3.971 14.860 1.00 76.12 313 ALA A O 1
ATOM 2481 N N . GLU A 1 314 ? 13.871 4.012 14.919 1.00 77.44 314 GLU A N 1
ATOM 2482 C CA . GLU A 1 314 ? 13.970 5.295 15.626 1.00 77.44 314 GLU A CA 1
ATOM 2483 C C . GLU A 1 314 ? 13.371 6.445 14.806 1.00 77.44 314 GLU A C 1
ATOM 2485 O O . GLU A 1 314 ? 12.555 7.216 15.321 1.00 77.44 314 GLU A O 1
ATOM 2490 N N . PHE A 1 315 ? 13.717 6.532 13.517 1.00 78.12 315 PHE A N 1
ATOM 2491 C CA . PHE A 1 315 ? 13.120 7.515 12.618 1.00 78.12 315 PHE A CA 1
ATOM 2492 C C . PHE A 1 315 ? 11.608 7.311 12.502 1.00 78.12 315 PHE A C 1
ATOM 2494 O O . PHE A 1 315 ? 10.837 8.263 12.621 1.00 78.12 315 PHE A O 1
ATOM 2501 N N . VAL A 1 316 ? 11.175 6.062 12.309 1.00 74.56 316 VAL A N 1
ATOM 2502 C CA . VAL A 1 316 ? 9.754 5.734 12.153 1.00 74.56 316 VAL A CA 1
ATOM 2503 C C . VAL A 1 316 ? 8.973 6.111 13.415 1.00 74.56 316 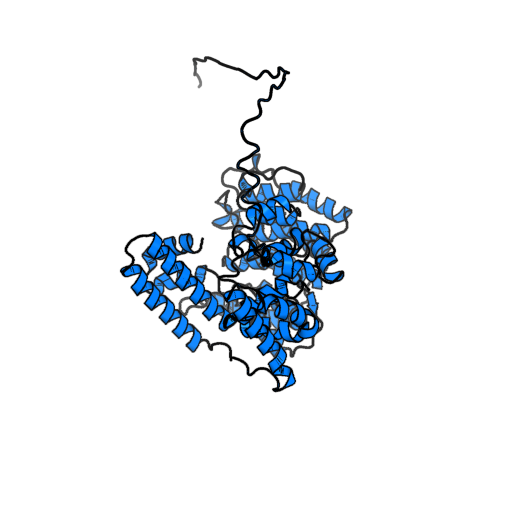VAL A C 1
ATOM 2505 O O . VAL A 1 316 ? 7.915 6.710 13.277 1.00 74.56 316 VAL A O 1
ATOM 2508 N N . VAL A 1 317 ? 9.510 5.885 14.622 1.00 73.81 317 VAL A N 1
ATOM 2509 C CA . VAL A 1 317 ? 8.891 6.306 15.898 1.00 73.81 317 VAL A CA 1
ATOM 2510 C C . VAL A 1 317 ? 8.722 7.819 15.985 1.00 73.81 317 VAL A C 1
ATOM 2512 O O . VAL A 1 317 ? 7.709 8.313 16.486 1.00 73.81 317 VAL A O 1
ATOM 2515 N N . ARG A 1 318 ? 9.727 8.575 15.537 1.00 74.12 318 ARG A N 1
ATOM 2516 C CA . ARG A 1 318 ? 9.678 10.037 15.579 1.00 74.12 318 ARG A CA 1
ATOM 2517 C C . ARG A 1 318 ? 8.598 10.581 14.648 1.00 74.12 318 ARG A C 1
ATOM 2519 O O . ARG A 1 318 ? 7.835 11.454 15.057 1.00 74.12 318 ARG A O 1
ATOM 2526 N N . GLU A 1 319 ? 8.516 10.039 13.437 1.00 73.62 319 GLU A N 1
ATOM 2527 C CA . GLU A 1 319 ? 7.590 10.512 12.405 1.00 73.62 319 GLU A CA 1
ATOM 2528 C C . GLU A 1 319 ? 6.191 9.876 12.488 1.00 73.62 319 GLU A C 1
ATOM 2530 O O . GLU A 1 319 ? 5.235 10.440 11.959 1.00 73.62 319 GLU A O 1
ATOM 2535 N N . SER A 1 320 ? 6.012 8.743 13.181 1.00 64.12 320 SER A N 1
ATOM 2536 C CA . SER A 1 320 ? 4.716 8.048 13.302 1.00 64.12 320 SER A CA 1
ATOM 2537 C C . SER A 1 320 ? 3.660 8.851 14.058 1.00 64.12 320 SER A C 1
ATOM 2539 O O . SER A 1 320 ? 2.486 8.501 14.037 1.00 64.12 320 SER A O 1
ATOM 2541 N N . LYS A 1 321 ? 4.045 9.937 14.734 1.00 64.62 321 LYS A N 1
ATOM 2542 C CA . LYS A 1 321 ? 3.092 10.884 15.329 1.00 64.62 321 LYS A CA 1
ATOM 2543 C C . LYS A 1 321 ? 2.317 11.681 14.278 1.00 64.62 321 LYS A C 1
ATOM 2545 O O . LYS A 1 321 ? 1.340 12.333 14.628 1.00 64.62 321 LYS A O 1
ATOM 2550 N N . ASN A 1 322 ? 2.733 11.631 13.012 1.00 62.12 322 ASN A N 1
ATOM 2551 C CA . ASN A 1 322 ? 1.976 12.155 11.886 1.00 62.12 322 ASN A CA 1
ATOM 2552 C C . ASN A 1 322 ? 0.949 11.096 11.411 1.00 62.12 322 ASN A C 1
ATOM 2554 O O . ASN A 1 322 ? 1.349 10.067 10.861 1.00 62.12 322 ASN A O 1
ATOM 2558 N N . PRO A 1 323 ? -0.370 11.314 11.574 1.00 54.28 323 PRO A N 1
ATOM 2559 C CA . PRO A 1 323 ? -1.399 10.315 11.253 1.00 54.28 323 PRO A CA 1
ATOM 2560 C C . PRO A 1 323 ? -1.373 9.824 9.795 1.00 54.28 323 PRO A C 1
ATOM 2562 O O . PRO A 1 323 ? -1.693 8.668 9.514 1.00 54.28 323 PRO A O 1
ATOM 2565 N N . LYS A 1 324 ? -0.928 10.663 8.853 1.00 53.91 324 LYS A N 1
ATOM 2566 C CA . LYS A 1 324 ? -0.848 10.326 7.419 1.00 53.91 324 LYS A CA 1
ATOM 2567 C C . LYS A 1 324 ? 0.226 9.308 7.085 1.00 53.91 324 LYS A C 1
ATOM 2569 O O . LYS A 1 324 ? 0.097 8.515 6.155 1.00 53.91 324 LYS A O 1
ATOM 2574 N N . VAL A 1 325 ? 1.305 9.348 7.851 1.00 53.78 325 VAL A N 1
ATOM 2575 C CA . VAL A 1 325 ? 2.491 8.519 7.663 1.00 53.78 325 VAL A CA 1
ATOM 2576 C C . VAL A 1 325 ? 2.167 7.043 7.956 1.00 53.78 325 VAL A C 1
ATOM 2578 O O . VAL A 1 325 ? 2.708 6.131 7.327 1.00 53.78 325 VAL A O 1
ATOM 2581 N N . ILE A 1 326 ? 1.191 6.806 8.836 1.00 56.59 326 ILE A N 1
ATOM 2582 C CA . ILE A 1 326 ? 0.696 5.485 9.233 1.00 56.59 326 ILE A CA 1
ATOM 2583 C C . ILE A 1 326 ? -0.264 4.864 8.189 1.00 56.59 326 ILE A C 1
ATOM 2585 O O . ILE A 1 326 ? -0.318 3.637 8.065 1.00 56.59 326 ILE A O 1
ATOM 2589 N N . TYR A 1 327 ? -0.963 5.680 7.388 1.00 56.78 327 TYR A N 1
ATOM 2590 C CA . TYR A 1 327 ? -2.054 5.271 6.481 1.00 56.78 327 TYR A CA 1
ATOM 2591 C C . TYR A 1 327 ? -1.672 4.114 5.534 1.00 56.78 327 TYR A C 1
ATOM 2593 O O . TYR A 1 327 ? -2.376 3.110 5.388 1.00 56.78 327 TYR A O 1
ATOM 2601 N N . TRP A 1 328 ? -0.499 4.204 4.904 1.00 57.69 328 TRP A N 1
ATOM 2602 C CA . TRP A 1 328 ? -0.140 3.285 3.820 1.00 57.69 328 TRP A CA 1
ATOM 2603 C C . TRP A 1 328 ? 0.636 2.051 4.291 1.00 57.69 328 TRP A C 1
ATOM 2605 O O . TRP A 1 328 ? 0.456 0.971 3.727 1.00 57.69 328 TRP A O 1
ATOM 2615 N N . SER A 1 329 ? 1.408 2.167 5.376 1.00 68.69 329 SER A N 1
ATOM 2616 C CA . SER A 1 329 ? 2.362 1.140 5.834 1.00 68.69 329 SER A CA 1
ATOM 2617 C C . SER A 1 329 ? 2.069 0.596 7.238 1.00 68.69 329 SER A C 1
ATOM 2619 O O . SER A 1 329 ? 2.977 0.098 7.898 1.00 68.69 329 SER A O 1
ATOM 2621 N N . PHE A 1 330 ? 0.809 0.669 7.682 1.00 73.44 330 PHE A N 1
ATOM 2622 C CA . PHE A 1 330 ? 0.358 0.330 9.039 1.00 73.44 330 PHE A CA 1
ATOM 2623 C C . PHE A 1 330 ? 0.981 -0.954 9.601 1.00 73.44 330 PHE A C 1
ATOM 2625 O O . PHE A 1 330 ? 1.623 -0.937 10.644 1.00 73.44 330 PHE A O 1
ATOM 2632 N N . ALA A 1 331 ? 0.879 -2.058 8.859 1.00 74.62 331 ALA A N 1
ATOM 2633 C CA . ALA A 1 331 ? 1.372 -3.346 9.320 1.00 74.62 331 ALA A CA 1
ATOM 2634 C C . ALA A 1 331 ? 2.913 -3.370 9.453 1.00 74.62 331 ALA A C 1
ATOM 2636 O O . ALA A 1 331 ? 3.447 -3.906 10.421 1.00 74.62 331 ALA A O 1
ATOM 2637 N N . ARG A 1 332 ? 3.644 -2.712 8.539 1.00 76.50 332 ARG A N 1
ATOM 2638 C CA . ARG A 1 332 ? 5.109 -2.576 8.632 1.00 76.50 332 ARG A CA 1
ATOM 2639 C C . ARG A 1 332 ? 5.527 -1.689 9.801 1.00 76.50 332 ARG A C 1
ATOM 2641 O O . ARG A 1 332 ? 6.503 -2.006 10.471 1.00 76.50 332 ARG A O 1
ATOM 2648 N N . VAL A 1 333 ? 4.796 -0.606 10.054 1.00 76.25 333 VAL A N 1
ATOM 2649 C CA . VAL A 1 333 ? 5.029 0.274 11.207 1.00 76.25 333 VAL A CA 1
ATOM 2650 C C . VAL A 1 333 ? 4.804 -0.498 12.509 1.00 76.25 333 VAL A C 1
ATOM 2652 O O . VAL A 1 333 ? 5.683 -0.496 13.367 1.00 76.25 333 VAL A O 1
ATOM 2655 N N . CYS A 1 334 ? 3.701 -1.245 12.619 1.00 75.75 334 CYS A N 1
ATOM 2656 C CA . CYS A 1 334 ? 3.442 -2.123 13.762 1.00 75.75 334 CYS A CA 1
ATOM 2657 C C . CYS A 1 334 ? 4.531 -3.189 13.938 1.00 75.75 334 CYS A C 1
ATOM 2659 O O . CYS A 1 334 ? 4.921 -3.472 15.063 1.00 75.75 334 CYS A O 1
ATOM 2661 N N . TRP A 1 335 ? 5.081 -3.744 12.856 1.00 76.44 335 TRP A N 1
ATOM 2662 C CA . TRP A 1 335 ? 6.211 -4.676 12.943 1.00 76.44 335 TRP A CA 1
ATOM 2663 C C . TRP A 1 335 ? 7.507 -4.005 13.439 1.00 76.44 335 TRP A C 1
ATOM 2665 O O . TRP A 1 335 ? 8.223 -4.558 14.273 1.00 76.44 335 TRP A O 1
ATOM 2675 N N . LEU A 1 336 ? 7.814 -2.800 12.943 1.00 74.94 336 LEU A N 1
ATOM 2676 C CA . LEU A 1 336 ? 9.044 -2.065 13.268 1.00 74.94 336 LEU A CA 1
ATOM 2677 C C . LEU A 1 336 ? 9.036 -1.405 14.644 1.00 74.94 336 LEU A C 1
ATOM 2679 O O . LEU A 1 336 ? 10.106 -1.076 15.144 1.00 74.94 336 LEU A O 1
ATOM 2683 N N . MET A 1 337 ? 7.864 -1.163 15.227 1.00 73.25 337 MET A N 1
ATOM 2684 C CA . MET A 1 337 ? 7.724 -0.415 16.481 1.00 73.25 337 MET A CA 1
ATOM 2685 C C . MET A 1 337 ? 6.967 -1.173 17.575 1.00 73.25 337 MET A C 1
ATOM 2687 O O . MET A 1 337 ? 6.961 -0.745 18.729 1.00 73.25 337 MET A O 1
ATOM 2691 N N . GLY A 1 338 ? 6.312 -2.274 17.216 1.00 72.50 338 GLY A N 1
ATOM 2692 C CA . GLY A 1 338 ? 5.301 -2.928 18.034 1.00 72.50 338 GLY A CA 1
ATOM 2693 C C . GLY A 1 338 ? 3.914 -2.294 17.910 1.00 72.50 338 GLY A C 1
ATOM 2694 O O . GLY A 1 338 ? 3.691 -1.286 17.237 1.00 72.50 338 GLY A O 1
ATOM 2695 N N . THR A 1 339 ? 2.955 -2.905 18.595 1.00 72.81 339 THR A N 1
ATOM 2696 C CA . THR A 1 339 ? 1.530 -2.531 18.611 1.00 72.81 339 THR A CA 1
ATOM 2697 C C . THR A 1 339 ? 1.204 -1.440 19.635 1.00 72.81 339 THR A C 1
ATOM 2699 O O . THR A 1 339 ? 0.052 -1.029 19.749 1.00 72.81 339 THR A O 1
ATOM 2702 N N . ARG A 1 340 ? 2.213 -0.892 20.332 1.00 71.19 340 ARG A N 1
ATOM 2703 C CA . ARG A 1 340 ? 2.064 0.201 21.313 1.00 71.19 340 ARG A CA 1
ATOM 2704 C C . ARG A 1 340 ? 1.304 1.410 20.767 1.00 71.19 340 ARG A C 1
ATOM 2706 O O . ARG A 1 340 ? 0.433 1.944 21.448 1.00 71.19 340 ARG A O 1
ATOM 2713 N N . LEU A 1 341 ? 1.583 1.778 19.518 1.00 69.44 341 LEU A N 1
ATOM 2714 C CA . LEU A 1 341 ? 0.893 2.855 18.806 1.00 69.44 341 LEU A CA 1
ATOM 2715 C C . LEU A 1 341 ? -0.629 2.654 18.737 1.00 69.44 341 LEU A C 1
ATOM 2717 O O . LEU A 1 341 ? -1.366 3.627 18.700 1.00 69.44 341 LEU A O 1
ATOM 2721 N N . LEU A 1 342 ? -1.116 1.410 18.746 1.00 71.69 342 LEU A N 1
ATOM 2722 C CA . LEU A 1 342 ? -2.551 1.104 18.652 1.00 71.69 342 LEU A CA 1
ATOM 2723 C C . LEU A 1 342 ? -3.313 1.415 19.941 1.00 71.69 342 LEU A C 1
ATOM 2725 O O . LEU A 1 342 ? -4.544 1.424 19.958 1.00 71.69 342 LEU A O 1
ATOM 2729 N N . VAL A 1 343 ? -2.584 1.648 21.031 1.00 70.25 343 VAL A N 1
ATOM 2730 C CA . VAL A 1 343 ? -3.138 1.957 22.350 1.00 70.25 343 VAL A CA 1
ATOM 2731 C C . VAL A 1 343 ? -3.058 3.454 22.645 1.00 70.25 343 VAL A C 1
ATOM 2733 O O . VAL A 1 343 ? -3.907 3.977 23.369 1.00 70.25 343 VAL A O 1
ATOM 2736 N N . ASP A 1 344 ? -2.112 4.166 22.028 1.00 68.31 344 ASP A N 1
ATOM 2737 C CA . ASP A 1 344 ? -1.999 5.618 22.150 1.00 68.31 344 ASP A CA 1
ATOM 2738 C C . ASP A 1 344 ? -3.228 6.310 21.541 1.00 68.31 344 ASP A C 1
ATOM 2740 O O . ASP A 1 344 ? -3.586 6.113 20.380 1.00 68.31 344 ASP A O 1
ATOM 2744 N N . ARG A 1 345 ? -3.892 7.156 22.339 1.00 59.31 345 ARG A N 1
ATOM 2745 C CA . ARG A 1 345 ? -5.119 7.874 21.938 1.00 59.31 345 ARG A CA 1
ATOM 2746 C C . ARG A 1 345 ? -4.915 8.845 20.767 1.00 59.31 345 ARG A C 1
ATOM 2748 O O . ARG A 1 345 ? -5.898 9.225 20.135 1.00 59.31 345 ARG A O 1
ATOM 2755 N N . ASP A 1 346 ? -3.670 9.224 20.493 1.00 53.62 346 ASP A N 1
ATOM 2756 C CA . ASP A 1 346 ? -3.303 10.168 19.435 1.00 53.62 346 ASP A CA 1
ATOM 2757 C C . ASP A 1 346 ? -3.192 9.503 18.052 1.00 53.62 346 ASP A C 1
ATOM 2759 O O . ASP A 1 346 ? -3.241 10.196 17.033 1.00 53.62 346 ASP A O 1
ATOM 2763 N N . VAL A 1 347 ? -3.107 8.165 17.984 1.00 55.06 347 VAL A N 1
ATOM 2764 C CA . VAL A 1 347 ? -3.165 7.437 16.708 1.00 55.06 347 VAL A CA 1
ATOM 2765 C C . VAL A 1 347 ? -4.620 7.355 16.271 1.00 55.06 347 VAL A C 1
ATOM 2767 O O . VAL A 1 347 ? -5.366 6.421 16.561 1.00 55.06 347 VAL A O 1
ATOM 2770 N N . THR A 1 348 ? -5.049 8.403 15.582 1.00 54.66 348 THR A N 1
ATOM 2771 C CA . THR A 1 348 ? -6.383 8.475 15.004 1.00 54.66 348 THR A CA 1
ATOM 2772 C C . THR A 1 348 ? -6.434 7.622 13.738 1.00 54.66 348 THR A C 1
ATOM 2774 O O . THR A 1 348 ? -5.875 7.970 12.707 1.00 54.66 348 THR A O 1
ATOM 2777 N N . VAL A 1 349 ? -7.176 6.512 13.781 1.00 58.53 349 VAL A N 1
ATOM 2778 C CA . VAL A 1 349 ? -7.572 5.734 12.585 1.00 58.53 349 VAL A CA 1
ATOM 2779 C C . VAL A 1 349 ? -8.659 6.442 11.758 1.00 58.53 349 VAL A C 1
ATOM 2781 O O . VAL A 1 349 ? -9.429 5.811 11.040 1.00 58.53 349 VAL A O 1
ATOM 2784 N N . ARG A 1 350 ? -8.759 7.768 11.889 1.00 55.53 350 ARG A N 1
ATOM 2785 C CA . ARG A 1 350 ? -9.752 8.597 11.203 1.00 55.53 350 ARG A CA 1
ATOM 2786 C C . ARG A 1 350 ? -9.401 8.714 9.724 1.00 55.53 350 ARG A C 1
ATOM 2788 O O . ARG A 1 350 ? -8.225 8.718 9.365 1.00 55.53 350 ARG A O 1
ATOM 2795 N N . GLY A 1 351 ? -10.424 8.762 8.874 1.00 54.09 351 GLY A N 1
ATOM 2796 C CA . GLY A 1 351 ? -10.254 8.811 7.420 1.00 54.09 351 GLY A CA 1
ATOM 2797 C C . GLY A 1 351 ? -9.708 7.524 6.785 1.00 54.09 351 GLY A C 1
ATOM 2798 O O . GLY A 1 351 ? -9.401 7.525 5.595 1.00 54.09 351 GLY A O 1
ATOM 2799 N N . GLN A 1 352 ? -9.547 6.439 7.552 1.00 61.56 352 GLN A N 1
ATOM 2800 C CA . GLN A 1 352 ? -8.999 5.177 7.053 1.00 61.56 352 GLN A CA 1
ATOM 2801 C C . GLN A 1 352 ? -10.075 4.325 6.374 1.00 61.56 352 GLN A C 1
ATOM 2803 O O . GLN A 1 352 ? -11.233 4.280 6.793 1.00 61.56 352 GLN A O 1
ATOM 2808 N N . ASP A 1 353 ? -9.648 3.563 5.371 1.00 64.31 353 ASP A N 1
ATOM 2809 C CA . ASP A 1 353 ? -10.366 2.385 4.891 1.00 64.31 353 ASP A CA 1
ATOM 2810 C C . ASP A 1 353 ? -10.421 1.345 6.020 1.00 64.31 353 ASP A C 1
ATOM 2812 O O . ASP A 1 353 ? -9.448 0.624 6.252 1.00 64.31 353 ASP A O 1
ATOM 2816 N N . PHE A 1 354 ? -11.529 1.297 6.766 1.00 67.38 354 PHE A N 1
ATOM 2817 C CA . PHE A 1 354 ? -11.672 0.385 7.899 1.00 67.38 354 PHE A CA 1
ATOM 2818 C C . PHE A 1 354 ? -11.593 -1.084 7.485 1.00 67.38 354 PHE A C 1
ATOM 2820 O O . PHE A 1 354 ? -10.844 -1.803 8.141 1.00 67.38 354 PHE A O 1
ATOM 2827 N N . PRO A 1 355 ? -12.273 -1.559 6.423 1.00 66.69 355 PRO A N 1
ATOM 2828 C CA . PRO A 1 355 ? -12.074 -2.920 5.929 1.00 66.69 355 PRO A CA 1
ATOM 2829 C C . PRO A 1 355 ? -10.604 -3.269 5.663 1.00 66.69 355 PRO A C 1
ATOM 2831 O O . PRO A 1 355 ? -10.115 -4.288 6.148 1.00 66.69 355 PRO A O 1
ATOM 2834 N N . ARG A 1 356 ? -9.858 -2.409 4.963 1.00 68.25 356 ARG A N 1
ATOM 2835 C CA . ARG A 1 356 ? -8.435 -2.661 4.684 1.00 68.25 356 ARG A CA 1
ATOM 2836 C C . ARG A 1 356 ? -7.561 -2.542 5.920 1.00 68.25 356 ARG A C 1
ATOM 2838 O O . ARG A 1 356 ? -6.578 -3.273 6.043 1.00 68.25 356 ARG A O 1
ATOM 2845 N N . LEU A 1 357 ? -7.858 -1.595 6.802 1.00 73.81 357 LEU A N 1
ATOM 2846 C CA . LEU A 1 357 ? -7.144 -1.452 8.060 1.00 73.81 357 LEU A CA 1
ATOM 2847 C C . LEU A 1 357 ? -7.345 -2.706 8.906 1.00 73.81 357 LEU A C 1
ATOM 2849 O O . LEU A 1 357 ? -6.351 -3.261 9.361 1.00 73.81 357 LEU A O 1
ATOM 2853 N N . VAL A 1 358 ? -8.591 -3.180 9.033 1.00 76.44 358 VAL A N 1
ATOM 2854 C CA . VAL A 1 358 ? -8.947 -4.450 9.675 1.00 76.44 358 VAL A CA 1
ATOM 2855 C C . VAL A 1 358 ? -8.140 -5.579 9.060 1.00 76.44 358 VAL A C 1
ATOM 2857 O O . VAL A 1 358 ? -7.460 -6.252 9.816 1.00 76.44 358 VAL A O 1
ATOM 2860 N N . ASP A 1 359 ? -8.122 -5.746 7.735 1.00 73.31 359 ASP A N 1
ATOM 2861 C CA . ASP A 1 359 ? -7.317 -6.788 7.084 1.00 73.31 359 ASP A CA 1
ATOM 2862 C C . ASP A 1 359 ? -5.839 -6.685 7.497 1.00 73.31 359 ASP A C 1
ATOM 2864 O O . ASP A 1 359 ? -5.264 -7.641 8.016 1.00 73.31 359 ASP A O 1
ATOM 2868 N N . LYS A 1 360 ? -5.228 -5.502 7.355 1.00 74.88 360 LYS A N 1
ATOM 2869 C CA . LYS A 1 360 ? -3.813 -5.276 7.692 1.00 74.88 360 LYS A CA 1
ATOM 2870 C C . LYS A 1 360 ? -3.493 -5.578 9.156 1.00 74.88 360 LYS A C 1
ATOM 2872 O O . LYS A 1 360 ? -2.411 -6.096 9.427 1.00 74.88 360 LYS A O 1
ATOM 2877 N N . ILE A 1 361 ? -4.380 -5.221 10.088 1.00 76.19 361 ILE A N 1
ATOM 2878 C CA . ILE A 1 361 ? -4.136 -5.398 11.525 1.00 76.19 361 ILE A CA 1
ATOM 2879 C C . ILE A 1 361 ? -4.643 -6.737 12.070 1.00 76.19 361 ILE A C 1
ATOM 2881 O O . ILE A 1 361 ? -4.197 -7.177 13.123 1.00 76.19 361 ILE A O 1
ATOM 2885 N N . ALA A 1 362 ? -5.554 -7.403 11.363 1.00 73.38 362 ALA A N 1
ATOM 2886 C CA . ALA A 1 362 ? -6.134 -8.689 11.746 1.00 73.38 362 ALA A CA 1
ATOM 2887 C C . ALA A 1 362 ? -5.080 -9.792 11.884 1.00 73.38 362 ALA A C 1
ATOM 2889 O O . ALA A 1 362 ? -5.329 -10.806 12.538 1.00 73.38 362 ALA A O 1
ATOM 2890 N N . LEU A 1 363 ? -3.919 -9.592 11.260 1.00 70.19 363 LEU A N 1
ATOM 2891 C CA . LEU A 1 363 ? -2.766 -10.477 11.334 1.00 70.19 363 LEU A CA 1
ATOM 2892 C C . LEU A 1 363 ? -2.072 -10.440 12.702 1.00 70.19 363 LEU A C 1
ATOM 2894 O O . LEU A 1 363 ? -1.464 -11.435 13.096 1.00 70.19 363 LEU A O 1
ATOM 2898 N N . PHE A 1 364 ? -2.174 -9.335 13.450 1.00 74.31 364 PHE A N 1
ATOM 2899 C CA . PHE A 1 364 ? -1.596 -9.243 14.790 1.00 74.31 364 PHE A CA 1
ATOM 2900 C C . PHE A 1 364 ? -2.595 -9.806 15.813 1.00 74.31 364 PHE A C 1
ATOM 2902 O O . PHE A 1 364 ? -3.682 -9.267 16.021 1.00 74.31 364 PHE A O 1
ATOM 2909 N N . ARG A 1 365 ? -2.222 -10.888 16.498 1.00 71.06 365 ARG A N 1
ATOM 2910 C CA . ARG A 1 365 ? -2.938 -11.439 17.660 1.00 71.06 365 ARG A CA 1
ATOM 2911 C C . ARG A 1 365 ? -2.532 -10.692 18.925 1.00 71.06 365 ARG A C 1
ATOM 2913 O O . ARG A 1 365 ? -1.886 -11.254 19.802 1.00 71.06 365 ARG A O 1
ATOM 2920 N N . ASP A 1 366 ? -2.884 -9.415 18.982 1.00 78.81 366 ASP A N 1
ATOM 2921 C CA . ASP A 1 366 ? -2.401 -8.486 19.997 1.00 78.81 366 ASP A CA 1
ATOM 2922 C C . ASP A 1 366 ? -3.546 -7.829 20.798 1.00 78.81 366 ASP A C 1
ATOM 2924 O O . ASP A 1 366 ? -4.581 -7.486 20.211 1.00 78.81 366 ASP A O 1
ATOM 2928 N N . PRO A 1 367 ? -3.381 -7.577 22.113 1.00 81.88 367 PRO A N 1
ATOM 2929 C CA . PRO A 1 367 ? -4.421 -6.930 22.914 1.00 81.88 367 PRO A CA 1
ATOM 2930 C C . PRO A 1 367 ? -4.781 -5.505 22.457 1.00 81.88 367 PRO A C 1
ATOM 2932 O O . PRO A 1 367 ? -5.945 -5.105 22.533 1.00 81.88 367 PRO A O 1
ATOM 2935 N N . GLY A 1 368 ? -3.819 -4.743 21.931 1.00 81.25 368 GLY A N 1
ATOM 2936 C CA . GLY A 1 368 ? -4.053 -3.437 21.314 1.00 81.25 368 GLY A CA 1
ATOM 2937 C C . GLY A 1 368 ? -4.865 -3.530 20.021 1.00 81.25 368 GLY A C 1
ATOM 2938 O O . GLY A 1 368 ? -5.700 -2.660 19.767 1.00 81.25 368 GLY A O 1
ATOM 2939 N N . VAL A 1 369 ? -4.715 -4.613 19.248 1.00 83.00 369 VAL A N 1
ATOM 2940 C CA . VAL A 1 369 ? -5.604 -4.895 18.108 1.00 83.00 369 VAL A CA 1
ATOM 2941 C C . VAL A 1 369 ? -7.014 -5.222 18.574 1.00 83.00 369 VAL A C 1
ATOM 2943 O O . VAL A 1 369 ? -7.953 -4.684 18.003 1.00 83.00 369 VAL A O 1
ATOM 2946 N N . VAL A 1 370 ? -7.198 -6.015 19.633 1.00 87.56 370 VAL A N 1
ATOM 2947 C CA . VAL A 1 370 ? -8.543 -6.293 20.177 1.00 87.56 370 VAL A CA 1
ATOM 2948 C C . VAL A 1 370 ? -9.252 -4.999 20.586 1.00 87.56 370 VAL A C 1
ATOM 2950 O O . VAL A 1 370 ? -10.411 -4.790 20.219 1.00 87.56 370 VAL A O 1
ATOM 2953 N N . ARG A 1 371 ? -8.545 -4.094 21.274 1.00 87.75 371 ARG A N 1
ATOM 2954 C CA . ARG A 1 371 ? -9.057 -2.756 21.599 1.00 87.75 371 ARG A CA 1
ATOM 2955 C C . ARG A 1 371 ? -9.452 -1.987 20.334 1.00 87.75 371 ARG A C 1
ATOM 2957 O O . ARG A 1 371 ? -10.564 -1.467 20.259 1.00 87.75 371 ARG A O 1
ATOM 2964 N N . LEU A 1 372 ? -8.564 -1.919 19.341 1.00 85.69 372 LEU A N 1
ATOM 2965 C CA . LEU A 1 372 ? -8.822 -1.180 18.106 1.00 85.69 372 LEU A CA 1
ATOM 2966 C C . LEU A 1 372 ? -9.998 -1.777 17.315 1.00 85.69 372 LEU A C 1
ATOM 2968 O O . LEU A 1 372 ? -10.853 -1.040 16.833 1.00 85.69 372 LEU A O 1
ATOM 2972 N N . MET A 1 373 ? -10.098 -3.106 17.241 1.00 88.12 373 MET A N 1
ATOM 2973 C CA . MET A 1 373 ? -11.229 -3.813 16.636 1.00 88.12 373 MET A CA 1
ATOM 2974 C C . MET A 1 373 ? -12.540 -3.481 17.347 1.00 88.12 373 MET A C 1
ATOM 2976 O O . MET A 1 373 ? -13.533 -3.233 16.673 1.00 88.12 373 MET A O 1
ATOM 2980 N N . ALA A 1 374 ? -12.558 -3.392 18.680 1.00 89.44 374 ALA A N 1
ATOM 2981 C CA . ALA A 1 374 ? -13.748 -2.964 19.416 1.00 89.44 374 ALA A CA 1
ATOM 2982 C C . ALA A 1 374 ? -14.150 -1.517 19.085 1.00 89.44 374 ALA A C 1
ATOM 2984 O O . ALA A 1 374 ? -15.327 -1.229 18.864 1.00 89.44 374 ALA A O 1
ATOM 2985 N N . GLN A 1 375 ? -13.175 -0.609 18.987 1.00 86.56 375 GLN A N 1
ATOM 2986 C CA . GLN A 1 375 ? -13.422 0.781 18.596 1.00 86.56 375 GLN A CA 1
ATOM 2987 C C . GLN A 1 375 ? -13.951 0.902 17.163 1.00 86.56 375 GLN A C 1
ATOM 2989 O O . GLN A 1 375 ? -14.867 1.685 16.918 1.00 86.56 375 GLN A O 1
ATOM 2994 N N . MET A 1 376 ? -13.408 0.126 16.222 1.00 83.94 376 MET A N 1
ATOM 2995 C CA . MET A 1 376 ? -13.889 0.081 14.838 1.00 83.94 376 MET A CA 1
ATOM 2996 C C . MET A 1 376 ? -15.260 -0.591 14.740 1.00 83.94 376 MET A C 1
ATOM 2998 O O . MET A 1 376 ? -16.109 -0.135 13.981 1.00 83.94 376 MET A O 1
ATOM 3002 N N . ALA A 1 377 ? -15.517 -1.627 15.543 1.00 86.69 377 ALA A N 1
ATOM 3003 C CA . ALA A 1 377 ? -16.803 -2.316 15.579 1.00 86.69 377 ALA A CA 1
ATOM 3004 C C . ALA A 1 377 ? -17.946 -1.414 16.084 1.00 86.69 377 ALA A C 1
ATOM 3006 O O . ALA A 1 377 ? -19.108 -1.613 15.725 1.00 86.69 377 ALA A O 1
ATOM 3007 N N . ALA A 1 378 ? -17.614 -0.401 16.890 1.00 83.69 378 ALA A N 1
ATOM 3008 C CA . ALA A 1 378 ? -18.546 0.628 17.339 1.00 83.69 378 ALA A CA 1
ATOM 3009 C C . ALA A 1 378 ? -18.884 1.674 16.254 1.00 83.69 378 ALA A C 1
ATOM 3011 O O . ALA A 1 378 ? -19.798 2.475 16.455 1.00 83.69 378 ALA A O 1
ATOM 3012 N N . GLN A 1 379 ? -18.178 1.677 15.117 1.00 78.06 379 GLN A N 1
ATOM 3013 C CA . GLN A 1 379 ? -18.416 2.571 13.979 1.00 78.06 379 GLN A CA 1
ATOM 3014 C C . GLN A 1 379 ? -19.158 1.829 12.867 1.00 78.06 379 GLN A C 1
ATOM 3016 O O . GLN A 1 379 ? -18.879 0.658 12.621 1.00 78.06 379 GLN A O 1
ATOM 3021 N N . ARG A 1 380 ? -20.083 2.493 12.163 1.00 74.44 380 ARG A N 1
ATOM 3022 C CA . ARG A 1 380 ? -20.902 1.853 11.116 1.00 74.44 380 ARG A CA 1
ATOM 3023 C C . ARG A 1 380 ? -20.023 1.249 10.012 1.00 74.44 380 ARG A C 1
ATOM 3025 O O . ARG A 1 380 ? -20.157 0.055 9.751 1.00 74.44 380 ARG A O 1
ATOM 3032 N N . ALA A 1 381 ? -19.074 2.009 9.468 1.00 69.12 381 ALA A N 1
ATOM 3033 C CA . ALA A 1 381 ? -18.135 1.532 8.449 1.00 69.12 381 ALA A CA 1
ATOM 3034 C C . ALA A 1 381 ? -17.242 0.345 8.882 1.00 69.12 381 ALA A C 1
ATOM 3036 O O . ALA A 1 381 ? -16.951 -0.543 8.083 1.00 69.12 381 ALA A O 1
ATOM 3037 N N . GLY A 1 382 ? -16.816 0.293 10.151 1.00 72.19 382 GLY A N 1
ATOM 3038 C CA . GLY A 1 382 ? -15.949 -0.773 10.675 1.00 72.19 382 GLY A CA 1
ATOM 3039 C C . GLY A 1 382 ? -16.695 -1.988 11.240 1.00 72.19 382 GLY A C 1
ATOM 3040 O O . GLY A 1 382 ? -16.093 -3.052 11.406 1.00 72.19 382 GLY A O 1
ATOM 3041 N N . LYS A 1 383 ? -18.004 -1.861 11.510 1.00 82.00 383 LYS A N 1
ATOM 3042 C CA . LYS A 1 383 ? -18.809 -2.834 12.265 1.00 82.00 383 LYS A CA 1
ATOM 3043 C C . LYS A 1 383 ? -18.729 -4.257 11.731 1.00 82.00 383 LYS A C 1
ATOM 3045 O O . LYS A 1 383 ? -18.526 -5.181 12.515 1.00 82.00 383 LYS A O 1
ATOM 3050 N N . LYS A 1 384 ? -18.895 -4.440 10.416 1.00 79.62 384 LYS A N 1
ATOM 3051 C CA . LYS A 1 384 ? -18.902 -5.774 9.795 1.00 79.62 384 LYS A CA 1
ATOM 3052 C C . LYS A 1 384 ? -17.515 -6.410 9.853 1.00 79.62 384 LYS A C 1
ATOM 3054 O O . LYS A 1 384 ? -17.358 -7.452 10.475 1.00 79.62 384 LYS A O 1
ATOM 3059 N N . ALA A 1 385 ? -16.512 -5.753 9.270 1.00 77.56 385 ALA A N 1
ATOM 3060 C CA . ALA A 1 385 ? -15.161 -6.302 9.164 1.00 77.56 385 ALA A CA 1
ATOM 3061 C C . ALA A 1 385 ? -14.539 -6.580 10.544 1.00 77.56 385 ALA A C 1
ATOM 3063 O O . ALA A 1 385 ? -14.078 -7.692 10.804 1.00 77.56 385 ALA A O 1
ATOM 3064 N N . ALA A 1 386 ? -14.587 -5.606 11.460 1.00 85.38 386 ALA A N 1
ATOM 3065 C CA . ALA A 1 386 ? -14.054 -5.783 12.808 1.00 85.38 386 ALA A CA 1
ATOM 3066 C C . ALA A 1 386 ? -14.895 -6.773 13.633 1.00 85.38 386 ALA A C 1
ATOM 3068 O O . ALA A 1 386 ? -14.341 -7.586 14.368 1.00 85.38 386 ALA A O 1
ATOM 3069 N N . GLY A 1 387 ? -16.225 -6.755 13.488 1.00 87.25 387 GLY A N 1
ATOM 3070 C CA . GLY A 1 387 ? -17.122 -7.691 14.168 1.00 87.25 387 GLY A CA 1
ATOM 3071 C C . GLY A 1 387 ? -16.906 -9.145 13.744 1.00 87.25 387 GLY A C 1
ATOM 3072 O O . GLY A 1 387 ? -16.867 -10.034 14.592 1.00 87.25 387 GLY A O 1
ATOM 3073 N N . ASP A 1 388 ? -16.722 -9.402 12.449 1.00 83.81 388 ASP A N 1
ATOM 3074 C CA . ASP A 1 388 ? -16.447 -10.745 11.929 1.00 83.81 388 ASP A CA 1
ATOM 3075 C C . ASP A 1 388 ? -15.083 -11.264 12.394 1.00 83.81 388 ASP A C 1
ATOM 3077 O O . ASP A 1 388 ? -14.967 -12.431 12.782 1.00 83.81 388 ASP A O 1
ATOM 3081 N N . TRP A 1 389 ? -14.078 -10.387 12.465 1.00 86.62 389 TRP A N 1
ATOM 3082 C CA . TRP A 1 389 ? -12.799 -10.721 13.086 1.00 86.62 389 TRP A CA 1
ATOM 3083 C C . TRP A 1 389 ? -12.958 -11.062 14.575 1.00 86.62 389 TRP A C 1
ATOM 3085 O O . TRP A 1 389 ? -12.516 -12.125 15.013 1.00 86.62 389 TRP A O 1
ATOM 3095 N N . LEU A 1 390 ? -13.645 -10.216 15.352 1.00 89.56 390 LEU A N 1
ATOM 3096 C CA . LEU A 1 390 ? -13.851 -10.420 16.792 1.00 89.56 390 LEU A CA 1
ATOM 3097 C C . LEU A 1 390 ? -14.544 -11.752 17.099 1.00 89.56 390 LEU A C 1
ATOM 3099 O O . LEU A 1 390 ? -14.156 -12.433 18.044 1.00 89.56 390 LEU A O 1
ATOM 3103 N N . LYS A 1 391 ? -15.517 -12.168 16.280 1.00 86.00 391 LYS A N 1
ATOM 3104 C CA . LYS A 1 391 ? -16.166 -13.483 16.414 1.00 86.00 391 LYS A CA 1
ATOM 3105 C C . LYS A 1 391 ? -15.214 -14.630 16.103 1.00 86.00 391 LYS A C 1
ATOM 3107 O O . LYS A 1 391 ? -15.146 -15.590 16.865 1.00 86.00 391 LYS A O 1
ATOM 3112 N N . LYS A 1 392 ? -14.476 -14.539 14.991 1.00 84.12 392 LYS A N 1
ATOM 3113 C CA . LYS A 1 392 ? -13.502 -15.565 14.584 1.00 84.12 392 LYS A CA 1
ATOM 3114 C C . LYS A 1 392 ? -12.420 -15.768 15.650 1.00 84.12 392 LYS A C 1
ATOM 3116 O O . LYS A 1 392 ? -11.895 -16.868 15.786 1.00 84.12 392 LYS A O 1
ATOM 3121 N N . HIS A 1 393 ? -12.113 -14.717 16.408 1.00 84.94 393 HIS A N 1
ATOM 3122 C CA . HIS A 1 393 ? -11.090 -14.695 17.449 1.00 84.94 393 HIS A CA 1
ATOM 3123 C C . HIS A 1 393 ? -11.673 -14.546 18.867 1.00 84.94 393 HIS A C 1
ATOM 3125 O O . HIS A 1 393 ? -10.975 -14.078 19.767 1.00 84.94 393 HIS A O 1
ATOM 3131 N N . ALA A 1 394 ? -12.928 -14.958 19.082 1.00 87.25 394 ALA A N 1
ATOM 3132 C CA . ALA A 1 394 ? -13.666 -14.716 20.323 1.00 87.25 394 ALA A CA 1
ATOM 3133 C C . ALA A 1 394 ? -12.956 -15.249 21.577 1.00 87.25 394 ALA A C 1
ATOM 3135 O O . ALA A 1 394 ? -12.896 -14.537 22.577 1.00 87.25 394 ALA A O 1
ATOM 3136 N N . ASP A 1 395 ? -12.382 -16.454 21.514 1.00 85.06 395 ASP A N 1
ATOM 3137 C CA . ASP A 1 395 ? -11.685 -17.080 22.649 1.00 85.06 395 ASP A CA 1
ATOM 3138 C C . ASP A 1 395 ? -10.489 -16.248 23.129 1.00 85.06 395 ASP A C 1
ATOM 3140 O O . ASP A 1 395 ? -10.193 -16.192 24.321 1.00 85.06 395 ASP A O 1
ATOM 3144 N N . TYR A 1 396 ? -9.821 -15.563 22.198 1.00 85.38 396 TYR A N 1
ATOM 3145 C CA . TYR A 1 396 ? -8.707 -14.669 22.495 1.00 85.38 396 TYR A CA 1
ATOM 3146 C C . TYR A 1 396 ? -9.190 -13.273 22.913 1.00 85.38 396 TYR A C 1
ATOM 3148 O O . TYR A 1 396 ? -8.701 -12.709 23.889 1.00 85.38 396 TYR A O 1
ATOM 3156 N N . ALA A 1 397 ? -10.163 -12.712 22.190 1.00 89.81 397 ALA A N 1
ATOM 3157 C CA . ALA A 1 397 ? -10.610 -11.334 22.375 1.00 89.81 397 ALA A CA 1
ATOM 3158 C C . ALA A 1 397 ? -11.452 -11.130 23.646 1.00 89.81 397 ALA A C 1
ATOM 3160 O O . ALA A 1 397 ? -11.316 -10.104 24.312 1.00 89.81 397 ALA A O 1
ATOM 3161 N N . ARG A 1 398 ? -12.313 -12.090 24.005 1.00 91.56 398 ARG A N 1
ATOM 3162 C CA . ARG A 1 398 ? -13.273 -11.969 25.114 1.00 91.56 398 ARG A CA 1
ATOM 3163 C C . ARG A 1 398 ? -12.638 -11.585 26.461 1.00 91.56 398 ARG A C 1
ATOM 3165 O O . ARG A 1 398 ? -13.065 -10.568 27.005 1.00 91.56 398 ARG A O 1
ATOM 3172 N N . PRO A 1 399 ? -11.619 -12.292 26.992 1.00 90.75 399 PRO A N 1
ATOM 3173 C CA . PRO A 1 399 ? -11.056 -11.947 28.301 1.00 90.75 399 PRO A CA 1
ATOM 3174 C C . PRO A 1 399 ? -10.408 -10.550 28.323 1.00 90.75 399 PRO A C 1
ATOM 3176 O O . PRO A 1 399 ? -10.430 -9.868 29.348 1.00 90.75 399 PRO A O 1
ATOM 3179 N N . ILE A 1 400 ? -9.879 -10.087 27.184 1.00 91.06 400 ILE A N 1
ATOM 3180 C CA . ILE A 1 400 ? -9.329 -8.733 27.032 1.00 91.06 400 ILE A CA 1
ATOM 3181 C C . ILE A 1 400 ? -10.463 -7.701 27.069 1.00 91.06 400 ILE A C 1
ATOM 3183 O O . ILE A 1 400 ? -10.388 -6.717 27.806 1.00 91.06 400 ILE A O 1
ATOM 3187 N N . LEU A 1 401 ? -11.537 -7.932 26.308 1.00 93.31 401 LEU A N 1
ATOM 3188 C CA . LEU A 1 401 ? -12.691 -7.033 26.243 1.00 93.31 401 LEU A CA 1
ATOM 3189 C C . LEU A 1 401 ? -13.425 -6.917 27.583 1.00 93.31 401 LEU A C 1
ATOM 3191 O O . LEU A 1 401 ? -13.833 -5.818 27.944 1.00 93.31 401 LEU A O 1
ATOM 3195 N N . GLU A 1 402 ? -13.554 -8.004 28.347 1.00 93.25 402 GLU A N 1
ATOM 3196 C CA . GLU A 1 402 ? -14.144 -7.982 29.694 1.00 93.25 402 GLU A CA 1
ATOM 3197 C C . GLU A 1 402 ?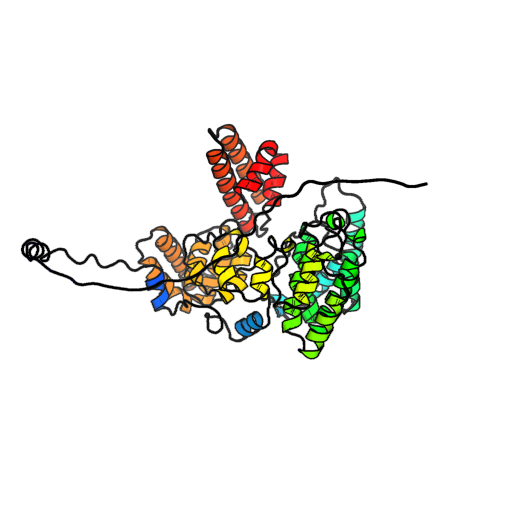 -13.364 -7.057 30.638 1.00 93.25 402 GLU A C 1
ATOM 3199 O O . GLU A 1 402 ? -13.955 -6.250 31.359 1.00 93.25 402 GLU A O 1
ATOM 3204 N N . LYS A 1 403 ? -12.026 -7.102 30.582 1.00 91.06 403 LYS A N 1
ATOM 3205 C CA . LYS A 1 403 ? -11.174 -6.173 31.334 1.00 91.06 403 LYS A CA 1
ATOM 3206 C C . LYS A 1 403 ? -11.319 -4.738 30.832 1.00 91.06 403 LYS A C 1
ATOM 3208 O O . LYS A 1 403 ? -11.465 -3.831 31.651 1.00 91.06 403 LYS A O 1
ATOM 3213 N N . LEU A 1 404 ? -11.344 -4.516 29.517 1.00 90.12 404 LEU A N 1
ATOM 3214 C CA . LEU A 1 404 ? -11.550 -3.180 28.940 1.00 90.12 404 LEU A CA 1
ATOM 3215 C C . LEU A 1 404 ? -12.923 -2.589 29.307 1.00 90.12 404 LEU A C 1
ATOM 3217 O O . LEU A 1 404 ? -13.023 -1.398 29.591 1.00 90.12 404 LEU A O 1
ATOM 3221 N N . ALA A 1 405 ? -13.968 -3.415 29.400 1.00 89.06 405 ALA A N 1
ATOM 3222 C CA . ALA A 1 405 ? -15.315 -3.011 29.811 1.00 89.06 405 ALA A CA 1
ATOM 3223 C C . ALA A 1 405 ? -15.425 -2.603 31.296 1.00 89.06 405 ALA A C 1
ATOM 3225 O O . ALA A 1 405 ? -16.473 -2.099 31.714 1.00 89.06 405 ALA A O 1
ATOM 3226 N N . SER A 1 406 ? -14.359 -2.809 32.078 1.00 86.75 406 SER A N 1
ATOM 3227 C CA . SER A 1 406 ? -14.232 -2.391 33.481 1.00 86.75 406 SER A CA 1
ATOM 3228 C C . SER A 1 406 ? -13.381 -1.130 33.684 1.00 86.75 406 SER A C 1
ATOM 3230 O O . SER A 1 406 ? -13.201 -0.688 34.820 1.00 86.75 406 SER A O 1
ATOM 3232 N N . LEU A 1 407 ? -12.859 -0.542 32.600 1.00 85.94 407 LEU A N 1
ATOM 3233 C CA . LEU A 1 407 ? -12.151 0.736 32.652 1.00 85.94 407 LEU A CA 1
ATOM 3234 C C . LEU A 1 407 ? -13.091 1.877 33.071 1.00 85.94 407 LEU A C 1
ATOM 3236 O O . LEU A 1 407 ? -14.309 1.776 32.990 1.00 85.94 407 LEU A O 1
ATOM 3240 N N . GLU A 1 408 ? -12.523 3.003 33.496 1.00 82.12 408 GLU A N 1
ATOM 3241 C CA . GLU A 1 408 ? -13.312 4.217 33.756 1.00 82.12 408 GLU A CA 1
ATOM 3242 C C . GLU A 1 408 ? -13.589 5.037 32.487 1.00 82.12 408 GLU A C 1
ATOM 3244 O O . GLU A 1 408 ? -14.461 5.902 32.491 1.00 82.12 408 GLU A O 1
ATOM 3249 N N . ASP A 1 409 ? -12.838 4.808 31.405 1.00 84.50 409 ASP A N 1
ATOM 3250 C CA . ASP A 1 409 ? -13.050 5.521 30.146 1.00 84.50 409 ASP A CA 1
ATOM 3251 C C . ASP A 1 409 ? -14.346 5.046 29.481 1.00 84.50 409 ASP A C 1
ATOM 3253 O O . ASP A 1 409 ? -14.391 3.978 28.872 1.00 84.50 409 ASP A O 1
ATOM 3257 N N . GLU A 1 410 ? -15.392 5.868 29.568 1.00 85.44 410 GLU A N 1
ATOM 3258 C CA . GLU A 1 410 ? -16.713 5.570 29.012 1.00 85.44 410 GLU A CA 1
ATOM 3259 C C . GLU A 1 410 ? -16.680 5.206 27.522 1.00 85.44 410 GLU A C 1
ATOM 3261 O O . GLU A 1 410 ? -17.478 4.374 27.082 1.00 85.44 410 GLU A O 1
ATOM 3266 N N . LYS A 1 411 ? -15.764 5.790 26.734 1.00 84.88 411 LYS A N 1
ATOM 3267 C CA . LYS A 1 411 ? -15.656 5.474 25.303 1.00 84.88 411 LYS A CA 1
ATOM 3268 C C . LYS A 1 411 ? -15.116 4.063 25.092 1.00 84.88 411 LYS A C 1
ATOM 3270 O O . LYS A 1 411 ? -15.680 3.322 24.289 1.00 84.88 411 LYS A O 1
ATOM 3275 N N . GLU A 1 412 ? -14.076 3.686 25.835 1.00 86.81 412 GLU A N 1
ATOM 3276 C CA . GLU A 1 412 ? -13.508 2.330 25.796 1.00 86.81 412 GLU A CA 1
ATOM 3277 C C . GLU A 1 412 ? -14.511 1.302 26.312 1.00 86.81 412 GLU A C 1
ATOM 3279 O O . GLU A 1 412 ? -14.727 0.277 25.673 1.00 86.81 412 GLU A O 1
ATOM 3284 N N . VAL A 1 413 ? -15.190 1.604 27.422 1.00 88.75 413 VAL A N 1
ATOM 3285 C CA . VAL A 1 413 ? -16.204 0.721 28.008 1.00 88.75 413 VAL A CA 1
ATOM 3286 C C . VAL A 1 413 ? -17.345 0.479 27.032 1.00 88.75 413 VAL A C 1
ATOM 3288 O O . VAL A 1 413 ? -17.759 -0.663 26.836 1.00 88.75 413 VAL A O 1
ATOM 3291 N N . LYS A 1 414 ? -17.856 1.538 26.395 1.00 89.81 414 LYS A N 1
ATOM 3292 C CA . LYS A 1 414 ? -18.935 1.419 25.413 1.00 89.81 414 LYS A CA 1
ATOM 3293 C C . LYS A 1 414 ? -18.504 0.575 24.214 1.00 89.81 414 LYS A C 1
ATOM 3295 O O . LYS A 1 414 ? -19.258 -0.302 23.801 1.00 89.81 414 LYS A O 1
ATOM 3300 N N . ALA A 1 415 ? -17.306 0.812 23.678 1.00 89.31 415 ALA A N 1
ATOM 3301 C CA . ALA A 1 415 ? -16.768 0.032 22.565 1.00 89.31 415 ALA A CA 1
ATOM 3302 C C . ALA A 1 415 ? -16.575 -1.447 22.943 1.00 89.31 415 ALA A C 1
ATOM 3304 O O . ALA A 1 415 ? -17.005 -2.332 22.206 1.00 89.31 415 ALA A O 1
ATOM 3305 N N . ALA A 1 416 ? -16.001 -1.721 24.118 1.00 91.56 416 ALA A N 1
ATOM 3306 C CA . ALA A 1 416 ? -15.772 -3.076 24.609 1.00 91.56 416 ALA A CA 1
ATOM 3307 C C . ALA A 1 416 ? -17.083 -3.841 24.848 1.00 91.56 416 ALA A C 1
ATOM 3309 O O . ALA A 1 416 ? -17.192 -4.998 24.450 1.00 91.56 416 ALA A O 1
ATOM 3310 N N . ARG A 1 417 ? -18.107 -3.197 25.426 1.00 91.62 417 ARG A N 1
ATOM 3311 C CA . ARG A 1 417 ? -19.434 -3.809 25.619 1.00 91.62 417 ARG A CA 1
ATOM 3312 C C . ARG A 1 417 ? -20.117 -4.139 24.295 1.00 91.62 417 ARG A C 1
ATOM 3314 O O . ARG A 1 417 ? -20.579 -5.259 24.130 1.00 91.62 417 ARG A O 1
ATOM 3321 N N . LEU A 1 418 ? -20.105 -3.213 23.333 1.00 90.44 418 LEU A N 1
ATOM 3322 C CA . LEU A 1 418 ? -20.635 -3.471 21.988 1.00 90.44 418 LEU A CA 1
ATOM 3323 C C . LEU A 1 418 ? -19.908 -4.640 21.305 1.00 90.44 418 LEU A C 1
ATOM 3325 O O . LEU A 1 418 ? -20.539 -5.475 20.663 1.00 90.44 418 LEU A O 1
ATOM 3329 N N . ALA A 1 419 ? -18.585 -4.726 21.455 1.00 91.38 419 ALA A N 1
ATOM 3330 C CA . ALA A 1 419 ? -17.799 -5.838 20.929 1.00 91.38 419 ALA A CA 1
ATOM 3331 C C . ALA A 1 419 ? -18.150 -7.179 21.600 1.00 91.38 419 ALA A C 1
ATOM 3333 O O . ALA A 1 419 ? -18.283 -8.185 20.903 1.00 91.38 419 ALA A O 1
ATOM 3334 N N . LEU A 1 420 ? -18.349 -7.198 22.923 1.00 92.12 420 LEU A N 1
ATOM 3335 C CA . LEU A 1 420 ? -18.808 -8.384 23.656 1.00 92.12 420 LEU A CA 1
ATOM 3336 C C . LEU A 1 420 ? -20.199 -8.829 23.186 1.00 92.12 420 LEU A C 1
ATOM 3338 O O . LEU A 1 420 ? -20.385 -10.005 22.880 1.00 92.12 420 LEU A O 1
ATOM 3342 N N . GLU A 1 421 ? -21.140 -7.898 23.012 1.00 89.31 421 GLU A N 1
ATOM 3343 C CA . GLU A 1 421 ? -22.477 -8.190 22.477 1.00 89.31 421 GLU A CA 1
ATOM 3344 C C . GLU A 1 421 ? -22.417 -8.822 21.074 1.00 89.31 421 GLU A C 1
ATOM 3346 O O . GLU A 1 421 ? -23.161 -9.763 20.783 1.00 89.31 421 GLU A O 1
ATOM 3351 N N . LEU A 1 422 ? -21.517 -8.348 20.201 1.00 86.12 422 LEU A N 1
ATOM 3352 C CA . LEU A 1 422 ? -21.301 -8.907 18.856 1.00 86.12 422 LEU A CA 1
ATOM 3353 C C . LEU A 1 422 ? -20.726 -10.331 18.886 1.00 86.12 422 LEU A C 1
ATOM 3355 O O . LEU A 1 422 ? -21.031 -11.135 18.000 1.00 86.12 422 LEU A O 1
ATOM 3359 N N . ILE A 1 423 ? -19.896 -10.641 19.884 1.00 87.06 423 ILE A N 1
ATOM 3360 C CA . ILE A 1 423 ? -19.369 -11.990 20.113 1.00 87.06 423 ILE A CA 1
ATOM 3361 C C . ILE A 1 423 ? -20.482 -12.912 20.644 1.00 87.06 423 ILE A C 1
ATOM 3363 O O . ILE A 1 423 ? -20.598 -14.057 20.205 1.00 87.06 423 ILE A O 1
ATOM 3367 N N . GLU A 1 424 ? -21.319 -12.428 21.565 1.00 78.94 424 GLU A N 1
ATOM 3368 C CA . GLU A 1 424 ? -22.380 -13.209 22.220 1.00 78.94 424 GLU A CA 1
ATOM 3369 C C . GLU A 1 424 ? -23.595 -13.482 21.327 1.00 78.94 424 GLU A C 1
ATOM 3371 O O . GLU A 1 424 ? -24.180 -14.566 21.400 1.00 78.94 424 GLU A O 1
ATOM 3376 N N . THR A 1 425 ? -23.960 -12.553 20.436 1.00 61.03 425 THR A N 1
ATOM 3377 C CA . THR A 1 425 ? -25.137 -12.694 19.554 1.00 61.03 425 THR A CA 1
ATOM 3378 C C . THR A 1 425 ? -25.091 -13.946 18.668 1.00 61.03 425 THR A C 1
ATOM 3380 O O . THR A 1 425 ? -26.141 -14.467 18.295 1.00 61.03 425 THR A O 1
ATOM 3383 N N . VAL A 1 426 ? -23.908 -14.509 18.409 1.00 47.91 426 VAL A N 1
ATOM 3384 C CA . VAL A 1 426 ? -23.731 -15.738 17.617 1.00 47.91 426 VAL A CA 1
ATOM 3385 C C . VAL A 1 426 ? -24.016 -17.017 18.416 1.00 47.91 426 VAL A C 1
ATOM 3387 O O . VAL A 1 426 ? -24.416 -18.016 17.823 1.00 47.91 426 VAL A O 1
ATOM 3390 N N . GLN A 1 427 ? -23.917 -17.006 19.752 1.00 48.31 427 GLN A N 1
ATOM 3391 C CA . GLN A 1 427 ? -24.318 -18.177 20.547 1.00 48.31 427 GLN A CA 1
ATOM 3392 C C . GLN A 1 427 ? -25.844 -18.369 20.593 1.00 48.31 427 GLN A C 1
ATOM 3394 O O . GLN A 1 427 ? -26.301 -19.452 20.952 1.00 48.31 427 GLN A O 1
ATOM 3399 N N . GLN A 1 428 ? -26.639 -17.360 20.207 1.00 43.03 428 GLN A N 1
ATOM 3400 C CA . GLN A 1 428 ? -28.106 -17.424 20.271 1.00 43.03 428 GLN A CA 1
ATOM 3401 C C . GLN A 1 428 ? -28.844 -17.114 18.957 1.00 43.03 428 GLN A C 1
ATOM 3403 O O . GLN A 1 428 ? -29.985 -17.552 18.809 1.00 43.03 428 GLN A O 1
ATOM 3408 N N . LYS A 1 429 ? -28.261 -16.384 17.993 1.00 38.91 429 LYS A N 1
ATOM 3409 C CA . LYS A 1 429 ? -28.968 -15.964 16.767 1.00 38.91 429 LYS A CA 1
ATOM 3410 C C . LYS A 1 429 ? -28.050 -15.830 15.546 1.00 38.91 429 LYS A C 1
ATOM 3412 O O . LYS A 1 429 ? -27.720 -14.715 15.171 1.00 38.91 429 LYS A O 1
ATOM 3417 N N . GLY A 1 430 ? -27.744 -16.951 14.881 1.00 43.41 430 GLY A N 1
ATOM 3418 C CA . GLY A 1 430 ? -27.366 -17.012 13.454 1.00 43.41 430 GLY A CA 1
ATOM 3419 C C . GLY A 1 430 ? -26.274 -16.038 12.953 1.00 43.41 430 GLY A C 1
ATOM 3420 O O . GLY A 1 430 ? -25.567 -15.411 13.739 1.00 43.41 430 GLY A O 1
ATOM 3421 N N . PRO A 1 431 ? -26.068 -15.923 11.626 1.00 42.66 431 PRO A N 1
ATOM 3422 C CA . PRO A 1 431 ? -25.216 -14.875 11.067 1.00 42.66 431 PRO A CA 1
ATOM 3423 C C . PRO A 1 431 ? -25.819 -13.493 11.364 1.00 42.66 431 PRO A C 1
ATOM 3425 O O . PRO A 1 431 ? -27.033 -13.306 11.274 1.00 42.66 431 PRO A O 1
ATOM 3428 N N . ILE A 1 432 ? -24.970 -12.518 11.714 1.00 48.72 432 ILE A N 1
ATOM 3429 C CA . ILE A 1 432 ? -25.392 -11.120 11.884 1.00 48.72 432 ILE A CA 1
ATOM 3430 C C . ILE A 1 432 ? -26.047 -10.666 10.581 1.00 48.72 432 ILE A C 1
ATOM 3432 O O . ILE A 1 432 ? -25.428 -10.769 9.523 1.00 48.72 432 ILE A O 1
ATOM 3436 N N . VAL A 1 433 ? -27.285 -10.170 10.678 1.00 41.12 433 VAL A N 1
ATOM 3437 C CA . VAL A 1 433 ? -28.000 -9.557 9.555 1.00 41.12 433 VAL A CA 1
ATOM 3438 C C . VAL A 1 433 ? -27.083 -8.505 8.945 1.00 41.12 433 VAL A C 1
ATOM 3440 O O . VAL A 1 433 ? -26.662 -7.575 9.636 1.00 41.12 433 VAL A O 1
ATOM 3443 N N . GLU A 1 434 ? -26.730 -8.699 7.676 1.00 42.31 434 GLU A N 1
ATOM 3444 C CA . GLU A 1 434 ? -25.900 -7.762 6.938 1.00 42.31 434 GLU A CA 1
ATOM 3445 C C . GLU A 1 434 ? -26.531 -6.374 7.041 1.00 42.31 434 GLU A C 1
ATOM 3447 O O . GLU A 1 434 ? -27.664 -6.162 6.610 1.00 42.31 434 GLU A O 1
ATOM 3452 N N . ALA A 1 435 ? -25.797 -5.405 7.592 1.00 45.81 435 ALA A N 1
ATOM 3453 C CA . ALA A 1 435 ? -26.003 -4.052 7.114 1.00 45.81 435 ALA A CA 1
ATOM 3454 C C . ALA A 1 435 ? -25.596 -4.115 5.642 1.00 45.81 435 ALA A C 1
ATOM 3456 O O . ALA A 1 435 ? -24.415 -4.321 5.342 1.00 45.81 435 ALA A O 1
ATOM 3457 N N . LEU A 1 436 ? -26.586 -4.083 4.747 1.00 48.88 436 LEU A N 1
ATOM 3458 C CA . LEU A 1 436 ? -26.321 -3.936 3.325 1.00 48.88 436 LEU A CA 1
ATOM 3459 C C . LEU A 1 436 ? -25.381 -2.731 3.176 1.00 48.88 436 LEU A C 1
ATOM 3461 O O . LEU A 1 436 ? -25.627 -1.709 3.831 1.00 48.88 436 LEU A O 1
ATOM 3465 N N . PRO A 1 437 ? -24.292 -2.854 2.395 1.00 56.06 437 PRO A N 1
ATOM 3466 C CA . PRO A 1 437 ? -23.516 -1.689 2.002 1.00 56.06 437 PRO A CA 1
ATOM 3467 C C . PRO A 1 437 ? -24.483 -0.617 1.503 1.00 56.06 437 PRO A C 1
ATOM 3469 O O . PRO A 1 437 ? -25.497 -0.958 0.884 1.00 56.06 437 PRO A O 1
ATOM 3472 N N . LEU A 1 438 ? -24.194 0.651 1.793 1.00 61.59 438 LEU A N 1
ATOM 3473 C CA . LEU A 1 438 ? -24.918 1.740 1.141 1.00 61.59 438 LEU A CA 1
ATOM 3474 C C . LEU A 1 438 ? -24.850 1.491 -0.369 1.00 61.59 438 LEU A C 1
ATOM 3476 O O . LEU A 1 438 ? -23.759 1.287 -0.903 1.00 61.59 438 LEU A O 1
ATOM 3480 N N . ASP A 1 439 ? -26.008 1.443 -1.027 1.00 74.44 439 ASP A N 1
ATOM 3481 C CA . ASP A 1 439 ? -26.036 1.471 -2.484 1.00 74.44 439 ASP A CA 1
ATOM 3482 C C . ASP A 1 439 ? -25.523 2.830 -2.984 1.00 74.44 439 ASP A C 1
ATOM 3484 O O . ASP A 1 439 ? -25.459 3.806 -2.226 1.00 74.44 439 ASP A O 1
ATOM 3488 N N . ASP A 1 440 ? -25.114 2.884 -4.252 1.00 71.50 440 ASP A N 1
ATOM 3489 C CA . ASP A 1 440 ? -24.463 4.067 -4.823 1.00 71.50 440 ASP A CA 1
ATOM 3490 C C . ASP A 1 440 ? -25.354 5.323 -4.707 1.00 71.50 440 ASP A C 1
ATOM 3492 O O . ASP A 1 440 ? -24.856 6.411 -4.416 1.00 71.50 440 ASP A O 1
ATOM 3496 N N . ASP A 1 441 ? -26.678 5.168 -4.823 1.00 78.25 441 ASP A N 1
ATOM 3497 C CA . ASP A 1 441 ? -27.655 6.259 -4.710 1.00 78.25 441 ASP A CA 1
ATOM 3498 C C . ASP A 1 441 ? -27.829 6.761 -3.265 1.00 78.25 441 ASP A C 1
ATOM 3500 O O . ASP A 1 441 ? -28.071 7.947 -3.015 1.00 78.25 441 ASP A O 1
ATOM 3504 N N . ALA A 1 442 ? -27.775 5.871 -2.274 1.00 81.25 442 ALA A N 1
ATOM 3505 C CA . ALA A 1 442 ? -27.803 6.235 -0.861 1.00 81.25 442 ALA A CA 1
ATOM 3506 C C . ALA A 1 442 ? -26.492 6.900 -0.437 1.00 81.25 442 ALA A C 1
ATOM 3508 O O . ALA A 1 442 ? -26.526 7.896 0.289 1.00 81.25 442 ALA A O 1
ATOM 3509 N N . LEU A 1 443 ? -25.360 6.391 -0.926 1.00 81.12 443 LEU A N 1
ATOM 3510 C CA . LEU A 1 443 ? -24.051 6.996 -0.719 1.00 81.12 443 LEU A CA 1
ATOM 3511 C C . LEU A 1 443 ? -24.001 8.411 -1.299 1.00 81.12 443 LEU A C 1
ATOM 3513 O O . LEU A 1 443 ? -23.565 9.332 -0.611 1.00 81.12 443 LEU A O 1
ATOM 3517 N N . GLU A 1 444 ? -24.462 8.599 -2.535 1.00 83.75 444 GLU A N 1
ATOM 3518 C CA . GLU A 1 444 ? -24.412 9.900 -3.197 1.00 83.75 444 GLU A CA 1
ATOM 3519 C C . GLU A 1 444 ? -25.263 10.941 -2.461 1.00 83.75 444 GLU A C 1
ATOM 3521 O O . GLU A 1 444 ? -24.775 12.034 -2.178 1.00 83.75 444 GLU A O 1
ATOM 3526 N N . ARG A 1 445 ? -26.475 10.576 -2.021 1.00 86.88 445 ARG A N 1
ATOM 3527 C CA . ARG A 1 445 ? -27.323 11.449 -1.187 1.00 86.88 445 ARG A CA 1
ATOM 3528 C C . ARG A 1 445 ? -26.675 11.811 0.147 1.00 86.88 445 ARG A C 1
ATOM 3530 O O . ARG A 1 445 ? -26.814 12.938 0.622 1.00 86.88 445 ARG A O 1
ATOM 3537 N N . GLU A 1 446 ? -25.990 10.863 0.780 1.00 87.81 446 GLU A N 1
ATOM 3538 C CA . GLU A 1 446 ? -25.287 11.120 2.038 1.00 87.81 446 GLU A CA 1
ATOM 3539 C C . GLU A 1 446 ? -24.099 12.073 1.820 1.00 87.81 446 GLU A C 1
ATOM 3541 O O . GLU A 1 446 ? -23.931 13.036 2.572 1.00 87.81 446 GLU A O 1
ATOM 3546 N N . VAL A 1 447 ? -23.330 11.873 0.744 1.00 87.69 447 VAL A N 1
ATOM 3547 C CA . VAL A 1 447 ? -22.239 12.769 0.334 1.00 87.69 447 VAL A CA 1
ATOM 3548 C C . VAL A 1 447 ? -22.772 14.168 0.017 1.00 87.69 447 VAL A C 1
ATOM 3550 O O . VAL A 1 447 ? -22.216 15.146 0.513 1.00 87.69 447 VAL A O 1
ATOM 3553 N N . GLU A 1 448 ? -23.853 14.293 -0.752 1.00 89.38 448 GLU A N 1
ATOM 3554 C CA . GLU A 1 448 ? -24.513 15.577 -1.020 1.00 89.38 448 GLU A CA 1
ATOM 3555 C C . GLU A 1 448 ? -24.882 16.300 0.280 1.00 89.38 448 GLU A C 1
ATOM 3557 O O . GLU A 1 448 ? -24.497 17.456 0.473 1.00 89.38 448 GLU A O 1
ATOM 3562 N N . GLY A 1 449 ? -25.525 15.603 1.222 1.00 90.31 449 GLY A N 1
ATOM 3563 C CA . GLY A 1 449 ? -25.896 16.167 2.521 1.00 90.31 449 GLY A CA 1
ATOM 3564 C C . GLY A 1 449 ? -24.700 16.670 3.339 1.00 90.31 449 GLY A C 1
ATOM 3565 O O . GLY A 1 449 ? -24.769 17.746 3.943 1.00 90.31 449 GLY A O 1
ATOM 3566 N N . ILE A 1 450 ? -23.578 15.940 3.324 1.00 92.50 450 ILE A N 1
ATOM 3567 C CA . ILE A 1 450 ? -22.331 16.354 3.987 1.00 92.50 450 ILE A CA 1
ATOM 3568 C C . ILE A 1 450 ? -21.811 17.668 3.390 1.00 92.50 450 ILE A C 1
ATOM 3570 O O . ILE A 1 450 ? -21.467 18.590 4.135 1.00 92.50 450 ILE A O 1
ATOM 3574 N N . PHE A 1 451 ? -21.772 17.782 2.061 1.00 93.12 451 PHE A N 1
ATOM 3575 C CA . PHE A 1 451 ? -21.259 18.974 1.379 1.00 93.12 451 PHE A CA 1
ATOM 3576 C C . PHE A 1 451 ? -22.197 20.180 1.487 1.00 93.12 451 PHE A C 1
ATOM 3578 O O . PHE A 1 451 ? -21.731 21.315 1.638 1.00 93.12 451 PHE A O 1
ATOM 3585 N N . GLU A 1 452 ? -23.510 19.962 1.482 1.00 91.50 452 GLU A N 1
ATOM 3586 C CA . GLU A 1 452 ? -24.488 21.013 1.753 1.00 91.50 452 GLU A CA 1
ATOM 3587 C C . GLU A 1 452 ? -24.324 21.598 3.161 1.00 91.50 452 GLU A C 1
ATOM 3589 O O . GLU A 1 452 ? -24.311 22.824 3.334 1.00 91.50 452 GLU A O 1
ATOM 3594 N N . GLU A 1 453 ? -24.177 20.738 4.173 1.00 94.25 453 GLU A N 1
ATOM 3595 C CA . GLU A 1 453 ? -23.980 21.170 5.556 1.00 94.25 453 GLU A CA 1
ATOM 3596 C C . GLU A 1 453 ? -22.615 21.835 5.750 1.00 94.25 453 GLU A C 1
ATOM 3598 O O . GLU A 1 453 ? -22.530 22.912 6.349 1.00 94.25 453 GLU A O 1
ATOM 3603 N N . LEU A 1 454 ? -21.555 21.279 5.156 1.00 95.12 454 LEU A N 1
ATOM 3604 C CA . LEU A 1 454 ? -20.236 21.907 5.129 1.00 95.12 454 LEU A CA 1
ATOM 3605 C C . LEU A 1 454 ? -20.314 23.317 4.531 1.00 95.12 454 LEU A C 1
ATOM 3607 O O . LEU A 1 454 ? -19.810 24.269 5.125 1.00 95.12 454 LEU A O 1
ATOM 3611 N N . GLY A 1 455 ? -21.004 23.487 3.402 1.00 91.81 455 GLY A N 1
ATOM 3612 C CA . GLY A 1 455 ? -21.182 24.788 2.767 1.00 91.81 455 GLY A CA 1
ATOM 3613 C C . GLY A 1 455 ? -21.926 25.796 3.648 1.00 91.81 455 GLY A C 1
ATOM 3614 O O . GLY A 1 455 ? -21.577 26.980 3.664 1.00 91.81 455 GLY A O 1
ATOM 3615 N N . LYS A 1 456 ? -22.930 25.358 4.419 1.00 93.06 456 LYS A N 1
ATOM 3616 C CA . LYS A 1 456 ? -23.621 26.215 5.403 1.00 93.06 456 LYS A CA 1
ATOM 3617 C C . LYS A 1 456 ? -22.686 26.623 6.539 1.00 93.06 456 LYS A C 1
ATOM 3619 O O . LYS A 1 456 ? -22.674 27.798 6.911 1.00 93.06 456 LYS A O 1
ATOM 3624 N N . ARG A 1 457 ? -21.903 25.681 7.070 1.00 94.56 457 ARG A N 1
ATOM 3625 C CA . ARG A 1 457 ? -20.963 25.921 8.173 1.00 94.56 457 ARG A CA 1
ATOM 3626 C C . ARG A 1 457 ? -19.817 26.835 7.760 1.00 94.56 457 ARG A C 1
ATOM 3628 O O . ARG A 1 457 ? -19.565 27.811 8.455 1.00 94.56 457 ARG A O 1
ATOM 3635 N N . LEU A 1 458 ? -19.200 26.596 6.603 1.00 93.56 458 LEU A N 1
ATOM 3636 C CA . LEU A 1 458 ? -18.112 27.418 6.065 1.00 93.56 458 LEU A CA 1
ATOM 3637 C C . LEU A 1 458 ? -18.538 28.868 5.824 1.00 93.56 458 LEU A C 1
ATOM 3639 O O . LEU A 1 458 ? -17.829 29.795 6.197 1.00 93.56 458 LEU A O 1
ATOM 3643 N N . ARG A 1 459 ? -19.733 29.097 5.264 1.00 92.12 459 ARG A N 1
ATOM 3644 C CA . ARG A 1 459 ? -20.252 30.461 5.042 1.00 92.12 459 ARG A CA 1
ATOM 3645 C C . ARG A 1 459 ? -20.563 31.215 6.340 1.00 92.12 459 ARG A C 1
ATOM 3647 O O . ARG A 1 459 ? -20.627 32.440 6.313 1.00 92.12 459 ARG A O 1
ATOM 3654 N N . LYS A 1 460 ? -20.786 30.500 7.447 1.00 93.19 460 LYS A N 1
ATOM 3655 C CA . LYS A 1 460 ? -21.076 31.063 8.777 1.00 93.19 460 LYS A CA 1
ATOM 3656 C C . LYS A 1 460 ? -19.865 31.050 9.714 1.00 93.19 460 LYS A C 1
ATOM 3658 O O . LYS A 1 460 ? -19.981 31.522 10.843 1.00 93.19 460 LYS A O 1
ATOM 3663 N N . ALA A 1 461 ? -18.738 30.487 9.286 1.00 92.31 461 ALA A N 1
ATOM 3664 C CA . ALA A 1 461 ? -17.567 30.327 10.129 1.00 92.31 461 ALA A CA 1
ATOM 3665 C C . ALA A 1 461 ? -16.968 31.706 10.467 1.00 92.31 461 ALA A C 1
ATOM 3667 O O . ALA A 1 461 ? -16.700 32.495 9.560 1.00 92.31 461 ALA A O 1
ATOM 3668 N N . PRO A 1 462 ? -16.754 32.023 11.756 1.00 85.50 462 PRO A N 1
ATOM 3669 C CA . PRO A 1 462 ? -16.290 33.349 12.165 1.00 85.50 462 PRO A CA 1
ATOM 3670 C C . PRO A 1 462 ? -14.797 33.591 11.892 1.00 85.50 462 PRO A C 1
ATOM 3672 O O . PRO A 1 462 ? -14.358 34.738 11.885 1.00 85.50 462 PRO A O 1
ATOM 3675 N N . HIS A 1 463 ? -14.005 32.531 11.706 1.00 92.31 463 HIS A N 1
ATOM 3676 C CA . HIS A 1 463 ? -12.561 32.593 11.477 1.00 92.31 463 HIS A CA 1
ATOM 3677 C C . HIS A 1 463 ? -12.034 31.284 10.869 1.00 92.31 463 HIS A C 1
ATOM 3679 O O . HIS A 1 463 ? -12.705 30.250 10.916 1.00 92.31 463 HIS A O 1
ATOM 3685 N N . ARG A 1 464 ? -10.788 31.320 10.375 1.00 87.75 464 ARG A N 1
ATOM 3686 C CA . ARG A 1 464 ? -10.118 30.200 9.692 1.00 87.75 464 ARG A CA 1
ATOM 3687 C C . ARG A 1 464 ? -10.124 28.899 10.499 1.00 87.75 464 ARG A C 1
ATOM 3689 O O . ARG A 1 464 ? -10.412 27.850 9.941 1.00 87.75 464 ARG A O 1
ATOM 3696 N N . ASP A 1 465 ? -9.886 28.945 11.811 1.00 88.19 465 ASP A N 1
ATOM 3697 C CA . ASP A 1 465 ? -9.865 27.712 12.620 1.00 88.19 465 ASP A CA 1
ATOM 3698 C C . ASP A 1 465 ? -11.228 27.003 12.668 1.00 88.19 465 ASP A C 1
ATOM 3700 O O . ASP A 1 465 ? -11.291 25.776 12.709 1.00 88.19 465 ASP A O 1
ATOM 3704 N N . ALA A 1 466 ? -12.330 27.760 12.615 1.00 88.19 466 ALA A N 1
ATOM 3705 C CA . ALA A 1 466 ? -13.670 27.188 12.548 1.00 88.19 466 ALA A CA 1
ATOM 3706 C C . ALA A 1 466 ? -13.956 26.593 11.160 1.00 88.19 466 ALA A C 1
ATOM 3708 O O . ALA A 1 466 ? -14.646 25.579 11.065 1.00 88.19 466 ALA A O 1
ATOM 3709 N N . GLU A 1 467 ? -13.398 27.185 10.097 1.00 89.00 467 GLU A N 1
ATOM 3710 C CA . GLU A 1 467 ? -13.444 26.614 8.746 1.00 89.00 467 GLU A CA 1
ATOM 3711 C C . GLU A 1 467 ? -12.680 25.285 8.687 1.00 89.00 467 GLU A C 1
ATOM 3713 O O . GLU A 1 467 ? -13.224 24.287 8.222 1.00 89.00 467 GLU A O 1
ATOM 3718 N N . VAL A 1 468 ? -11.461 25.245 9.236 1.00 87.50 468 VAL A N 1
ATOM 3719 C CA . VAL A 1 468 ? -10.630 24.031 9.325 1.00 87.50 468 VAL A CA 1
ATOM 3720 C C . VAL A 1 468 ? -11.337 22.938 10.125 1.00 87.50 468 VAL A C 1
ATOM 3722 O O . VAL A 1 468 ? -11.395 21.794 9.680 1.00 87.50 468 VAL A O 1
ATOM 3725 N N . ALA A 1 469 ? -11.916 23.270 11.283 1.00 86.00 469 ALA A N 1
ATOM 3726 C CA . ALA A 1 469 ? -12.658 22.307 12.094 1.00 86.00 469 ALA A CA 1
ATOM 3727 C C . ALA A 1 469 ? -13.884 21.748 11.351 1.00 86.00 469 ALA A C 1
ATOM 3729 O O . ALA A 1 469 ? -14.100 20.537 11.351 1.00 86.00 469 ALA A O 1
ATOM 3730 N N . ALA A 1 470 ? -14.654 22.606 10.670 1.00 88.00 470 ALA A N 1
ATOM 3731 C CA . ALA A 1 470 ? -15.802 22.173 9.876 1.00 88.00 470 ALA A CA 1
ATOM 3732 C C . ALA A 1 470 ? -15.389 21.263 8.709 1.00 88.00 470 ALA A C 1
ATOM 3734 O O . ALA A 1 470 ? -16.052 20.256 8.467 1.00 88.00 470 ALA A O 1
ATOM 3735 N N . ILE A 1 471 ? -14.288 21.583 8.019 1.00 88.88 471 ILE A N 1
ATOM 3736 C CA . ILE A 1 471 ? -13.751 20.745 6.942 1.00 88.88 471 ILE A CA 1
ATOM 3737 C C . ILE A 1 471 ? -13.310 19.383 7.479 1.00 88.88 471 ILE A C 1
ATOM 3739 O O . ILE A 1 471 ? -13.667 18.368 6.891 1.00 88.88 471 ILE A O 1
ATOM 3743 N N . ARG A 1 472 ? -12.592 19.344 8.607 1.00 83.50 472 ARG A N 1
ATOM 3744 C CA . ARG A 1 472 ? -12.155 18.088 9.238 1.00 83.50 472 ARG A CA 1
ATOM 3745 C C . ARG A 1 472 ? -13.329 17.194 9.616 1.00 83.50 472 ARG A C 1
ATOM 3747 O O . ARG A 1 472 ? -13.314 16.010 9.310 1.00 83.50 472 ARG A O 1
ATOM 3754 N N . GLU A 1 473 ? -14.363 17.760 10.232 1.00 84.25 473 GLU A N 1
ATOM 3755 C CA . GLU A 1 473 ? -15.566 17.003 10.590 1.00 84.25 473 GLU A CA 1
ATOM 3756 C C . GLU A 1 473 ? -16.322 16.491 9.356 1.00 84.25 473 GLU A C 1
ATOM 3758 O O . GLU A 1 473 ? -16.791 15.354 9.350 1.00 84.25 473 GLU A O 1
ATOM 3763 N N . ALA A 1 474 ? -16.423 17.302 8.298 1.00 87.25 474 ALA A N 1
ATOM 3764 C CA . ALA A 1 474 ? -17.051 16.881 7.049 1.00 87.25 474 ALA A CA 1
ATOM 3765 C C . ALA A 1 474 ? -16.236 15.800 6.329 1.00 87.25 474 ALA A C 1
ATOM 3767 O O . ALA A 1 474 ? -16.819 14.871 5.776 1.00 87.25 474 ALA A O 1
ATOM 3768 N N . TYR A 1 475 ? -14.906 15.887 6.365 1.00 84.12 475 TYR A N 1
ATOM 3769 C CA . TYR A 1 475 ?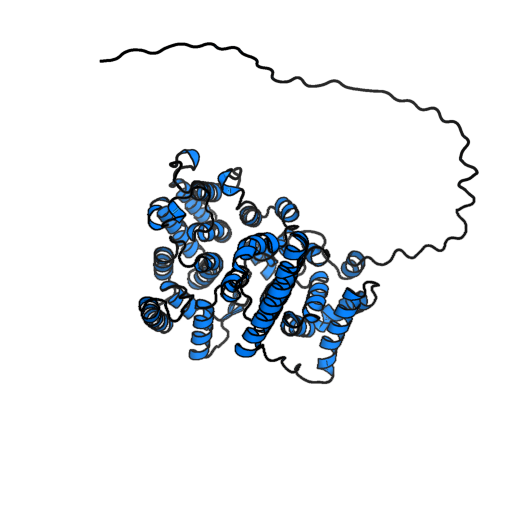 -14.028 14.854 5.827 1.00 84.12 475 TYR A CA 1
ATOM 3770 C C . TYR A 1 475 ? -14.159 13.539 6.606 1.00 84.12 475 TYR A C 1
ATOM 3772 O O . TYR A 1 475 ? -14.293 12.485 5.991 1.00 84.12 475 TYR A O 1
ATOM 3780 N N . ASP A 1 476 ? -14.206 13.597 7.943 1.00 77.62 476 ASP A N 1
ATOM 3781 C CA . ASP A 1 476 ? -14.433 12.424 8.797 1.00 77.62 476 ASP A CA 1
ATOM 3782 C C . ASP A 1 476 ? -15.770 11.736 8.448 1.00 77.62 476 ASP A C 1
ATOM 3784 O O . ASP A 1 476 ? -15.815 10.516 8.276 1.00 77.62 476 ASP A O 1
ATOM 3788 N N . ALA A 1 477 ? -16.848 12.513 8.282 1.00 81.62 477 ALA A N 1
ATOM 3789 C CA . ALA A 1 477 ? -18.155 11.992 7.874 1.00 81.62 477 ALA A CA 1
ATOM 3790 C C . ALA A 1 477 ? -18.136 11.415 6.448 1.00 81.62 477 ALA A C 1
ATOM 3792 O O . ALA A 1 477 ? -18.675 10.337 6.205 1.00 81.62 477 ALA A O 1
ATOM 3793 N N . TYR A 1 478 ? -17.479 12.105 5.511 1.00 82.38 478 TYR A N 1
ATOM 3794 C CA . TYR A 1 478 ? -17.343 11.664 4.124 1.00 82.38 478 TYR A CA 1
ATOM 3795 C C . TYR A 1 478 ? -16.602 10.329 4.027 1.00 82.38 478 TYR A C 1
ATOM 3797 O O . TYR A 1 478 ? -17.064 9.409 3.350 1.00 82.38 478 TYR A O 1
ATOM 3805 N N . ALA A 1 479 ? -15.470 10.207 4.724 1.00 75.31 479 ALA A N 1
ATOM 3806 C CA . ALA A 1 479 ? -14.674 8.990 4.738 1.00 75.31 479 ALA A CA 1
ATOM 3807 C C . ALA A 1 479 ? -15.440 7.818 5.367 1.00 75.31 479 ALA A C 1
ATOM 3809 O O . ALA A 1 479 ? -15.349 6.697 4.871 1.00 75.31 479 ALA A O 1
ATOM 3810 N N . GLU A 1 480 ? -16.226 8.062 6.420 1.00 74.81 480 GLU A N 1
ATOM 3811 C CA . GLU A 1 480 ? -17.059 7.031 7.044 1.00 74.81 480 GLU A CA 1
ATOM 3812 C C . GLU A 1 480 ? -18.174 6.548 6.104 1.00 74.81 480 GLU A C 1
ATOM 3814 O O . GLU A 1 480 ? -18.305 5.340 5.914 1.00 74.81 480 GLU A O 1
ATOM 3819 N N . ALA A 1 481 ? -18.902 7.455 5.443 1.00 76.00 481 ALA A N 1
ATOM 3820 C CA . ALA A 1 481 ? -19.955 7.096 4.488 1.00 76.00 481 ALA A CA 1
ATOM 3821 C C . ALA A 1 481 ? -19.410 6.275 3.305 1.00 76.00 481 ALA A C 1
ATOM 3823 O O . ALA A 1 481 ? -19.930 5.209 2.972 1.00 76.00 481 ALA A O 1
ATOM 3824 N N . ARG A 1 482 ? -18.299 6.731 2.715 1.00 74.44 482 ARG A N 1
ATOM 3825 C CA . ARG A 1 482 ? -17.594 6.055 1.613 1.00 74.44 482 ARG A CA 1
ATOM 3826 C C . ARG A 1 482 ? -17.064 4.674 2.024 1.00 74.44 482 ARG A C 1
ATOM 3828 O O . ARG A 1 482 ? -17.290 3.680 1.337 1.00 74.44 482 ARG A O 1
ATOM 3835 N N . SER A 1 483 ? -16.448 4.582 3.203 1.00 67.94 483 SER A N 1
ATOM 3836 C CA . SER A 1 483 ? -15.980 3.317 3.786 1.00 67.94 483 SER A CA 1
ATOM 3837 C C . SER A 1 483 ? -17.136 2.341 4.060 1.00 67.94 483 SER A C 1
ATOM 3839 O O . SER A 1 483 ? -17.014 1.149 3.779 1.00 67.94 483 SER A O 1
ATOM 3841 N N . ALA A 1 484 ? -18.298 2.832 4.509 1.00 68.69 484 ALA A N 1
ATOM 3842 C CA . ALA A 1 484 ? -19.503 2.019 4.707 1.00 68.69 484 ALA A CA 1
ATOM 3843 C C . ALA A 1 484 ? -20.101 1.468 3.395 1.00 68.69 484 ALA A C 1
ATOM 3845 O O . ALA A 1 484 ? -20.721 0.403 3.409 1.00 68.69 484 ALA A O 1
ATOM 3846 N N . ALA A 1 485 ? -19.882 2.142 2.264 1.00 69.12 485 ALA A N 1
ATOM 3847 C CA . ALA A 1 485 ? -20.216 1.633 0.931 1.00 69.12 485 ALA A CA 1
ATOM 3848 C C . ALA A 1 485 ? -19.167 0.647 0.369 1.00 69.12 485 ALA A C 1
ATOM 3850 O O . ALA A 1 485 ? -19.372 0.036 -0.679 1.00 69.12 485 ALA A O 1
ATOM 3851 N N . GLY A 1 486 ? -18.039 0.454 1.063 1.00 59.88 486 GLY A N 1
ATOM 3852 C CA . GLY A 1 486 ? -16.933 -0.380 0.589 1.00 59.88 486 GLY A CA 1
ATOM 3853 C C . GLY A 1 486 ? -16.105 0.268 -0.523 1.00 59.88 486 GLY A C 1
ATOM 3854 O O . GLY A 1 486 ? -15.392 -0.445 -1.232 1.00 59.88 486 GLY A O 1
ATOM 3855 N N . ASP A 1 487 ? -16.195 1.592 -0.669 1.00 61.53 487 ASP A N 1
ATOM 3856 C CA . ASP A 1 487 ? -15.406 2.391 -1.605 1.00 61.53 487 ASP A CA 1
ATOM 3857 C C . ASP A 1 487 ? -14.675 3.504 -0.840 1.00 61.53 487 ASP A C 1
ATOM 3859 O O . ASP A 1 487 ? -15.182 4.616 -0.709 1.00 61.53 487 ASP A O 1
ATOM 3863 N N . PRO A 1 488 ? -13.515 3.213 -0.236 1.00 55.03 488 PR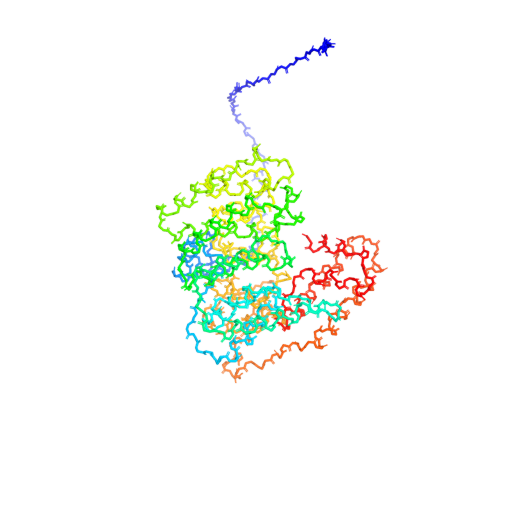O A N 1
ATOM 3864 C CA . PRO A 1 488 ? -12.760 4.176 0.542 1.00 55.03 488 PRO A CA 1
ATOM 3865 C C . PRO A 1 488 ? -11.907 5.018 -0.403 1.00 55.03 488 PRO A C 1
ATOM 3867 O O . PRO A 1 488 ? -10.901 4.571 -0.956 1.00 55.03 488 PRO A O 1
ATOM 3870 N N . ILE A 1 489 ? -12.334 6.258 -0.594 1.00 59.78 489 ILE A N 1
ATOM 3871 C CA . ILE A 1 489 ? -11.765 7.137 -1.606 1.00 59.78 489 ILE A CA 1
ATOM 3872 C C . ILE A 1 489 ? -10.769 8.125 -0.972 1.00 59.78 489 ILE A C 1
ATOM 3874 O O . ILE A 1 489 ? -11.060 8.661 0.100 1.00 59.78 489 ILE A O 1
ATOM 3878 N N . PRO A 1 490 ? -9.614 8.410 -1.609 1.00 56.75 490 PRO A N 1
ATOM 3879 C CA . PRO A 1 490 ? -8.654 9.387 -1.099 1.00 56.75 490 PRO A CA 1
ATOM 3880 C C . PRO A 1 490 ? -9.221 10.807 -0.957 1.00 56.75 490 PRO A C 1
ATOM 3882 O O . PRO A 1 490 ? -10.176 11.201 -1.630 1.00 56.75 490 PRO A O 1
ATOM 3885 N N . GLU A 1 491 ? -8.518 11.600 -0.143 1.00 58.62 491 GLU A N 1
ATOM 3886 C CA . GLU A 1 491 ? -8.651 13.053 0.058 1.00 58.62 491 GLU A CA 1
ATOM 3887 C C . GLU A 1 491 ? -8.976 13.839 -1.219 1.00 58.62 491 GLU A C 1
ATOM 3889 O O . GLU A 1 491 ? -9.775 14.776 -1.204 1.00 58.62 491 GLU A O 1
ATOM 3894 N N . ALA A 1 492 ? -8.400 13.429 -2.346 1.00 59.34 492 ALA A N 1
ATOM 3895 C CA . ALA A 1 492 ? -8.605 14.093 -3.618 1.00 59.34 492 ALA A CA 1
ATOM 3896 C C . ALA A 1 492 ? -10.071 14.134 -4.064 1.00 59.34 492 ALA A C 1
ATOM 3898 O O . ALA A 1 492 ? -10.489 15.123 -4.650 1.00 59.34 492 ALA A O 1
ATOM 3899 N N . TYR A 1 493 ? -10.891 13.118 -3.780 1.00 68.31 493 TYR A N 1
ATOM 3900 C CA . TYR A 1 493 ? -12.300 13.170 -4.196 1.00 68.31 493 TYR A CA 1
ATOM 3901 C C . TYR A 1 493 ? -13.084 14.114 -3.323 1.00 68.31 493 TYR A C 1
ATOM 3903 O O . TYR A 1 493 ? -13.934 14.843 -3.819 1.00 68.31 493 TYR A O 1
ATOM 3911 N N . PHE A 1 494 ? -12.764 14.136 -2.033 1.00 77.75 494 PHE A N 1
ATOM 3912 C CA . PHE A 1 494 ? -13.363 15.096 -1.134 1.00 77.75 494 PHE A CA 1
ATOM 3913 C C . PHE A 1 494 ? -13.074 16.523 -1.613 1.00 77.75 494 PHE A C 1
ATOM 3915 O O . PHE A 1 494 ? -14.001 17.315 -1.730 1.00 77.75 494 PHE A O 1
ATOM 3922 N N . THR A 1 495 ? -11.833 16.844 -1.992 1.00 76.94 495 THR A N 1
ATOM 3923 C CA . THR A 1 495 ? -11.495 18.181 -2.509 1.00 76.94 495 THR A CA 1
ATOM 3924 C C . THR A 1 495 ? -12.029 18.442 -3.923 1.00 76.94 495 THR A C 1
ATOM 3926 O O . THR A 1 495 ? -12.463 19.560 -4.194 1.00 76.94 495 THR A O 1
ATOM 3929 N N . HIS A 1 496 ? -12.114 17.436 -4.803 1.00 75.94 496 HIS A N 1
ATOM 3930 C CA . HIS A 1 496 ? -12.749 17.567 -6.125 1.00 75.94 496 HIS A CA 1
ATOM 3931 C C . HIS A 1 496 ? -14.220 17.986 -6.021 1.00 75.94 496 HIS A C 1
ATOM 3933 O O . HIS A 1 496 ? -14.658 18.881 -6.747 1.00 75.94 496 HIS A O 1
ATOM 3939 N N . ARG A 1 497 ? -14.955 17.428 -5.052 1.00 81.00 497 ARG A N 1
ATOM 3940 C CA . ARG A 1 497 ? -16.363 17.767 -4.799 1.00 81.00 497 ARG A CA 1
ATOM 3941 C C . ARG A 1 497 ? -16.558 19.220 -4.359 1.00 81.00 497 ARG A C 1
ATOM 3943 O O . ARG A 1 497 ? -17.660 19.739 -4.464 1.00 81.00 497 ARG A O 1
ATOM 3950 N N . PHE A 1 498 ? -15.519 19.951 -3.940 1.00 85.31 498 PHE A N 1
ATOM 3951 C CA . PHE A 1 498 ? -15.671 21.383 -3.636 1.00 85.31 498 PHE A CA 1
ATOM 3952 C C . PHE A 1 498 ? -16.098 22.183 -4.873 1.00 85.31 498 PHE A C 1
ATOM 3954 O O . PHE A 1 498 ? -16.782 23.199 -4.724 1.00 85.31 498 PHE A O 1
ATOM 3961 N N . GLY A 1 499 ? -15.716 21.744 -6.078 1.00 79.44 499 GLY A N 1
ATOM 3962 C CA . GLY A 1 499 ? -16.163 22.354 -7.331 1.00 79.44 499 GLY A CA 1
ATOM 3963 C C . GLY A 1 499 ? -17.679 22.265 -7.498 1.00 79.44 499 GLY A C 1
ATOM 3964 O O . GLY A 1 499 ? -18.333 23.291 -7.692 1.00 79.44 499 GLY A O 1
ATOM 3965 N N . ASP A 1 500 ? -18.230 21.067 -7.311 1.00 81.75 500 ASP A N 1
ATOM 3966 C CA . ASP A 1 500 ? -19.643 20.749 -7.555 1.00 81.75 500 ASP A CA 1
ATOM 3967 C C . ASP A 1 500 ? -20.600 21.525 -6.633 1.00 81.75 500 ASP A C 1
ATOM 3969 O O . ASP A 1 500 ? -21.718 21.857 -7.019 1.00 81.75 500 ASP A O 1
ATOM 3973 N N . PHE A 1 501 ? -20.140 21.894 -5.432 1.00 85.19 501 PHE A N 1
ATOM 3974 C CA . PHE A 1 501 ? -20.946 22.592 -4.419 1.00 85.19 501 PHE A CA 1
ATOM 3975 C C . PHE A 1 501 ? -20.617 24.091 -4.289 1.00 85.19 501 PHE A C 1
ATOM 3977 O O . PHE A 1 501 ? -21.046 24.758 -3.339 1.00 85.19 501 PHE A O 1
ATOM 3984 N N . GLY A 1 502 ? -19.834 24.649 -5.221 1.00 83.12 502 GLY A N 1
ATOM 3985 C CA . GLY A 1 502 ? -19.447 26.064 -5.197 1.00 83.12 502 GLY A CA 1
ATOM 3986 C C . GLY A 1 502 ? -18.580 26.437 -3.986 1.00 83.12 502 GLY A C 1
ATOM 3987 O O . GLY A 1 502 ? -18.616 27.574 -3.508 1.00 83.12 502 GLY A O 1
ATOM 3988 N N . LEU A 1 503 ? -17.811 25.478 -3.468 1.00 87.94 503 LEU A N 1
ATOM 3989 C CA . LEU A 1 503 ? -16.897 25.637 -2.335 1.00 87.94 503 LEU A CA 1
ATOM 3990 C C . LEU A 1 503 ? -15.440 25.837 -2.774 1.00 87.94 503 LEU A C 1
ATOM 3992 O O . LEU A 1 503 ? -14.557 25.895 -1.925 1.00 87.94 503 LEU A O 1
ATOM 3996 N N . GLY A 1 504 ? -15.168 26.001 -4.073 1.00 84.75 504 GLY A N 1
ATOM 3997 C CA . GLY A 1 504 ? -13.809 26.032 -4.633 1.00 84.75 504 GLY A CA 1
ATOM 3998 C C . GLY A 1 504 ? -12.812 26.963 -3.925 1.00 84.75 504 GLY A C 1
ATOM 3999 O O . GLY A 1 504 ? -11.638 26.623 -3.815 1.00 84.75 504 GLY A O 1
ATOM 4000 N N . LYS A 1 505 ? -13.257 28.090 -3.346 1.00 86.88 505 LYS A N 1
ATOM 4001 C CA . LYS A 1 505 ? -12.368 28.995 -2.587 1.00 86.88 505 LYS A CA 1
ATOM 4002 C C . LYS A 1 505 ? -11.775 28.382 -1.309 1.00 86.88 505 LYS A C 1
ATOM 4004 O O . LYS A 1 505 ? -10.759 28.870 -0.828 1.00 86.88 505 LYS A O 1
ATOM 4009 N N . TRP A 1 506 ? -12.397 27.336 -0.765 1.00 88.25 506 TRP A N 1
ATOM 4010 C CA . TRP A 1 506 ? -11.915 26.595 0.402 1.00 88.25 506 TRP A CA 1
ATOM 4011 C C . TRP A 1 506 ? -11.184 25.303 0.022 1.00 88.25 506 TRP A C 1
ATOM 4013 O O . TRP A 1 506 ? -10.691 24.633 0.917 1.00 88.25 506 TRP A O 1
ATOM 4023 N N . ALA A 1 507 ? -11.071 24.950 -1.265 1.00 80.12 507 ALA A N 1
ATOM 4024 C CA . ALA A 1 507 ? -10.448 23.691 -1.682 1.00 80.12 507 ALA A CA 1
ATOM 4025 C C . ALA A 1 507 ? -8.980 23.594 -1.230 1.00 80.12 507 ALA A C 1
ATOM 4027 O O . ALA A 1 507 ? -8.572 22.575 -0.689 1.00 80.12 507 ALA A O 1
ATOM 4028 N N . MET A 1 508 ? -8.212 24.684 -1.348 1.00 78.50 508 MET A N 1
ATOM 4029 C CA . MET A 1 508 ? -6.833 24.733 -0.839 1.00 78.50 508 MET A CA 1
ATOM 4030 C C . MET A 1 508 ? -6.772 24.667 0.690 1.00 78.50 508 MET A C 1
ATOM 4032 O O . MET A 1 508 ? -5.897 24.011 1.238 1.00 78.50 508 MET A O 1
ATOM 4036 N N . LEU A 1 509 ? -7.726 25.301 1.383 1.00 82.69 509 LEU A N 1
ATOM 4037 C CA . LEU A 1 509 ? -7.827 25.170 2.837 1.00 82.69 509 LEU A CA 1
ATOM 4038 C C . LEU A 1 509 ? -8.199 23.740 3.235 1.00 82.69 509 LEU A C 1
ATOM 4040 O O . LEU A 1 509 ? -7.814 23.304 4.307 1.00 82.69 509 LEU A O 1
ATOM 4044 N N . ALA A 1 510 ? -8.951 23.024 2.401 1.00 79.50 510 ALA A N 1
ATOM 4045 C CA . ALA A 1 510 ? -9.305 21.641 2.655 1.00 79.50 510 ALA A CA 1
ATOM 4046 C C . ALA A 1 510 ? -8.107 20.709 2.515 1.00 79.50 510 ALA A C 1
ATOM 4048 O O . ALA A 1 510 ? -7.948 19.857 3.381 1.00 79.50 510 ALA A O 1
ATOM 4049 N N . VAL A 1 511 ? -7.241 20.945 1.524 1.00 72.81 511 VAL A N 1
ATOM 4050 C CA . VAL A 1 511 ? -5.926 20.291 1.451 1.00 72.81 511 VAL A CA 1
ATOM 4051 C C . VAL A 1 511 ? -5.147 20.569 2.738 1.00 72.81 511 VAL A C 1
ATOM 4053 O O . VAL A 1 511 ? -4.801 19.632 3.432 1.00 72.81 511 VAL A O 1
ATOM 4056 N N . ASP A 1 512 ? -5.013 21.834 3.159 1.00 71.31 512 ASP A N 1
ATOM 4057 C CA . ASP A 1 512 ? -4.307 22.193 4.406 1.00 71.31 512 ASP A CA 1
ATOM 4058 C C . ASP A 1 512 ? -4.958 21.630 5.691 1.00 71.31 512 ASP A C 1
ATOM 4060 O O . ASP A 1 512 ? -4.293 21.444 6.707 1.00 71.31 512 ASP A O 1
ATOM 4064 N N . ALA A 1 513 ? -6.284 21.476 5.710 1.00 73.62 513 ALA A N 1
ATOM 4065 C CA . ALA A 1 513 ? -7.045 21.070 6.892 1.00 73.62 513 ALA A CA 1
ATOM 4066 C C . ALA A 1 513 ? -7.036 19.554 7.082 1.00 73.62 513 ALA A C 1
ATOM 4068 O O . ALA A 1 513 ? -7.073 19.083 8.223 1.00 73.62 513 ALA A O 1
ATOM 4069 N N . ILE A 1 514 ? -7.044 18.818 5.973 1.00 67.31 514 ILE A N 1
ATOM 4070 C CA . ILE A 1 514 ? -6.845 17.371 5.936 1.00 67.31 514 ILE A CA 1
ATOM 4071 C C . ILE A 1 514 ? -5.347 17.067 6.063 1.00 67.31 514 ILE A C 1
ATOM 4073 O O . ILE A 1 514 ? -4.988 15.997 6.570 1.00 67.31 514 ILE A O 1
ATOM 4077 N N . ASP A 1 515 ? -4.496 18.037 5.690 1.00 54.50 515 ASP A N 1
ATOM 4078 C CA . ASP A 1 515 ? -3.057 17.945 5.834 1.00 54.50 515 ASP A CA 1
ATOM 4079 C C . ASP A 1 515 ? -2.545 17.977 7.291 1.00 54.50 515 ASP A C 1
ATOM 4081 O O . ASP A 1 515 ? -1.536 17.265 7.546 1.00 54.50 515 ASP A O 1
#

Radius of gyration: 28.18 Å; chains: 1; bounding box: 70×65×93 Å

Sequence (515 aa):
MAPSSPRNTTKTEKLTPKTTSSRKSAPAKTTKAQSVKAQKLLEGAPAKSRKPDIVAVLAEFGFPTGPGRGLCFTCEDADLFERGYPELRRLTDEPIEPKRAFELAEKALDAIDPCFRIDVPRAIAKPFLLGYRVGPLLFVDSNHPTKNAQLRVERAALMHSDRAIDQKLLDETLEQHGFDMGDTYASWRWPKVLYLYEEFIGTEKVARSVAKFLILAAKELKRWGFAGQDPYRTNAAAHYIALTLPWLLRRVESTIADEIRAQMLEVPAPEKMPTQSPRAFGAMLHWIANPSRNVHETLKCLEFPLALRRDDAEFVVRESKNPKVIYWSFARVCWLMGTRLLVDRDVTVRGQDFPRLVDKIALFRDPGVVRLMAQMAAQRAGKKAAGDWLKKHADYARPILEKLASLEDEKEVKAARLALELIETVQQKGPIVEALPLDDDALEREVEGIFEELGKRLRKAPHRDAEVAAIREAYDAYAEARSAAGDPIPEAYFTHRFGDFGLGKWAMLAVDAID